Protein AF-A0A3S0ZVM5-F1 (afdb_monomer)

Mean predicted aligned error: 18.97 Å

Foldseek 3Di:
DDDDPDPPPPPPPDDPPDDDDDDDDDDDDDDDDDDDDDDDDDDDDDDDDPPLVQADPQCPVPCQALSSDDFDPQFDDKDADPVRQCVLQVLLQVLLLDDPPAFQQAERADEDVLQQVSQASVQRNVDQDDGPHRDRSLFLFDKAKDKDFQAPGPVRSLVCLQVLVVVDDAQDDQQVQADDPGDRSNQSNLFSNARLWLYKHKMWTQGPPHPGRIMIMMMTGHGQPDSNDSGHRDAQNPQAPQQDDSSHLYLPSQAQGSPWDASSNVRATDEPQQFDDRRRSDGHDDPAAPPCVVPVDNLVVLVVPVCVCRRHVQSVVVDPHDPPDDDDDDDDDDDDDDDDDDDDDDPPPDDQDAFDQFPLRATHRDAADDQCLLCQFAVGNAAACCEVVNPHDDASVCLVVPVNCCGHHHVRRSVSGPHQPNVQAAPPPWDADSVVRATDEQPLFDDRRSPDGNDDPAADPCLVVDALVVVVVPVCCCRRHVVRVVVDD

Nearest PDB structures (foldseek):
  1rc9-assembly1_A  TM=8.930E-01  e=5.664E-15  Trimeresurus stejnegeri
  3mz8-assembly2_B  TM=8.745E-01  e=6.411E-15  Naja atra
  1xta-assembly1_B  TM=8.427E-01  e=3.906E-15  Naja atra
  6imf-assembly1_A  TM=7.578E-01  e=9.890E-15  Protobothrops flavoviridis
  1qnx-assembly1_A  TM=8.044E-01  e=1.225E-11  Vespula vulgaris

Secondary structure (DSSP, 8-state):
--SSSSSSSSSSSSSS-S----------------------------------TTS-GGGTT-TTBGGGSPPPTTEEEE---HHHHHHHHHHHHHHHHT-SS-BSSPPPPEE-HHHHHHHHHHHTT-SS---SB---TTT-S-EEEEEEES-SSHHHHHHHHHGGGGT--TTS-GGGGB-TTS-BTTHHHHHHT-TT--EEEEEEEEETTSSSSEEEEEEEES--S-SS-SS-BSSTTTT-TTTEETTEE--TT----TTPEEETTTTEEE--TTEESSSS-EE---SS--TTBTTTB-TTHHHH-TTHHHHSTTTTTSSPPPPS-S------------------------PPPPPEE-TTS-EE-SPPPPHHHHTTSTBTTBPPTTBGGGTSSB-HHHHHH-HHIIIII-TTTTTSSPPGGGG----TT-EE-TTT--EEPPTTEESTTS-EE---SS--GGGGG--TTHHHH-TTHHHH-TTTTTS--

Structure (mmCIF, N/CA/C/O backbone):
data_AF-A0A3S0ZVM5-F1
#
_entry.id   AF-A0A3S0ZVM5-F1
#
loop_
_ato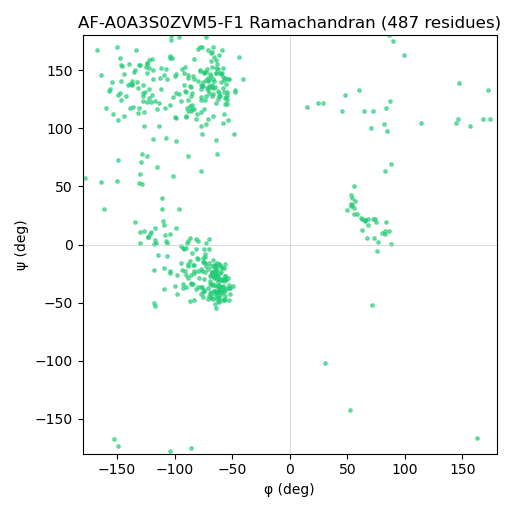m_site.group_PDB
_atom_site.id
_atom_site.type_symbol
_atom_site.label_atom_id
_atom_site.label_alt_id
_atom_site.label_comp_id
_atom_site.label_asym_id
_atom_site.label_entity_id
_atom_site.label_seq_id
_atom_site.pdbx_PDB_ins_code
_atom_site.Cartn_x
_atom_site.Cartn_y
_atom_site.Cartn_z
_atom_site.occupancy
_atom_site.B_iso_or_equiv
_atom_site.auth_seq_id
_atom_site.auth_comp_id
_atom_site.auth_asym_id
_atom_site.auth_atom_id
_atom_site.pdbx_PDB_model_num
ATOM 1 N N . MET A 1 1 ? -22.653 41.098 17.120 1.00 43.12 1 MET A N 1
ATOM 2 C CA . MET A 1 1 ? -23.295 40.665 15.860 1.00 43.12 1 MET A CA 1
ATOM 3 C C . MET A 1 1 ? -22.216 40.456 14.810 1.00 43.12 1 MET A C 1
ATOM 5 O O . MET A 1 1 ? -21.479 41.397 14.566 1.00 43.12 1 MET A O 1
ATOM 9 N N . SER A 1 2 ? -22.118 39.234 14.267 1.00 34.62 2 SER A N 1
ATOM 10 C CA . SER A 1 2 ? -21.859 38.908 12.846 1.00 34.62 2 SER A CA 1
ATOM 11 C C . SER A 1 2 ? -20.999 37.654 12.623 1.00 34.62 2 SER A C 1
ATOM 13 O O . SER A 1 2 ? -19.783 37.664 12.743 1.00 34.62 2 SER A O 1
ATOM 15 N N . ARG A 1 3 ? -21.713 36.591 12.218 1.00 34.84 3 ARG A N 1
ATOM 16 C CA . ARG A 1 3 ? -21.479 35.759 11.018 1.00 34.84 3 ARG A CA 1
ATOM 17 C C . ARG A 1 3 ? -20.329 34.737 10.945 1.00 34.84 3 ARG A C 1
ATOM 19 O O . ARG A 1 3 ? -20.091 34.232 9.857 1.00 34.84 3 ARG A O 1
ATOM 26 N N . ALA A 1 4 ? -19.754 34.294 12.065 1.00 35.03 4 ALA A N 1
ATOM 27 C CA . ALA A 1 4 ? -18.872 33.106 12.078 1.00 35.03 4 ALA A CA 1
ATOM 28 C C . ALA A 1 4 ? -19.386 31.897 12.904 1.00 35.03 4 ALA A C 1
ATOM 30 O O . ALA A 1 4 ? -18.728 30.865 12.950 1.00 35.03 4 ALA A O 1
ATOM 31 N N . MET A 1 5 ? -20.578 31.972 13.517 1.00 36.62 5 MET A N 1
ATOM 32 C CA . MET A 1 5 ? -21.156 30.899 14.361 1.00 36.62 5 MET A CA 1
ATOM 33 C C . MET A 1 5 ? -22.389 30.194 13.751 1.00 36.62 5 MET A C 1
ATOM 35 O O . MET A 1 5 ? -23.278 29.772 14.482 1.00 36.62 5 MET A O 1
ATOM 39 N N . ILE A 1 6 ? -22.495 30.077 12.420 1.00 38.84 6 ILE A N 1
ATOM 40 C CA . ILE A 1 6 ? -23.699 29.502 11.769 1.00 38.84 6 ILE A CA 1
ATOM 41 C C . ILE A 1 6 ? -23.457 28.166 11.034 1.00 38.84 6 ILE A C 1
ATOM 43 O O . ILE A 1 6 ? -24.421 27.482 10.719 1.00 38.84 6 ILE A O 1
ATOM 47 N N . PHE A 1 7 ? -22.218 27.686 10.859 1.00 33.03 7 PHE A N 1
ATOM 48 C CA . PHE A 1 7 ? -21.978 26.472 10.049 1.00 33.03 7 PHE A CA 1
ATOM 49 C C . PHE A 1 7 ? -21.614 25.176 10.796 1.00 33.03 7 PHE A C 1
ATOM 51 O O . PHE A 1 7 ? -21.483 24.143 10.152 1.00 33.03 7 PHE A O 1
ATOM 58 N N . CYS A 1 8 ? -21.547 25.165 12.135 1.00 34.62 8 CYS A N 1
ATOM 59 C CA . CYS A 1 8 ? -21.270 23.932 12.904 1.00 34.62 8 CYS A CA 1
ATOM 60 C C . CYS A 1 8 ? -22.417 23.480 13.837 1.00 34.62 8 CYS A C 1
ATOM 62 O O . CYS A 1 8 ? -22.280 22.502 14.564 1.00 34.62 8 CYS A O 1
ATOM 64 N N . ALA A 1 9 ? -23.569 24.163 13.813 1.00 32.66 9 ALA A N 1
ATOM 65 C CA . ALA A 1 9 ? -24.673 23.945 14.759 1.00 32.66 9 ALA A CA 1
ATOM 66 C C . ALA A 1 9 ? -25.887 23.170 14.191 1.00 32.66 9 ALA A C 1
ATOM 68 O O . ALA A 1 9 ? -26.908 23.080 14.865 1.00 32.66 9 ALA A O 1
ATOM 69 N N . ILE A 1 10 ? -25.803 22.587 12.985 1.00 38.03 10 ILE A N 1
ATOM 70 C CA . ILE A 1 10 ? -26.950 21.927 12.309 1.00 38.03 10 ILE A CA 1
ATOM 71 C C . ILE A 1 10 ? -26.835 20.385 12.250 1.00 38.03 10 ILE A C 1
ATOM 73 O O . ILE A 1 10 ? -27.582 19.729 11.541 1.00 38.03 10 ILE A O 1
ATOM 77 N N . PHE A 1 11 ? -25.977 19.750 13.059 1.00 34.09 11 PHE A N 1
ATOM 78 C CA . PHE A 1 11 ? -26.024 18.278 13.202 1.00 34.09 11 PHE A CA 1
ATOM 79 C C . PHE A 1 11 ? -26.054 17.729 14.634 1.00 34.09 11 PHE A C 1
ATOM 81 O O . PHE A 1 11 ? -26.140 16.517 14.804 1.00 34.09 11 PHE A O 1
ATOM 88 N N . PHE A 1 12 ? -26.070 18.582 15.665 1.00 36.09 12 PHE A N 1
ATOM 89 C CA . PHE A 1 12 ? -26.032 18.122 17.064 1.00 36.09 12 PHE A CA 1
ATOM 90 C C . PHE A 1 12 ? -27.186 18.579 17.962 1.00 36.09 12 PHE A C 1
ATOM 92 O O . PHE A 1 12 ? -27.194 18.265 19.149 1.00 36.09 12 PHE A O 1
ATOM 99 N N . ILE A 1 13 ? -28.213 19.233 17.421 1.00 32.47 13 ILE A N 1
ATOM 100 C CA . ILE A 1 13 ? -29.409 19.590 18.194 1.00 32.47 13 ILE A CA 1
ATOM 101 C C . ILE A 1 13 ? -30.636 19.105 17.432 1.00 32.47 13 ILE A C 1
ATOM 103 O O . ILE A 1 13 ? -31.258 19.881 16.726 1.00 32.47 13 ILE A O 1
ATOM 107 N N . LEU A 1 14 ? -30.915 17.800 17.518 1.00 32.84 14 LEU A N 1
ATOM 108 C CA . LEU A 1 14 ? -32.238 17.168 17.362 1.00 32.84 14 LEU A CA 1
ATOM 109 C C . LEU A 1 14 ? -32.116 15.643 17.586 1.00 32.84 14 LEU A C 1
ATOM 111 O O . LEU A 1 14 ? -32.430 14.842 16.716 1.00 32.84 14 LEU A O 1
ATOM 115 N N . ALA A 1 15 ? -31.618 15.227 18.757 1.00 30.98 15 ALA A N 1
ATOM 116 C CA . ALA A 1 15 ? -31.817 13.862 19.279 1.00 30.98 15 ALA A CA 1
ATOM 117 C C . ALA A 1 15 ? -31.562 13.753 20.799 1.00 30.98 15 ALA A C 1
ATOM 119 O O . ALA A 1 15 ? -31.151 12.709 21.292 1.00 30.98 15 ALA A O 1
ATOM 120 N N . ALA A 1 16 ? -31.814 14.822 21.558 1.00 32.94 16 ALA A N 1
ATOM 121 C CA . ALA A 1 16 ? -31.952 14.767 23.013 1.00 32.94 16 ALA A CA 1
ATOM 122 C C . ALA A 1 16 ? -33.393 15.150 23.375 1.00 32.94 16 ALA A C 1
ATOM 124 O O . ALA A 1 16 ? -33.643 16.221 23.912 1.00 32.94 16 ALA A O 1
ATOM 125 N N . ALA A 1 17 ? -34.350 14.305 22.981 1.00 32.00 17 ALA A N 1
ATOM 126 C CA . ALA A 1 17 ? -35.744 14.385 23.422 1.00 32.00 17 ALA A CA 1
ATOM 127 C C . ALA A 1 17 ? -36.504 13.074 23.133 1.00 32.00 17 ALA A C 1
ATOM 129 O O . ALA A 1 17 ? -37.543 13.083 22.482 1.00 32.00 17 ALA A O 1
ATOM 130 N N . TYR A 1 18 ? -35.994 11.930 23.596 1.00 27.69 18 TYR A N 1
ATOM 131 C CA . TYR A 1 18 ? -36.837 10.763 23.875 1.00 27.69 18 TYR A CA 1
ATOM 132 C C . TYR A 1 18 ? -36.132 9.849 24.885 1.00 27.69 18 TYR A C 1
ATOM 134 O O . TYR A 1 18 ? -34.958 9.541 24.713 1.00 27.69 18 TYR A O 1
ATOM 142 N N . ALA A 1 19 ? -36.872 9.429 25.914 1.00 28.50 19 ALA A N 1
ATOM 143 C CA . ALA A 1 19 ? -36.494 8.513 26.998 1.00 28.50 19 ALA A CA 1
ATOM 144 C C . ALA A 1 19 ? -35.712 9.091 28.204 1.00 28.50 19 ALA A C 1
ATOM 146 O O . ALA A 1 19 ? -34.627 8.640 28.554 1.00 28.50 19 ALA A O 1
ATOM 147 N N . GLN A 1 20 ? -36.346 10.008 28.943 1.00 30.20 20 GLN A N 1
ATOM 148 C CA . GLN A 1 20 ? -36.388 9.864 30.405 1.00 30.20 20 GLN A CA 1
ATOM 149 C C . GLN A 1 20 ? -37.581 8.964 30.763 1.00 30.20 20 GLN A C 1
ATOM 151 O O . GLN A 1 20 ? -38.695 9.286 30.345 1.00 30.20 20 GLN A O 1
ATOM 156 N N . ARG A 1 21 ? -37.343 7.912 31.563 1.00 27.91 21 ARG A N 1
ATOM 157 C CA . ARG A 1 21 ? -38.119 7.441 32.742 1.00 27.91 21 ARG A CA 1
ATOM 158 C C . ARG A 1 21 ? -38.092 5.907 32.898 1.00 27.91 21 ARG A C 1
ATOM 160 O O . ARG A 1 21 ? -38.298 5.193 31.925 1.00 27.91 21 ARG A O 1
ATOM 167 N N . ASN A 1 22 ? -37.950 5.495 34.167 1.00 28.47 22 ASN A N 1
ATOM 168 C CA . ASN A 1 22 ? -38.104 4.160 34.785 1.00 28.47 22 ASN A CA 1
ATOM 169 C C . ASN A 1 22 ? -36.831 3.281 34.745 1.00 28.47 22 ASN A C 1
ATOM 171 O O . ASN A 1 22 ? -36.299 3.052 33.671 1.00 28.47 22 ASN A O 1
ATOM 175 N N . GLU A 1 23 ? -36.246 2.758 35.833 1.00 31.27 23 GLU A N 1
ATOM 176 C CA . GLU A 1 23 ? -36.626 2.610 37.252 1.00 31.27 23 GLU A CA 1
ATOM 177 C C . GLU A 1 23 ? -35.371 2.273 38.110 1.00 31.27 23 GLU A C 1
ATOM 179 O O . GLU A 1 23 ? -34.477 1.589 37.627 1.00 31.27 23 GLU A O 1
ATOM 184 N N . GLY A 1 24 ? -35.333 2.766 39.361 1.00 28.69 24 GLY A N 1
ATOM 185 C CA . GLY A 1 24 ? -35.021 2.032 40.614 1.00 28.69 24 GLY A CA 1
ATOM 186 C C . GLY A 1 24 ? -33.672 1.305 40.871 1.00 28.69 24 GLY A C 1
ATOM 187 O O . GLY A 1 24 ? -33.260 0.492 40.054 1.00 28.69 24 GLY A O 1
ATOM 188 N N . PRO A 1 25 ? -33.024 1.486 42.052 1.00 38.41 25 PRO A N 1
ATOM 189 C CA . PRO A 1 25 ? -31.719 0.897 42.408 1.00 38.41 25 PRO A CA 1
ATOM 190 C C . PRO A 1 25 ? -31.804 -0.331 43.346 1.00 38.41 25 PRO A C 1
ATOM 192 O O . PRO A 1 25 ? -32.754 -0.454 44.116 1.00 38.41 25 PRO A O 1
ATOM 195 N N . SER A 1 26 ? -30.753 -1.168 43.408 1.00 28.48 26 SER A N 1
ATOM 196 C CA . SER A 1 26 ? -30.515 -2.034 44.582 1.00 28.48 26 SER A CA 1
ATOM 197 C C . SER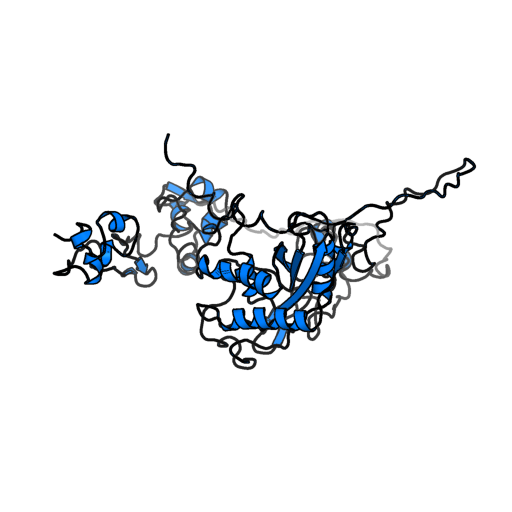 A 1 26 ? -29.028 -2.336 44.864 1.00 28.48 26 SER A C 1
ATOM 199 O O . SER A 1 26 ? -28.374 -3.074 44.135 1.00 28.48 26 SER A O 1
ATOM 201 N N . VAL A 1 27 ? -28.537 -1.705 45.936 1.00 26.14 27 VAL A N 1
ATOM 202 C CA . VAL A 1 27 ? -27.689 -2.200 47.048 1.00 26.14 27 VAL A CA 1
ATOM 203 C C . VAL A 1 27 ? -26.767 -3.433 46.896 1.00 26.14 27 VAL A C 1
ATOM 205 O O . VAL A 1 27 ? -27.221 -4.549 46.691 1.00 26.14 27 VAL A O 1
ATOM 208 N N . ALA A 1 28 ? -25.474 -3.164 47.147 1.00 25.42 28 ALA A N 1
ATOM 209 C CA . ALA A 1 28 ? -24.586 -3.685 48.210 1.00 25.42 28 ALA A CA 1
ATOM 210 C C . ALA A 1 28 ? -24.482 -5.195 48.530 1.00 25.42 28 ALA A C 1
ATOM 212 O O . ALA A 1 28 ? -25.466 -5.813 48.909 1.00 25.42 28 ALA A O 1
ATOM 213 N N . SER A 1 29 ? -23.233 -5.692 48.561 1.00 26.97 29 SER A N 1
ATOM 214 C CA . SER A 1 29 ? -22.567 -6.402 49.689 1.00 26.97 29 SER A CA 1
ATOM 215 C C . SER A 1 29 ? -21.271 -7.049 49.160 1.00 26.97 29 SER A C 1
ATOM 217 O O . SER A 1 29 ? -21.324 -7.836 48.222 1.00 26.97 29 SER A O 1
ATOM 219 N N . GLU A 1 30 ? -20.085 -6.544 49.493 1.00 26.58 30 GLU A N 1
ATOM 220 C CA . GLU A 1 30 ? -19.254 -6.886 50.665 1.00 26.58 30 GLU A CA 1
ATOM 221 C C . GLU A 1 30 ? -18.357 -8.138 50.514 1.00 26.58 30 GLU A C 1
ATOM 223 O O . GLU A 1 30 ? -18.824 -9.260 50.391 1.00 26.58 30 GLU A O 1
ATOM 228 N N . ILE A 1 31 ? -17.046 -7.858 50.596 1.00 26.33 31 ILE A N 1
ATOM 229 C CA . ILE A 1 31 ? -16.041 -8.471 51.485 1.00 26.33 31 ILE A CA 1
ATOM 230 C C . ILE A 1 31 ? -15.715 -9.966 51.297 1.00 26.33 31 ILE A C 1
ATOM 232 O O . ILE A 1 31 ? -16.462 -10.846 51.703 1.00 26.33 31 ILE A O 1
ATOM 236 N N . PHE A 1 32 ? -14.464 -10.235 50.898 1.00 24.80 32 PHE A N 1
ATOM 237 C CA . PHE A 1 32 ? -13.620 -11.161 51.659 1.00 24.80 32 PHE A CA 1
ATOM 238 C C . PHE A 1 32 ? -12.156 -10.703 51.646 1.00 24.80 32 PHE A C 1
ATOM 240 O O . PHE A 1 32 ? -11.476 -10.695 50.623 1.00 24.80 32 PHE A O 1
ATOM 247 N N . SER A 1 33 ? -11.710 -10.276 52.820 1.00 26.06 33 SER A N 1
ATOM 248 C CA . SER A 1 33 ? -10.335 -10.047 53.235 1.00 26.06 33 SER A CA 1
ATOM 249 C C . SER A 1 33 ? -9.748 -11.351 53.770 1.00 26.06 33 SER A C 1
ATOM 251 O O . SER A 1 33 ? -10.386 -12.003 54.590 1.00 26.06 33 SER A O 1
ATOM 253 N N . VAL A 1 34 ? -8.508 -11.684 53.403 1.00 28.28 34 VAL A N 1
ATOM 254 C CA . VAL A 1 34 ? -7.625 -12.478 54.272 1.00 28.28 34 VAL A CA 1
ATOM 255 C C . VAL A 1 34 ? -6.205 -11.937 54.139 1.00 28.28 34 VAL A C 1
ATOM 257 O O . VAL A 1 34 ? -5.710 -11.723 53.036 1.00 28.28 34 VAL A O 1
ATOM 260 N N . ALA A 1 35 ? -5.618 -11.651 55.295 1.00 28.19 35 ALA A N 1
ATOM 261 C CA . ALA A 1 35 ? -4.300 -11.082 55.491 1.00 28.19 35 ALA A CA 1
ATOM 262 C C . ALA A 1 35 ? -3.179 -12.137 55.444 1.00 28.19 35 ALA A C 1
ATOM 264 O O . ALA A 1 35 ? -3.408 -13.323 55.679 1.00 28.19 35 ALA A O 1
ATOM 265 N N . ASP A 1 36 ? -1.979 -11.616 55.190 1.00 29.28 36 ASP A N 1
ATOM 266 C CA . ASP A 1 36 ? -0.638 -12.184 55.380 1.00 29.28 36 ASP A CA 1
ATOM 267 C C . ASP A 1 36 ? -0.425 -12.914 56.721 1.00 29.28 36 ASP A C 1
ATOM 269 O O . ASP A 1 36 ? -1.094 -12.617 57.719 1.00 29.28 36 ASP A O 1
ATOM 273 N N . PRO A 1 37 ? 0.611 -13.771 56.798 1.00 37.44 37 PRO A N 1
ATOM 274 C CA . PRO A 1 37 ? 1.767 -13.349 57.592 1.00 37.44 37 PRO A CA 1
ATOM 275 C C . PRO A 1 37 ? 3.138 -13.797 57.048 1.00 37.44 37 PRO A C 1
ATOM 277 O O . PRO A 1 37 ? 3.331 -14.947 56.667 1.00 37.44 37 PRO A O 1
ATOM 280 N N . GLY A 1 38 ? 4.143 -12.940 57.257 1.00 28.81 38 GLY A N 1
ATOM 281 C CA . GLY A 1 38 ? 5.399 -13.396 57.867 1.00 28.81 38 GLY A CA 1
ATOM 282 C C . GLY A 1 38 ? 6.661 -13.362 57.006 1.00 28.81 38 GLY A C 1
ATOM 283 O O . GLY A 1 38 ? 6.931 -14.252 56.213 1.00 28.81 38 GLY A O 1
ATOM 284 N N . SER A 1 39 ? 7.490 -12.364 57.299 1.00 31.72 39 SER A N 1
ATOM 285 C CA . SER A 1 39 ? 8.888 -12.162 56.908 1.00 31.72 39 SER A CA 1
ATOM 286 C C . SER A 1 39 ? 9.841 -13.333 57.205 1.00 31.72 39 SER A C 1
ATOM 288 O O . SER A 1 39 ? 9.818 -13.880 58.308 1.00 31.72 39 SER A O 1
ATOM 290 N N . GLY A 1 40 ? 10.792 -13.577 56.297 1.00 26.69 40 GLY A N 1
ATOM 291 C CA . GLY A 1 40 ? 12.000 -14.374 56.530 1.00 26.69 40 GLY A CA 1
ATOM 292 C C . GLY A 1 40 ? 13.080 -14.054 55.490 1.00 26.69 40 GLY A C 1
ATOM 293 O O . GLY A 1 40 ? 12.867 -14.222 54.298 1.00 26.69 40 GLY A O 1
ATOM 294 N N . SER A 1 41 ? 14.204 -13.528 55.964 1.00 30.81 41 SER A N 1
ATOM 295 C CA . SER A 1 41 ? 15.397 -13.061 55.248 1.00 30.81 41 SER A CA 1
ATOM 296 C C . SER A 1 41 ? 16.289 -14.182 54.700 1.00 30.81 41 SER A C 1
ATOM 298 O O . SER A 1 41 ? 16.481 -15.171 55.405 1.00 30.81 41 SER A O 1
ATOM 300 N N . GLY A 1 42 ? 16.959 -13.946 53.564 1.00 28.14 42 GLY A N 1
ATOM 301 C CA . GLY A 1 42 ? 18.206 -14.638 53.213 1.00 28.14 42 GLY A CA 1
ATOM 302 C C . GLY A 1 42 ? 18.412 -14.916 51.722 1.00 28.14 42 GLY A C 1
ATOM 303 O O . GLY A 1 42 ? 17.808 -15.830 51.184 1.00 28.14 42 GLY A O 1
ATOM 304 N N . ASP A 1 43 ? 19.343 -14.155 51.145 1.00 29.98 43 ASP A N 1
ATOM 305 C CA . ASP A 1 43 ? 20.377 -14.601 50.199 1.00 29.98 43 ASP A CA 1
ATOM 306 C C . ASP A 1 43 ? 20.034 -14.783 48.703 1.00 29.98 43 ASP A C 1
ATOM 308 O O . ASP A 1 43 ? 19.453 -15.763 48.262 1.00 29.98 43 ASP A O 1
ATOM 312 N N . GLY A 1 44 ? 20.498 -13.778 47.944 1.00 38.06 44 GLY A N 1
ATOM 313 C CA . GLY A 1 44 ? 20.838 -13.706 46.518 1.00 38.06 44 GLY A CA 1
ATOM 314 C C . GLY A 1 44 ? 20.382 -14.788 45.538 1.00 38.06 44 GLY A C 1
ATOM 315 O O . GLY A 1 44 ? 20.933 -15.879 45.517 1.00 38.06 44 GLY A O 1
ATOM 316 N N . GLU A 1 45 ? 19.573 -14.377 44.558 1.00 30.17 45 GLU A N 1
ATOM 317 C CA . GLU A 1 45 ? 19.590 -14.965 43.218 1.00 30.17 45 GLU A CA 1
ATOM 318 C C . GLU A 1 45 ? 19.046 -13.973 42.180 1.00 30.17 45 GLU A C 1
ATOM 320 O O . GLU A 1 45 ? 18.041 -13.313 42.422 1.00 30.17 45 GLU A O 1
ATOM 325 N N . VAL A 1 46 ? 19.788 -13.873 41.069 1.00 33.75 46 VAL A N 1
ATOM 326 C CA . VAL A 1 46 ? 19.460 -13.345 39.730 1.00 33.75 46 VAL A CA 1
ATOM 327 C C . VAL A 1 46 ? 18.407 -12.239 39.607 1.00 33.75 46 VAL A C 1
ATOM 329 O O . VAL A 1 46 ? 17.227 -12.441 39.870 1.00 33.75 46 VAL A O 1
ATOM 332 N N . ASP A 1 47 ? 18.833 -11.109 39.030 1.00 31.84 47 ASP A N 1
ATOM 333 C CA . ASP A 1 47 ? 17.955 -10.109 38.419 1.00 31.84 47 ASP A CA 1
ATOM 334 C C . ASP A 1 47 ? 16.958 -10.798 37.471 1.00 31.84 47 ASP A C 1
ATOM 336 O O . ASP A 1 47 ? 17.254 -11.105 36.311 1.00 31.84 47 ASP A O 1
ATOM 340 N N . ALA A 1 48 ? 15.766 -11.085 37.992 1.00 33.84 48 ALA A N 1
ATOM 341 C CA . ALA A 1 48 ? 14.651 -11.575 37.216 1.00 33.84 48 ALA A CA 1
ATOM 342 C C . ALA A 1 48 ? 14.231 -10.444 36.279 1.00 33.84 48 ALA A C 1
ATOM 344 O O . ALA A 1 48 ? 13.701 -9.414 36.704 1.00 33.84 48 ALA A O 1
ATOM 345 N N . TRP A 1 49 ? 14.485 -10.640 34.986 1.00 34.47 49 TRP A N 1
ATOM 346 C CA . TRP A 1 49 ? 13.815 -9.890 33.935 1.00 34.47 49 TRP A CA 1
ATOM 347 C C . TRP A 1 49 ? 12.313 -9.891 34.243 1.00 34.47 49 TRP A C 1
ATOM 349 O O . TRP A 1 49 ? 11.778 -10.960 34.552 1.00 34.47 49 TRP A O 1
ATOM 359 N N . PRO A 1 50 ? 11.625 -8.734 34.204 1.00 35.88 50 PRO A N 1
ATOM 360 C CA . PRO A 1 50 ? 10.204 -8.694 34.510 1.00 35.88 50 PRO A CA 1
ATOM 361 C C . PRO A 1 50 ? 9.502 -9.673 33.575 1.00 35.88 50 PRO A C 1
ATOM 363 O O . PRO A 1 50 ? 9.713 -9.606 32.363 1.00 35.88 50 PRO A O 1
ATOM 366 N N . GLU A 1 51 ? 8.729 -10.611 34.130 1.00 43.50 51 GLU A N 1
ATOM 367 C CA . GLU A 1 51 ? 8.002 -11.588 33.326 1.00 43.50 51 GLU A CA 1
ATOM 368 C C . GLU A 1 51 ? 7.166 -10.851 32.277 1.00 43.50 51 GLU A C 1
ATOM 370 O O . GLU A 1 51 ? 6.136 -10.243 32.580 1.00 43.50 51 GLU A O 1
ATOM 375 N N . ILE A 1 52 ? 7.599 -10.921 31.019 1.00 49.75 52 ILE A N 1
ATOM 376 C CA . ILE A 1 52 ? 6.814 -10.474 29.873 1.00 49.75 52 ILE A CA 1
ATOM 377 C C . ILE A 1 52 ? 5.770 -11.570 29.599 1.00 49.75 52 ILE A C 1
ATOM 379 O O . ILE A 1 52 ? 5.798 -12.249 28.576 1.00 49.75 52 ILE A O 1
ATOM 383 N N . SER A 1 53 ? 4.870 -11.808 30.559 1.00 60.09 53 SER A N 1
ATOM 384 C CA . SER A 1 53 ? 3.922 -12.937 30.556 1.00 60.09 53 SER A CA 1
ATOM 385 C C . SER A 1 53 ? 2.780 -12.791 29.542 1.00 60.09 53 SER A C 1
ATOM 387 O O . SER A 1 53 ? 1.917 -13.660 29.428 1.00 60.09 53 SER A O 1
ATOM 389 N N . THR A 1 54 ? 2.766 -11.705 28.772 1.00 71.25 54 THR A N 1
ATOM 390 C CA . THR A 1 54 ? 1.773 -11.427 27.731 1.00 71.25 54 THR A CA 1
ATOM 391 C C . THR A 1 54 ? 2.204 -11.889 26.339 1.00 71.25 54 THR A C 1
ATOM 393 O O . THR A 1 54 ? 1.332 -12.111 25.500 1.00 71.25 54 THR A O 1
ATOM 396 N N . CYS A 1 55 ? 3.506 -12.063 26.072 1.00 81.00 55 CYS A N 1
ATOM 397 C CA . CYS A 1 55 ? 3.991 -12.523 24.768 1.00 81.00 55 CYS A CA 1
ATOM 398 C C . CYS A 1 55 ? 3.785 -14.033 24.601 1.00 81.00 55 CYS A C 1
ATOM 400 O O . CYS A 1 55 ? 4.203 -14.825 25.444 1.00 81.00 55 CYS A O 1
ATOM 402 N N . THR A 1 56 ? 3.264 -14.477 23.454 1.00 80.06 56 THR A N 1
ATOM 403 C CA . THR A 1 56 ? 3.416 -15.892 23.075 1.00 80.06 56 THR A CA 1
ATOM 404 C C . THR A 1 56 ? 4.866 -16.174 22.676 1.00 80.06 56 THR A C 1
ATOM 406 O O . THR A 1 56 ? 5.522 -15.291 22.128 1.00 80.06 56 THR A O 1
ATOM 409 N N . ALA A 1 57 ? 5.345 -17.410 22.869 1.00 83.62 57 ALA A N 1
ATOM 410 C CA . ALA A 1 57 ? 6.735 -17.808 22.593 1.00 83.62 57 ALA A CA 1
ATOM 411 C C . ALA A 1 57 ? 7.247 -17.389 21.198 1.00 83.62 57 ALA A C 1
ATOM 413 O O . ALA A 1 57 ? 8.392 -16.975 21.059 1.00 83.62 57 ALA A O 1
ATOM 414 N N . GLU A 1 58 ? 6.369 -17.423 20.190 1.00 84.56 58 GLU A N 1
ATOM 415 C CA . GLU A 1 58 ? 6.630 -16.952 18.821 1.00 84.56 58 GLU A CA 1
ATOM 416 C C . GLU A 1 58 ? 7.160 -15.506 18.750 1.00 84.56 58 GLU A C 1
ATOM 418 O O . GLU A 1 58 ? 8.039 -15.219 17.944 1.00 84.56 58 GLU A O 1
ATOM 423 N N . PHE A 1 59 ? 6.671 -14.607 19.609 1.00 87.00 59 PHE A N 1
ATOM 424 C CA . PHE A 1 59 ? 7.029 -13.181 19.618 1.00 87.00 59 PHE A CA 1
ATOM 425 C C . PHE A 1 59 ? 7.904 -12.802 20.818 1.00 87.00 59 PHE A C 1
ATOM 427 O O . PHE A 1 59 ? 8.164 -11.625 21.032 1.00 87.00 59 PHE A O 1
ATOM 434 N N . ALA A 1 60 ? 8.378 -13.770 21.610 1.00 81.62 60 ALA A N 1
ATOM 435 C CA . ALA A 1 60 ? 9.140 -13.492 22.831 1.00 81.62 60 ALA A CA 1
ATOM 436 C C . ALA A 1 60 ? 10.472 -12.761 22.572 1.00 81.62 60 ALA A C 1
ATOM 438 O O . ALA A 1 60 ? 11.001 -12.107 23.465 1.00 81.62 60 ALA A O 1
ATOM 439 N N . ARG A 1 61 ? 11.008 -12.849 21.346 1.00 81.81 61 ARG A N 1
ATOM 440 C CA . ARG A 1 61 ? 12.209 -12.113 20.913 1.00 81.81 61 ARG A CA 1
ATOM 441 C C . ARG A 1 61 ? 11.926 -10.662 20.506 1.00 81.81 61 ARG A C 1
ATOM 443 O O . ARG A 1 61 ? 12.860 -9.926 20.222 1.00 81.81 61 ARG A O 1
ATOM 450 N N . GLU A 1 62 ? 10.659 -10.256 20.505 1.00 83.25 62 GLU A N 1
ATOM 451 C CA . GLU A 1 62 ? 10.179 -8.954 20.049 1.00 83.25 62 GLU A CA 1
ATOM 452 C C . GLU A 1 62 ? 9.392 -8.273 21.188 1.00 83.25 62 GLU A C 1
ATOM 454 O O . GLU A 1 62 ? 8.161 -8.255 21.169 1.00 83.25 62 GLU A O 1
ATOM 459 N N . PRO A 1 63 ? 10.060 -7.723 22.219 1.00 81.94 63 PRO A N 1
ATOM 460 C CA . PRO A 1 63 ? 9.385 -7.246 23.433 1.00 81.94 63 PRO A CA 1
ATOM 461 C C . PRO A 1 63 ? 8.400 -6.087 23.185 1.00 81.94 63 PRO A C 1
ATOM 463 O O . PRO A 1 63 ? 7.411 -5.960 23.902 1.00 81.94 63 PRO A O 1
ATOM 466 N N . ASP A 1 64 ? 8.622 -5.282 22.140 1.00 88.75 64 ASP A N 1
ATOM 467 C CA . ASP A 1 64 ? 7.724 -4.195 21.712 1.00 88.75 64 ASP A CA 1
ATOM 468 C C . ASP A 1 64 ? 6.601 -4.661 20.758 1.00 88.75 64 ASP A C 1
ATOM 470 O O . ASP A 1 64 ? 5.861 -3.841 20.202 1.00 88.75 64 ASP A O 1
ATOM 474 N N . HIS A 1 65 ? 6.471 -5.970 20.517 1.00 94.38 65 HIS A N 1
ATOM 475 C CA . HIS A 1 65 ? 5.479 -6.515 19.597 1.00 94.38 65 HIS A CA 1
ATOM 476 C C . HIS A 1 65 ? 4.050 -6.361 20.118 1.00 94.38 65 HIS A C 1
ATOM 478 O O . HIS A 1 65 ? 3.770 -6.517 21.304 1.00 94.38 65 HIS A O 1
ATOM 484 N N . THR A 1 66 ? 3.097 -6.159 19.208 1.00 95.25 66 THR A N 1
ATOM 485 C CA . THR A 1 66 ? 1.660 -6.056 19.529 1.00 95.25 66 THR A CA 1
ATOM 486 C C . THR A 1 66 ? 1.164 -7.236 20.367 1.00 95.25 66 THR A C 1
ATOM 488 O O . THR A 1 66 ? 0.368 -7.071 21.288 1.00 95.25 66 THR A O 1
ATOM 491 N N . MET A 1 67 ? 1.672 -8.437 20.080 1.00 95.00 67 MET A N 1
ATOM 492 C CA . MET A 1 67 ? 1.331 -9.667 20.809 1.00 95.00 67 MET A CA 1
ATOM 493 C C . MET A 1 67 ? 1.791 -9.676 22.264 1.00 95.00 67 MET A C 1
ATOM 495 O O . MET A 1 67 ? 1.256 -10.453 23.043 1.00 95.00 67 MET A O 1
ATOM 499 N N . CYS A 1 68 ? 2.718 -8.799 22.629 1.00 93.12 68 CYS A N 1
ATOM 500 C CA . CYS A 1 68 ? 3.233 -8.626 23.979 1.00 93.12 68 CYS A CA 1
ATOM 501 C C . CYS A 1 68 ? 2.466 -7.571 24.782 1.00 93.12 68 CYS A C 1
ATOM 503 O O . CYS A 1 68 ? 2.725 -7.387 25.969 1.00 93.12 68 CYS A O 1
ATOM 505 N N . LEU A 1 69 ? 1.497 -6.882 24.178 1.00 91.69 69 LEU A N 1
ATOM 506 C CA . LEU A 1 69 ? 0.692 -5.902 24.896 1.00 91.69 69 LEU A CA 1
ATOM 507 C C . LEU A 1 69 ? -0.295 -6.594 25.843 1.00 91.69 69 LEU A C 1
ATOM 509 O O . LEU A 1 69 ? -0.899 -7.624 25.522 1.00 91.69 69 LEU A O 1
ATOM 513 N N . LYS A 1 70 ? -0.484 -6.004 27.023 1.00 93.00 70 LYS A N 1
ATOM 514 C CA . LYS A 1 70 ? -1.565 -6.392 27.930 1.00 93.00 70 LYS A CA 1
ATOM 515 C C . LYS A 1 70 ? -2.897 -5.946 27.332 1.00 93.00 70 LYS A C 1
ATOM 517 O O . LYS A 1 70 ? -3.006 -4.830 26.838 1.00 93.00 70 LYS A O 1
ATOM 522 N N . ASP A 1 71 ? -3.901 -6.813 27.379 1.00 94.12 71 ASP A N 1
ATOM 523 C CA . ASP A 1 71 ? -5.237 -6.466 26.895 1.00 94.12 71 ASP A CA 1
ATOM 524 C C . ASP A 1 71 ? -5.900 -5.423 27.794 1.00 94.12 71 ASP A C 1
ATOM 526 O O . ASP A 1 71 ? -5.715 -5.423 29.015 1.00 94.12 71 ASP A O 1
ATOM 530 N N . ASP A 1 72 ? -6.672 -4.531 27.181 1.00 96.00 72 ASP A N 1
ATOM 531 C CA . ASP A 1 72 ? -7.369 -3.466 27.888 1.00 96.00 72 ASP A CA 1
ATOM 532 C C . ASP A 1 72 ? -8.618 -4.006 28.610 1.00 96.00 72 ASP A C 1
ATOM 534 O O . ASP A 1 72 ? -9.394 -4.789 28.056 1.00 96.00 72 ASP A O 1
ATOM 538 N N . ASP A 1 73 ? -8.849 -3.566 29.850 1.00 96.19 73 ASP A N 1
ATOM 539 C CA . ASP A 1 73 ? -9.968 -4.017 30.691 1.00 96.19 73 ASP A CA 1
ATOM 540 C C . ASP A 1 73 ? -11.340 -3.577 30.150 1.00 96.19 73 ASP A C 1
ATOM 542 O O . ASP A 1 73 ? -12.387 -4.057 30.591 1.00 96.19 73 ASP A O 1
ATOM 546 N N . ARG A 1 74 ? -11.364 -2.642 29.197 1.00 97.31 74 ARG A N 1
ATOM 547 C CA . ARG A 1 74 ? -12.594 -2.132 28.585 1.00 97.31 74 ARG A CA 1
ATOM 548 C C . ARG A 1 74 ? -13.152 -3.037 27.495 1.00 97.31 74 ARG A C 1
ATOM 550 O O . ARG A 1 74 ? -14.291 -2.789 27.079 1.00 97.31 74 ARG A O 1
ATOM 557 N N . VAL A 1 75 ? -12.405 -4.034 27.024 1.00 97.75 75 VAL A N 1
ATOM 558 C CA . VAL A 1 75 ? -12.836 -4.954 25.962 1.00 97.75 75 VAL A CA 1
ATOM 559 C C . VAL A 1 75 ? -14.073 -5.747 26.405 1.00 97.75 75 VAL A C 1
ATOM 561 O O . VAL A 1 75 ? -14.072 -6.411 27.434 1.00 97.75 75 VAL A O 1
ATOM 564 N N . GLN A 1 76 ? -15.141 -5.691 25.608 1.00 97.19 76 GLN A N 1
ATOM 565 C CA . GLN A 1 76 ? -16.404 -6.405 25.846 1.00 97.19 76 GLN A CA 1
ATOM 566 C C . GLN A 1 76 ? -16.627 -7.559 24.868 1.00 97.19 76 GLN A C 1
ATOM 568 O O . GLN A 1 76 ? -17.195 -8.588 25.220 1.00 97.19 76 GLN A O 1
ATOM 573 N N . THR A 1 77 ? -16.252 -7.375 23.604 1.00 96.62 77 THR A N 1
ATOM 574 C CA . THR A 1 77 ? -16.448 -8.374 22.546 1.00 96.62 77 THR A CA 1
ATOM 575 C C . THR A 1 77 ? -15.296 -8.285 21.567 1.00 96.62 77 THR A C 1
ATOM 577 O O . THR A 1 77 ? -14.867 -7.181 21.233 1.00 96.62 77 THR A O 1
ATOM 580 N N . THR A 1 78 ? -14.817 -9.429 21.092 1.00 97.31 78 THR A N 1
ATOM 581 C CA . THR A 1 78 ? -13.692 -9.534 20.161 1.00 97.31 78 THR A CA 1
ATOM 582 C C . THR A 1 78 ? -14.014 -10.486 19.017 1.00 97.31 78 THR A C 1
ATOM 584 O O . THR A 1 78 ? -14.984 -11.245 19.070 1.00 97.31 78 THR A O 1
ATOM 587 N N . GLY A 1 79 ? -13.175 -10.460 17.987 1.00 96.25 79 GLY A N 1
ATOM 588 C CA . GLY A 1 79 ? -13.164 -11.469 16.941 1.00 96.25 79 GLY A CA 1
ATOM 589 C C . GLY A 1 79 ? -13.897 -11.064 15.668 1.00 96.25 79 GLY A C 1
ATOM 590 O O . GLY A 1 79 ? -14.705 -10.134 15.618 1.00 96.25 79 GLY A O 1
ATOM 591 N N . VAL A 1 80 ? -13.587 -11.814 14.613 1.00 98.25 80 VAL A N 1
ATOM 592 C CA . VAL A 1 80 ? -14.146 -11.658 13.271 1.00 98.25 80 VAL A CA 1
ATOM 593 C C . VAL A 1 80 ? -14.710 -13.008 12.838 1.00 98.25 80 VAL A C 1
ATOM 595 O O . VAL A 1 80 ? -13.970 -13.974 12.668 1.00 98.25 80 VAL A O 1
ATOM 598 N N . THR A 1 81 ? -16.030 -13.082 12.680 1.00 98.19 81 THR A N 1
ATOM 599 C CA . THR A 1 81 ? -16.735 -14.302 12.243 1.00 98.19 81 THR A CA 1
ATOM 600 C C . THR A 1 81 ? -16.408 -14.645 10.789 1.00 98.19 81 THR A C 1
ATOM 602 O O . THR A 1 81 ? -16.101 -13.748 10.005 1.00 98.19 81 THR A O 1
ATOM 605 N N . ASP A 1 82 ? -16.579 -15.900 10.369 1.00 98.06 82 ASP A N 1
ATOM 606 C CA . ASP A 1 82 ? -16.312 -16.314 8.978 1.00 98.06 82 ASP A CA 1
ATOM 607 C C . ASP A 1 82 ? -17.128 -15.526 7.945 1.00 98.06 82 ASP A C 1
ATOM 609 O O . ASP A 1 82 ? -16.628 -15.160 6.879 1.00 98.06 82 ASP A O 1
ATOM 613 N N . SER A 1 83 ? -18.370 -15.169 8.292 1.00 98.12 83 SER A N 1
ATOM 614 C CA . SER A 1 83 ? -19.197 -14.294 7.455 1.00 98.12 83 SER A CA 1
ATOM 615 C C . SER A 1 83 ? -18.558 -12.913 7.256 1.00 98.12 83 SER A C 1
ATOM 617 O O . SER A 1 83 ? -18.564 -12.371 6.150 1.00 98.12 83 SER A O 1
ATOM 619 N N . GLN A 1 84 ? -17.946 -12.357 8.304 1.00 98.44 84 GLN A N 1
ATOM 620 C CA . GLN A 1 84 ? -17.239 -11.082 8.246 1.00 98.44 84 GLN A CA 1
ATOM 621 C C . GLN A 1 84 ? -15.901 -11.220 7.517 1.00 98.44 84 GLN A C 1
ATOM 623 O O . GLN A 1 84 ? -15.606 -10.356 6.695 1.00 98.44 84 GLN A O 1
ATOM 628 N N . LYS A 1 85 ? -15.142 -12.307 7.732 1.00 98.75 85 LYS A N 1
ATOM 629 C CA . LYS A 1 85 ? -13.915 -12.610 6.969 1.00 98.75 85 LYS A CA 1
ATOM 630 C C . LYS A 1 85 ? -14.200 -12.583 5.466 1.00 98.75 85 LYS A C 1
ATOM 632 O O . LYS A 1 85 ? -13.519 -11.888 4.712 1.00 98.75 85 LYS A O 1
ATOM 637 N N . LYS A 1 86 ? -15.282 -13.250 5.043 1.00 98.31 86 LYS A N 1
ATOM 638 C CA . LYS A 1 86 ? -15.739 -13.247 3.648 1.00 98.31 86 LYS A CA 1
ATOM 639 C C . LYS A 1 86 ? -16.101 -11.843 3.160 1.00 98.31 86 LYS A C 1
ATOM 641 O O . LYS A 1 86 ? -15.631 -11.434 2.104 1.00 98.31 86 LYS A O 1
ATOM 646 N N . VAL A 1 87 ? -16.886 -11.084 3.931 1.00 98.31 87 VAL A N 1
ATOM 647 C CA . VAL A 1 87 ? -17.245 -9.692 3.588 1.00 98.31 87 VAL A CA 1
ATOM 648 C C . VAL A 1 87 ? -16.003 -8.817 3.411 1.00 98.31 87 VAL A C 1
ATOM 650 O O . VAL A 1 87 ? -15.966 -8.005 2.489 1.00 98.31 87 VAL A O 1
ATOM 653 N N . ILE A 1 88 ? -14.997 -8.981 4.270 1.00 98.81 88 ILE A N 1
ATOM 654 C CA . ILE A 1 88 ? -13.746 -8.224 4.213 1.00 98.81 88 ILE A CA 1
ATOM 655 C C . ILE A 1 88 ? -12.992 -8.536 2.922 1.00 98.81 88 ILE A C 1
ATOM 657 O O . ILE A 1 88 ? -12.695 -7.623 2.150 1.00 98.81 88 ILE A O 1
ATOM 661 N N . VAL A 1 89 ? -12.722 -9.815 2.661 1.00 98.62 89 VAL A N 1
ATOM 662 C CA . VAL A 1 89 ? -11.982 -10.253 1.469 1.00 98.62 89 VAL A CA 1
ATOM 663 C C . VAL A 1 89 ? -12.719 -9.867 0.185 1.00 98.62 89 VAL A C 1
ATOM 665 O O . VAL A 1 89 ? -12.117 -9.311 -0.737 1.00 98.62 89 VAL A O 1
ATOM 668 N N . ASP A 1 90 ? -14.033 -10.092 0.128 1.00 98.25 90 ASP A N 1
ATOM 669 C CA . ASP A 1 90 ? -14.845 -9.760 -1.044 1.00 98.25 90 ASP A CA 1
ATOM 670 C C . ASP A 1 90 ? -14.846 -8.258 -1.331 1.00 98.25 90 ASP A C 1
ATOM 672 O O . ASP A 1 90 ? -14.771 -7.856 -2.494 1.00 98.25 90 ASP A O 1
ATOM 676 N N . TYR A 1 91 ? -14.907 -7.418 -0.294 1.00 98.38 91 TYR A N 1
ATOM 677 C CA . TYR A 1 91 ? -14.887 -5.968 -0.460 1.00 98.38 91 TYR A CA 1
ATOM 678 C C . TYR A 1 91 ? -13.539 -5.482 -1.004 1.00 98.38 91 TYR A C 1
ATOM 680 O O . TYR A 1 91 ? -13.521 -4.734 -1.983 1.00 98.38 91 TYR A O 1
ATOM 688 N N . HIS A 1 92 ? -12.419 -5.950 -0.443 1.00 98.50 92 HIS A N 1
ATOM 689 C CA . HIS A 1 92 ? -11.082 -5.625 -0.957 1.00 98.50 92 HIS A CA 1
ATOM 690 C C . HIS A 1 92 ? -10.935 -6.047 -2.421 1.00 98.50 92 HIS A C 1
ATOM 692 O O . HIS A 1 92 ? -10.537 -5.255 -3.275 1.00 98.50 92 HIS A O 1
ATOM 698 N N . ASN A 1 93 ? -11.342 -7.274 -2.741 1.00 98.12 93 ASN A N 1
ATOM 699 C CA . ASN A 1 93 ? -11.248 -7.796 -4.099 1.00 98.12 93 ASN A CA 1
ATOM 700 C C . ASN A 1 93 ? -12.217 -7.111 -5.067 1.00 98.12 93 ASN A C 1
ATOM 702 O O . ASN A 1 93 ? -11.933 -7.034 -6.261 1.00 98.12 93 ASN A O 1
ATOM 706 N N . LYS A 1 94 ? -13.351 -6.586 -4.590 1.00 96.25 94 LYS A N 1
ATOM 707 C CA . LYS A 1 94 ? -14.215 -5.711 -5.389 1.00 96.25 94 LYS A CA 1
ATOM 708 C C . LYS A 1 94 ? -13.492 -4.407 -5.723 1.00 96.25 94 LYS A C 1
ATOM 710 O O . LYS A 1 94 ? -13.418 -4.076 -6.898 1.00 96.25 94 LYS A O 1
ATOM 715 N N . VAL A 1 95 ? -12.933 -3.720 -4.725 1.00 94.94 95 VAL A N 1
ATOM 716 C CA . VAL A 1 95 ? -12.198 -2.456 -4.909 1.00 94.94 95 VAL A CA 1
ATOM 717 C C . VAL A 1 95 ? -11.048 -2.625 -5.908 1.00 94.94 95 VAL A C 1
ATOM 719 O O . VAL A 1 95 ? -10.951 -1.865 -6.870 1.00 94.94 95 VAL A O 1
ATOM 722 N N . ARG A 1 96 ? -10.241 -3.682 -5.757 1.00 97.81 96 ARG A N 1
ATOM 723 C CA . ARG A 1 96 ? -9.116 -3.998 -6.659 1.00 97.81 96 ARG A CA 1
ATOM 724 C C . ARG A 1 96 ? -9.570 -4.257 -8.104 1.00 97.81 96 ARG A C 1
ATOM 726 O O . ARG A 1 96 ? -8.917 -3.837 -9.058 1.00 97.81 96 ARG A O 1
ATOM 733 N N . ARG A 1 97 ? -10.744 -4.868 -8.299 1.00 93.06 97 ARG A N 1
ATOM 734 C CA . ARG A 1 97 ? -11.354 -5.062 -9.632 1.00 93.06 97 ARG A CA 1
ATOM 735 C C . ARG A 1 97 ? -11.930 -3.797 -10.252 1.00 93.06 97 ARG A C 1
ATOM 737 O O . ARG A 1 97 ? -12.290 -3.834 -11.421 1.00 93.06 97 ARG A O 1
ATOM 744 N N . THR A 1 98 ? -12.054 -2.705 -9.508 1.00 86.81 98 THR A N 1
ATOM 745 C CA . THR A 1 98 ? -12.731 -1.488 -9.982 1.00 86.81 98 THR A CA 1
ATOM 746 C C . THR A 1 98 ? -11.841 -0.253 -9.968 1.00 86.81 98 THR A C 1
ATOM 748 O O . THR A 1 98 ? -12.346 0.842 -10.190 1.00 86.81 98 THR A O 1
ATOM 751 N N . VAL A 1 99 ? -10.536 -0.410 -9.721 1.00 85.62 99 VAL A N 1
ATOM 752 C CA . VAL A 1 99 ? -9.592 0.715 -9.746 1.00 85.62 99 VAL A CA 1
ATOM 753 C C . VAL A 1 99 ? -9.616 1.448 -11.085 1.00 85.62 99 VAL A C 1
ATOM 755 O O . VAL A 1 99 ? -9.767 0.827 -12.146 1.00 85.62 99 VAL A O 1
ATOM 758 N N . GLN A 1 100 ? -9.464 2.768 -11.002 1.00 76.19 100 GLN A N 1
ATOM 759 C CA . GLN A 1 100 ? -9.207 3.646 -12.131 1.00 76.19 100 GLN A CA 1
ATOM 760 C C . GLN A 1 100 ? -7.973 4.512 -11.827 1.00 76.19 100 GLN A C 1
ATOM 762 O O . GLN A 1 100 ? -7.928 5.112 -10.750 1.00 76.19 100 GLN A O 1
ATOM 767 N N . PRO A 1 101 ? -6.990 4.593 -12.746 1.00 88.50 101 PRO A N 1
ATOM 768 C CA . PRO A 1 101 ? -6.893 3.840 -14.003 1.00 88.50 101 PRO A CA 1
ATOM 769 C C . PRO A 1 101 ? -6.819 2.315 -13.779 1.00 88.50 101 PRO A C 1
ATOM 771 O O . PRO A 1 101 ? -6.607 1.851 -12.663 1.00 88.50 101 PRO A O 1
ATOM 774 N N . SER A 1 102 ? -7.065 1.516 -14.821 1.00 90.06 102 SER A N 1
ATOM 775 C CA . SER A 1 102 ? -6.991 0.053 -14.707 1.00 90.06 102 SER A CA 1
ATOM 776 C C . SER A 1 102 ? -5.568 -0.413 -14.390 1.00 90.06 102 SER A C 1
ATOM 778 O O . SER A 1 102 ? -4.600 0.253 -14.759 1.00 90.06 102 SER A O 1
ATOM 780 N N . ALA A 1 103 ? -5.458 -1.557 -13.715 1.00 96.69 103 ALA A N 1
ATOM 781 C CA . ALA A 1 103 ? -4.193 -2.118 -13.258 1.00 96.69 103 ALA A CA 1
ATOM 782 C C . ALA A 1 103 ? -3.840 -3.419 -13.984 1.00 96.69 103 ALA A C 1
ATOM 784 O O . ALA A 1 103 ? -4.731 -4.239 -14.223 1.00 96.69 103 ALA A O 1
ATOM 785 N N . THR A 1 104 ? -2.556 -3.633 -14.257 1.00 97.94 104 THR A N 1
ATOM 786 C CA . THR A 1 104 ? -2.039 -4.838 -14.923 1.00 97.94 104 THR A CA 1
ATOM 787 C C . THR A 1 104 ? -1.763 -5.990 -13.957 1.00 97.94 104 THR A C 1
ATOM 789 O O . THR A 1 104 ? -1.836 -7.143 -14.374 1.00 97.94 104 THR A O 1
ATOM 792 N N . ASP A 1 105 ? -1.484 -5.685 -12.685 1.00 96.94 105 ASP A N 1
ATOM 793 C CA . ASP A 1 105 ? -0.731 -6.537 -11.751 1.00 96.94 105 ASP A CA 1
ATOM 794 C C . ASP A 1 105 ? -1.415 -6.755 -10.384 1.00 96.94 105 ASP A C 1
ATOM 796 O O . ASP A 1 105 ? -0.824 -7.295 -9.447 1.00 96.94 105 ASP A O 1
ATOM 800 N N . LEU A 1 106 ? -2.683 -6.359 -10.237 1.00 97.00 106 LEU A N 1
ATOM 801 C CA . LEU A 1 106 ? -3.414 -6.568 -8.987 1.00 97.00 106 LEU A CA 1
ATOM 802 C C . LEU A 1 106 ? -3.809 -8.035 -8.804 1.00 97.00 106 LEU A C 1
ATOM 804 O O . LEU A 1 106 ? -4.548 -8.606 -9.603 1.00 97.00 106 LEU A O 1
ATOM 808 N N . THR A 1 107 ? -3.406 -8.611 -7.678 1.00 96.00 107 THR A N 1
ATOM 809 C CA . THR A 1 107 ? -3.779 -9.969 -7.245 1.00 96.00 107 THR A CA 1
ATOM 810 C C . THR A 1 107 ? -5.016 -9.957 -6.335 1.00 96.00 107 THR A C 1
ATOM 812 O O . THR A 1 107 ? -5.244 -8.961 -5.647 1.00 96.00 107 THR A O 1
ATOM 815 N N . PRO A 1 108 ? -5.862 -11.002 -6.278 1.00 96.88 108 PRO A N 1
ATOM 816 C CA . PRO A 1 108 ? -6.905 -11.083 -5.263 1.00 96.88 108 PRO A CA 1
ATOM 817 C C . PRO A 1 108 ? -6.285 -11.349 -3.885 1.00 96.88 108 PRO A C 1
ATOM 819 O O . PRO A 1 108 ? -5.469 -12.254 -3.732 1.00 96.88 108 PRO A O 1
ATOM 822 N N . LEU A 1 109 ? -6.720 -10.595 -2.877 1.00 97.31 109 LEU A N 1
ATOM 823 C CA . LEU A 1 109 ? -6.364 -10.850 -1.488 1.00 97.31 109 LEU A CA 1
ATOM 824 C C . LEU A 1 109 ? -7.058 -12.114 -0.984 1.00 97.31 109 LEU A C 1
ATOM 826 O O . LEU A 1 109 ? -8.227 -12.360 -1.303 1.00 97.31 109 LEU A O 1
ATOM 830 N N . VAL A 1 110 ? -6.351 -12.868 -0.149 1.00 97.06 110 VAL A N 1
ATOM 831 C CA . VAL A 1 110 ? -6.872 -14.025 0.590 1.00 97.06 110 VAL A CA 1
ATOM 832 C C . VAL A 1 110 ? -6.757 -13.764 2.093 1.00 97.06 110 VAL A C 1
ATOM 834 O O . VAL A 1 110 ? -5.892 -13.006 2.535 1.00 97.06 110 VAL A O 1
ATOM 837 N N . TRP A 1 111 ? -7.669 -14.347 2.875 1.00 98.44 111 TRP A N 1
ATOM 838 C CA . TRP A 1 111 ? -7.641 -14.233 4.331 1.00 98.44 111 TRP A CA 1
ATOM 839 C C . TRP A 1 111 ? -6.421 -14.944 4.927 1.00 98.44 111 TRP A C 1
ATOM 841 O O . TRP A 1 111 ? -6.057 -16.028 4.475 1.00 98.44 111 TRP A O 1
ATOM 851 N N . ASP A 1 112 ? -5.834 -14.361 5.968 1.00 98.38 112 ASP A N 1
ATOM 852 C CA . ASP A 1 112 ? -4.699 -14.921 6.695 1.00 98.38 112 ASP A CA 1
ATOM 853 C C . ASP A 1 112 ? -4.898 -14.784 8.210 1.00 98.38 112 ASP A C 1
ATOM 855 O O . ASP A 1 112 ? -5.022 -13.678 8.748 1.00 98.38 112 ASP A O 1
ATOM 859 N N . ASP A 1 113 ? -4.955 -15.921 8.907 1.00 97.94 113 ASP A N 1
ATOM 860 C CA . ASP A 1 113 ? -5.243 -15.950 10.341 1.00 97.94 113 ASP A CA 1
ATOM 861 C C . ASP A 1 113 ? -4.063 -15.465 11.206 1.00 97.94 113 ASP A C 1
ATOM 863 O O . ASP A 1 113 ? -4.301 -14.950 12.300 1.00 97.94 113 ASP A O 1
ATOM 867 N N . ASN A 1 114 ? -2.813 -15.531 10.725 1.00 96.75 114 ASN A N 1
ATOM 868 C CA . ASN A 1 114 ? -1.661 -14.997 11.465 1.00 96.75 114 ASN A CA 1
ATOM 869 C C . ASN A 1 114 ? -1.705 -13.465 11.491 1.00 96.75 114 ASN A C 1
ATOM 871 O O . ASN A 1 114 ? -1.565 -12.852 12.552 1.00 96.75 114 ASN A O 1
ATOM 875 N N . LEU A 1 115 ? -2.001 -12.843 10.343 1.00 98.56 115 LEU A N 1
ATOM 876 C CA . LEU A 1 115 ? -2.248 -11.399 10.266 1.00 98.56 115 LEU A CA 1
ATOM 877 C C . LEU A 1 115 ? -3.437 -10.987 11.146 1.00 98.56 115 LEU A C 1
ATOM 879 O O . LEU A 1 115 ? -3.360 -9.983 11.860 1.00 98.56 115 LEU A O 1
ATOM 883 N N . ALA A 1 116 ? -4.520 -11.773 11.122 1.00 98.75 116 ALA A N 1
ATOM 884 C CA . ALA A 1 116 ? -5.729 -11.502 11.895 1.00 98.75 116 ALA A CA 1
ATOM 885 C C . ALA A 1 116 ? -5.489 -11.580 13.406 1.00 98.75 116 ALA A C 1
ATOM 887 O O . ALA A 1 116 ? -5.986 -10.729 14.140 1.00 98.75 116 ALA A O 1
ATOM 888 N N . LYS A 1 117 ? -4.691 -12.549 13.870 1.00 97.56 117 LYS A N 1
ATOM 889 C CA . LYS A 1 117 ? -4.312 -12.703 15.282 1.00 97.56 117 LYS A CA 1
ATOM 890 C C . LYS A 1 117 ? -3.626 -11.443 15.818 1.00 97.56 117 LYS A C 1
ATOM 892 O O . LYS A 1 117 ? -4.023 -10.932 16.864 1.00 97.56 117 LYS A O 1
ATOM 897 N N . VAL A 1 118 ? -2.660 -10.900 15.074 1.00 97.94 118 VAL A N 1
ATOM 898 C CA . VAL A 1 118 ? -1.955 -9.665 15.458 1.00 97.94 118 VAL A CA 1
ATOM 899 C C . VAL A 1 118 ? -2.882 -8.448 15.388 1.00 97.94 118 VAL A C 1
ATOM 901 O O . VAL A 1 118 ? -2.935 -7.661 16.332 1.00 97.94 118 VAL A O 1
ATOM 904 N N . ALA A 1 119 ? -3.682 -8.318 14.325 1.00 98.69 119 ALA A N 1
ATOM 905 C CA . ALA A 1 119 ? -4.649 -7.225 14.193 1.00 98.69 119 ALA A CA 1
ATOM 906 C C . ALA A 1 119 ? -5.707 -7.241 15.315 1.00 98.69 119 ALA A C 1
ATOM 908 O O . ALA A 1 119 ? -6.099 -6.192 15.823 1.00 98.69 119 ALA A O 1
ATOM 909 N N . GLN A 1 120 ? -6.151 -8.427 15.737 1.00 98.62 120 GLN A N 1
ATOM 910 C CA . GLN A 1 120 ? -7.100 -8.603 16.836 1.00 98.62 120 GLN A CA 1
ATOM 911 C C . GLN A 1 120 ? -6.516 -8.152 18.172 1.00 98.62 120 GLN A C 1
ATOM 913 O O . GLN A 1 120 ? -7.204 -7.493 18.954 1.00 98.62 120 GLN A O 1
ATOM 918 N N . LYS A 1 121 ? -5.243 -8.461 18.422 1.00 97.62 121 LYS A N 1
ATOM 919 C CA . LYS A 1 121 ? -4.552 -8.001 19.625 1.00 97.62 121 LYS A CA 1
ATOM 920 C C . LYS A 1 121 ? -4.427 -6.474 19.666 1.00 97.62 121 LYS A C 1
ATOM 922 O O . LYS A 1 121 ? -4.601 -5.877 20.729 1.00 97.62 121 LYS A O 1
ATOM 927 N N . LEU A 1 122 ? -4.224 -5.833 18.512 1.00 98.19 122 LEU A N 1
ATOM 928 C CA . LEU A 1 122 ? -4.222 -4.373 18.415 1.00 98.19 122 LEU A CA 1
ATOM 929 C C . LEU A 1 122 ? -5.589 -3.766 18.755 1.00 98.19 122 LEU A C 1
ATOM 931 O O . LEU A 1 122 ? -5.665 -2.824 19.543 1.00 98.19 122 LEU A O 1
ATOM 935 N N . THR A 1 123 ? -6.694 -4.298 18.222 1.00 98.44 123 THR A N 1
ATOM 936 C CA . THR A 1 123 ? -8.018 -3.726 18.533 1.00 98.44 123 THR A CA 1
ATOM 937 C C . THR A 1 123 ? -8.390 -3.878 20.009 1.00 98.44 123 THR A C 1
ATOM 939 O O . THR A 1 123 ? -9.160 -3.074 20.532 1.00 98.44 123 THR A O 1
ATOM 942 N N . MET A 1 124 ? -7.823 -4.866 20.708 1.00 97.81 124 MET A N 1
ATOM 943 C CA . MET A 1 124 ? -7.976 -5.056 22.158 1.00 97.81 124 MET A CA 1
ATOM 944 C C . MET A 1 124 ? -7.257 -3.998 23.007 1.00 97.81 124 MET A C 1
ATOM 946 O O . MET A 1 124 ? -7.437 -3.987 24.218 1.00 97.81 124 MET A O 1
ATOM 950 N N . GLN A 1 125 ? -6.513 -3.075 22.391 1.00 97.12 125 GLN A N 1
ATOM 951 C CA . GLN A 1 125 ? -5.928 -1.917 23.075 1.00 97.12 125 GLN A CA 1
ATOM 952 C C . GLN A 1 125 ? -6.903 -0.736 23.185 1.00 97.12 125 GLN A C 1
ATOM 954 O O . GLN A 1 125 ? -6.594 0.261 23.834 1.00 97.12 125 GLN A O 1
ATOM 959 N N . CYS A 1 126 ? -8.076 -0.820 22.539 1.00 97.06 126 CYS A N 1
ATOM 960 C CA . CYS A 1 126 ? -9.138 0.188 22.61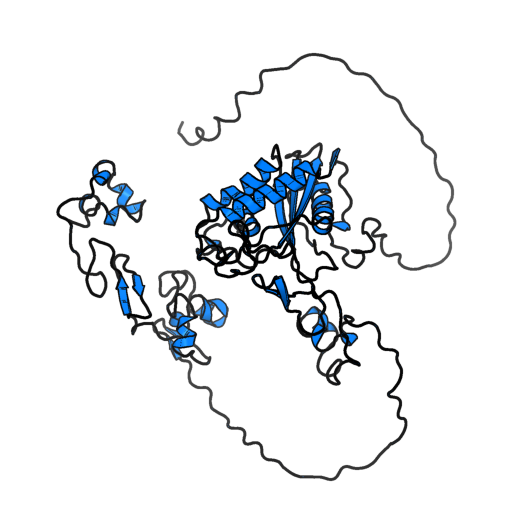2 1.00 97.06 126 CYS A CA 1
ATOM 961 C C . CYS A 1 126 ? -8.664 1.625 22.284 1.00 97.06 126 CYS A C 1
ATOM 963 O O . CYS A 1 126 ? -9.176 2.613 22.823 1.00 97.06 126 CYS A O 1
ATOM 965 N N . LYS A 1 127 ? -7.683 1.745 21.382 1.00 95.62 127 LYS A N 1
ATOM 966 C CA . LYS A 1 127 ? -7.064 2.994 20.914 1.00 95.62 127 LYS A CA 1
ATOM 967 C C . LYS A 1 127 ? -7.017 3.021 19.388 1.00 95.62 127 LYS A C 1
ATOM 969 O O . LYS A 1 127 ? -7.030 1.976 18.745 1.00 95.62 127 LYS A O 1
ATOM 974 N N . ILE A 1 128 ? -6.994 4.224 18.814 1.00 93.94 128 ILE A N 1
ATOM 975 C CA . ILE A 1 128 ? -6.905 4.440 17.362 1.00 93.94 128 ILE A CA 1
ATOM 976 C C . ILE A 1 128 ? -5.475 4.825 16.970 1.00 93.94 128 ILE A C 1
ATOM 978 O O . ILE A 1 128 ? -5.208 5.902 16.452 1.00 93.94 128 ILE A O 1
ATOM 982 N N . GLU A 1 129 ? -4.539 3.938 17.288 1.00 93.94 129 GLU A N 1
ATOM 983 C CA . GLU A 1 129 ? -3.103 4.158 17.125 1.00 93.94 129 GLU A CA 1
ATOM 984 C C . GLU A 1 129 ? -2.480 2.938 16.453 1.00 93.94 129 GLU A C 1
ATOM 986 O O . GLU A 1 129 ? -2.839 1.799 16.757 1.00 93.94 129 GLU A O 1
ATOM 991 N N . HIS A 1 130 ? -1.552 3.185 15.533 1.00 95.19 130 HIS A N 1
ATOM 992 C CA . HIS A 1 130 ? -0.733 2.132 14.952 1.00 95.19 130 HIS A CA 1
ATOM 993 C C . HIS A 1 130 ? 0.200 1.553 16.022 1.00 95.19 130 HIS A C 1
ATOM 995 O O . HIS A 1 130 ? 0.796 2.297 16.800 1.00 95.19 130 HIS A O 1
ATOM 1001 N N . ASP A 1 131 ? 0.345 0.229 16.046 1.00 94.81 131 ASP A N 1
ATOM 1002 C CA . ASP A 1 131 ? 1.333 -0.425 16.906 1.00 94.81 131 ASP A CA 1
ATOM 1003 C C . ASP A 1 131 ? 2.782 -0.121 16.467 1.00 94.81 131 ASP A C 1
ATOM 1005 O O . ASP A 1 131 ? 3.031 0.371 15.365 1.00 94.81 131 ASP A O 1
ATOM 1009 N N . LYS A 1 132 ? 3.759 -0.420 17.329 1.00 93.19 132 LYS A N 1
ATOM 1010 C CA . LYS A 1 132 ? 5.184 -0.258 16.996 1.00 93.19 132 LYS A CA 1
ATOM 1011 C C . LYS A 1 132 ? 5.727 -1.409 16.151 1.00 93.19 132 LYS A C 1
ATOM 1013 O O . LYS A 1 132 ? 6.585 -1.190 15.301 1.00 93.19 132 LYS A O 1
ATOM 1018 N N . ASN A 1 133 ? 5.261 -2.628 16.417 1.00 93.62 133 ASN A N 1
ATOM 1019 C CA . ASN A 1 133 ? 5.755 -3.838 15.782 1.00 93.62 133 ASN A CA 1
ATOM 1020 C C . ASN A 1 133 ? 4.614 -4.860 15.604 1.00 93.62 133 ASN A C 1
ATOM 1022 O O . ASN A 1 133 ? 3.933 -5.245 16.563 1.00 93.62 133 ASN A O 1
ATOM 1026 N N . ARG A 1 134 ? 4.421 -5.283 14.350 1.00 95.50 134 ARG A N 1
ATOM 1027 C CA . ARG A 1 134 ? 3.373 -6.209 13.882 1.00 95.50 134 ARG A CA 1
ATOM 1028 C C . ARG A 1 134 ? 3.906 -7.284 12.940 1.00 95.50 134 ARG A C 1
ATOM 1030 O O . ARG A 1 134 ? 3.149 -7.815 12.123 1.00 95.50 134 ARG A O 1
ATOM 1037 N N . ILE A 1 135 ? 5.216 -7.525 12.962 1.00 92.75 135 ILE A N 1
ATOM 1038 C CA . ILE A 1 135 ? 5.815 -8.532 12.090 1.00 92.75 135 ILE A CA 1
ATOM 1039 C C . ILE A 1 135 ? 5.189 -9.900 12.362 1.00 92.75 135 ILE A C 1
ATOM 1041 O O . ILE A 1 135 ? 4.833 -10.236 13.486 1.00 92.75 135 ILE A O 1
ATOM 1045 N N . ILE A 1 136 ? 5.086 -10.717 11.324 1.00 93.56 136 ILE A N 1
ATOM 1046 C CA . ILE A 1 136 ? 4.867 -12.150 11.497 1.00 93.56 136 ILE A CA 1
ATOM 1047 C C . ILE A 1 136 ? 6.255 -12.782 11.354 1.00 93.56 136 ILE A C 1
ATOM 1049 O O . ILE A 1 136 ? 6.788 -12.736 10.242 1.00 93.56 136 ILE A O 1
ATOM 1053 N N . PRO A 1 137 ? 6.882 -13.302 12.432 1.00 86.25 137 PRO A N 1
ATOM 1054 C CA . PRO A 1 137 ? 8.282 -13.731 12.407 1.00 86.25 137 PRO A CA 1
ATOM 1055 C C . PRO A 1 137 ? 8.608 -14.707 11.276 1.00 86.25 137 PRO A C 1
ATOM 1057 O O . PRO A 1 137 ? 9.673 -14.626 10.674 1.00 86.25 137 PRO A O 1
ATOM 1060 N N . SER A 1 138 ? 7.663 -15.583 10.933 1.00 85.88 138 SER A N 1
ATOM 1061 C CA . SER A 1 138 ? 7.809 -16.564 9.857 1.00 85.88 138 SER A CA 1
ATOM 1062 C C . SER A 1 138 ? 7.689 -15.989 8.443 1.00 85.88 138 SER A C 1
ATOM 1064 O O . SER A 1 138 ? 7.975 -16.702 7.487 1.00 85.88 138 SER A O 1
ATOM 1066 N N . TYR A 1 139 ? 7.240 -14.740 8.269 1.00 91.19 139 TYR A N 1
ATOM 1067 C CA . TYR A 1 139 ? 6.966 -14.200 6.933 1.00 91.19 139 TYR A CA 1
ATOM 1068 C C . TYR A 1 139 ? 8.174 -13.511 6.318 1.00 91.19 139 TYR A C 1
ATOM 1070 O O . TYR A 1 139 ? 8.356 -13.587 5.108 1.00 91.19 139 TYR A O 1
ATOM 1078 N N . GLY A 1 140 ? 8.983 -12.807 7.113 1.00 85.38 140 GLY A N 1
ATOM 1079 C CA . GLY A 1 140 ? 10.123 -12.051 6.585 1.00 85.38 140 GLY A CA 1
ATOM 1080 C C . GLY A 1 140 ? 9.734 -10.988 5.541 1.00 85.38 140 GLY A C 1
ATOM 1081 O O . GLY A 1 140 ? 10.545 -10.647 4.681 1.00 85.38 140 GLY A O 1
ATOM 1082 N N . VAL A 1 141 ? 8.498 -10.473 5.596 1.00 88.81 141 VAL A N 1
ATOM 1083 C CA . VAL A 1 141 ? 7.983 -9.395 4.733 1.00 88.81 141 VAL A CA 1
ATOM 1084 C C . VAL A 1 141 ? 7.454 -8.237 5.575 1.00 88.81 141 VAL A C 1
ATOM 1086 O O . VAL A 1 141 ? 7.041 -8.416 6.721 1.00 88.81 141 VAL A O 1
ATOM 1089 N N . PHE A 1 142 ? 7.436 -7.038 4.995 1.00 91.19 142 PHE A N 1
ATOM 1090 C CA . PHE A 1 142 ? 6.856 -5.861 5.639 1.00 91.19 142 PHE A CA 1
ATOM 1091 C C . PHE A 1 142 ? 5.332 -5.998 5.770 1.00 91.19 142 PHE A C 1
ATOM 1093 O O . PHE A 1 142 ? 4.667 -6.386 4.810 1.00 91.19 142 PHE A O 1
ATOM 1100 N N . ILE A 1 143 ? 4.762 -5.662 6.929 1.00 96.56 143 ILE A N 1
ATOM 1101 C CA . ILE A 1 143 ? 3.322 -5.791 7.194 1.00 96.56 143 ILE A CA 1
ATOM 1102 C C . ILE A 1 143 ? 2.666 -4.406 7.240 1.00 96.56 143 ILE A C 1
ATOM 1104 O O . ILE A 1 143 ? 2.976 -3.591 8.108 1.00 96.56 143 ILE A O 1
ATOM 1108 N N . GLY A 1 144 ? 1.739 -4.144 6.317 1.00 97.00 144 GLY A N 1
ATOM 1109 C CA . GLY A 1 144 ? 0.934 -2.919 6.296 1.00 97.00 144 GLY A CA 1
ATOM 1110 C C . GLY A 1 144 ? -0.238 -2.963 7.278 1.00 97.00 144 GLY A C 1
ATOM 1111 O O . GLY A 1 144 ? -0.564 -4.031 7.797 1.00 97.00 144 GLY A O 1
ATOM 1112 N N . GLN A 1 145 ? -0.905 -1.827 7.522 1.00 98.00 145 GLN A N 1
ATOM 1113 C CA . GLN A 1 145 ? -2.071 -1.770 8.414 1.00 98.00 145 GLN A CA 1
ATOM 1114 C C . GLN A 1 145 ? -3.025 -0.620 8.100 1.00 98.00 145 GLN A C 1
ATOM 1116 O O . GLN A 1 145 ? -2.588 0.511 7.926 1.00 98.00 145 GLN A O 1
ATOM 1121 N N . ASN A 1 146 ? -4.326 -0.896 8.180 1.00 98.31 146 ASN A N 1
ATOM 1122 C CA . ASN A 1 146 ? -5.378 0.119 8.200 1.00 98.31 146 ASN A CA 1
ATOM 1123 C C . ASN A 1 146 ? -6.158 0.032 9.511 1.00 98.31 146 ASN A C 1
ATOM 1125 O O . ASN A 1 146 ? -6.451 -1.072 9.978 1.00 98.31 146 ASN A O 1
ATOM 1129 N N . LEU A 1 147 ? -6.548 1.185 10.062 1.00 98.19 147 LEU A N 1
ATOM 1130 C CA . LEU A 1 147 ? -7.338 1.283 11.290 1.00 98.19 147 LEU A CA 1
ATOM 1131 C C . LEU A 1 147 ? -8.626 2.075 11.066 1.00 98.19 147 LEU A C 1
ATOM 1133 O O . LEU A 1 147 ? -8.674 3.007 10.268 1.00 98.19 147 LEU A O 1
ATOM 1137 N N . ALA A 1 148 ? -9.685 1.719 11.786 1.00 97.69 148 ALA A N 1
ATOM 1138 C CA . ALA A 1 148 ? -10.904 2.516 11.858 1.00 97.69 148 ALA A CA 1
ATOM 1139 C C . ALA A 1 148 ? -11.537 2.400 13.246 1.00 97.69 148 ALA A C 1
ATOM 1141 O O . ALA A 1 148 ? -11.396 1.385 13.930 1.00 97.69 148 ALA A O 1
ATOM 1142 N N . ALA A 1 149 ? -12.295 3.420 13.645 1.00 97.06 149 ALA A N 1
ATOM 1143 C CA . ALA A 1 149 ? -13.046 3.410 14.893 1.00 97.06 149 ALA A CA 1
ATOM 1144 C C . ALA A 1 149 ? -14.443 4.030 14.719 1.00 97.06 149 ALA A C 1
ATOM 1146 O O . ALA A 1 149 ? -14.688 4.793 13.786 1.00 97.06 149 ALA A O 1
ATOM 1147 N N . GLY A 1 150 ? -15.394 3.652 15.574 1.00 96.25 150 GLY A N 1
ATOM 1148 C CA . GLY A 1 150 ? -16.752 4.221 15.612 1.00 96.25 150 GLY A CA 1
ATOM 1149 C C . GLY A 1 150 ? -17.692 3.751 14.499 1.00 96.25 150 GLY A C 1
ATOM 1150 O O . GLY A 1 150 ? -18.886 4.050 14.509 1.00 96.25 150 GLY A O 1
ATOM 1151 N N . GLN A 1 151 ? -17.191 2.968 13.545 1.00 94.94 151 GLN A N 1
ATOM 1152 C CA . GLN A 1 151 ? -17.981 2.496 12.413 1.00 94.94 151 GLN A CA 1
ATOM 1153 C C . GLN A 1 151 ? -19.006 1.445 12.847 1.00 94.94 151 GLN A C 1
ATOM 1155 O O . GLN A 1 151 ? -18.726 0.558 13.657 1.00 94.94 151 GLN A O 1
ATOM 1160 N N . ARG A 1 152 ? -20.219 1.502 12.279 1.00 92.25 152 ARG A N 1
ATOM 1161 C CA . ARG A 1 152 ? -21.308 0.577 12.651 1.00 92.25 152 ARG A CA 1
ATOM 1162 C C . ARG A 1 152 ? -21.030 -0.872 12.246 1.00 92.25 152 ARG A C 1
ATOM 1164 O O . ARG A 1 152 ? -21.468 -1.775 12.958 1.00 92.25 152 ARG A O 1
ATOM 1171 N N . THR A 1 153 ? -20.354 -1.069 11.112 1.00 95.12 153 THR A N 1
ATOM 1172 C CA . THR A 1 153 ? -20.104 -2.373 10.473 1.00 95.12 153 THR A CA 1
ATOM 1173 C C . THR A 1 153 ? -18.752 -2.386 9.754 1.00 95.12 153 THR A C 1
ATOM 1175 O O . THR A 1 153 ? -18.269 -1.327 9.349 1.00 95.12 153 THR A O 1
ATOM 1178 N N . TRP A 1 154 ? -18.214 -3.582 9.482 1.00 97.50 154 TRP A N 1
ATOM 1179 C CA . TRP A 1 154 ? -17.026 -3.785 8.638 1.00 97.50 154 TRP A CA 1
ATOM 1180 C C . TRP A 1 154 ? -17.126 -3.107 7.269 1.00 97.50 154 TRP A C 1
ATOM 1182 O O . TRP A 1 154 ? -16.184 -2.455 6.833 1.00 97.50 154 TRP A O 1
ATOM 1192 N N . LYS A 1 155 ? -18.287 -3.194 6.605 1.00 94.69 155 LYS A N 1
ATOM 1193 C CA . LYS A 1 155 ? -18.495 -2.543 5.302 1.00 94.69 155 LYS A CA 1
ATOM 1194 C C . LYS A 1 155 ? -18.329 -1.026 5.392 1.00 94.69 155 LYS A C 1
ATOM 1196 O O . LYS A 1 155 ? -17.771 -0.435 4.482 1.00 94.69 155 LYS A O 1
ATOM 1201 N N . LYS A 1 156 ? -18.796 -0.395 6.476 1.00 92.81 156 LYS A N 1
ATOM 1202 C CA . LYS A 1 156 ? -18.625 1.052 6.684 1.00 92.81 156 LYS A CA 1
ATOM 1203 C C . LYS A 1 156 ? -17.175 1.427 7.002 1.00 92.81 156 LYS A C 1
ATOM 1205 O O . LYS A 1 156 ? -16.717 2.430 6.479 1.00 92.81 156 LYS A O 1
ATOM 1210 N N . ALA A 1 157 ? -16.450 0.600 7.760 1.00 96.75 157 ALA A N 1
ATOM 1211 C CA . ALA A 1 157 ? -15.015 0.791 7.990 1.00 96.75 157 ALA A CA 1
ATOM 1212 C C . ALA A 1 157 ? -14.191 0.705 6.696 1.00 96.75 157 ALA A C 1
ATOM 1214 O O . ALA A 1 157 ? -13.427 1.613 6.383 1.00 96.75 157 ALA A O 1
ATOM 1215 N N . MET A 1 158 ? -14.411 -0.329 5.882 1.00 97.88 158 MET A N 1
ATOM 1216 C CA . MET A 1 158 ? -13.715 -0.449 4.597 1.00 97.88 158 MET A CA 1
ATOM 1217 C C . MET A 1 158 ? -14.163 0.603 3.579 1.00 97.88 158 MET A C 1
ATOM 1219 O O . MET A 1 158 ? -13.362 1.029 2.756 1.00 97.88 158 MET A O 1
ATOM 1223 N N . GLN A 1 159 ? -15.423 1.047 3.632 1.00 89.62 159 GLN A N 1
ATOM 1224 C CA . GLN A 1 159 ? -15.883 2.176 2.826 1.00 89.62 159 GLN A CA 1
ATOM 1225 C C . GLN A 1 159 ? -15.129 3.453 3.201 1.00 89.62 159 GLN A C 1
ATOM 1227 O O . GLN A 1 159 ? -14.631 4.105 2.299 1.00 89.62 159 GLN A O 1
ATOM 1232 N N . SER A 1 160 ? -14.955 3.760 4.494 1.00 88.62 160 SER A N 1
ATOM 1233 C CA . SER A 1 160 ? -14.194 4.951 4.896 1.00 88.62 160 SER A CA 1
ATOM 1234 C C . SER A 1 160 ? -12.730 4.916 4.451 1.00 88.62 160 SER A C 1
ATOM 1236 O O . SER A 1 160 ? -12.183 5.959 4.127 1.00 88.62 160 SER A O 1
ATOM 1238 N N . TRP A 1 161 ? -12.110 3.732 4.387 1.00 96.50 161 TRP A N 1
ATOM 1239 C CA . TRP A 1 161 ? -10.776 3.578 3.799 1.00 96.50 161 TRP A CA 1
ATOM 1240 C C . TRP A 1 161 ? -10.787 3.781 2.283 1.00 96.50 161 TRP A C 1
ATOM 1242 O O . TRP A 1 161 ? -9.903 4.429 1.739 1.00 96.50 161 TRP A O 1
ATOM 1252 N N . PHE A 1 162 ? -11.794 3.239 1.596 1.00 89.88 162 PHE A N 1
ATOM 1253 C CA . PHE A 1 162 ? -11.925 3.361 0.147 1.00 89.88 162 PHE A CA 1
ATOM 1254 C C . PHE A 1 162 ? -12.270 4.785 -0.310 1.00 89.88 162 PHE A C 1
ATOM 1256 O O . PHE A 1 162 ? -11.807 5.188 -1.370 1.00 89.88 162 PHE A O 1
ATOM 1263 N N . ASP A 1 163 ? -13.045 5.547 0.467 1.00 80.69 163 ASP A N 1
ATOM 1264 C CA . ASP A 1 163 ? -13.511 6.897 0.112 1.00 80.69 163 ASP A CA 1
ATOM 1265 C C . ASP A 1 163 ? -12.359 7.889 -0.134 1.00 80.69 163 ASP A C 1
ATOM 1267 O O . ASP A 1 163 ? -12.544 8.882 -0.837 1.00 80.69 163 ASP A O 1
ATOM 1271 N N . GLU A 1 164 ? -11.148 7.599 0.350 1.00 84.38 164 GLU A N 1
ATOM 1272 C CA . GLU A 1 164 ? -9.944 8.372 0.025 1.00 84.38 164 GLU A CA 1
ATOM 1273 C C . GLU A 1 164 ? -9.606 8.369 -1.479 1.00 84.38 164 GLU A C 1
ATOM 1275 O O . GLU A 1 164 ? -8.893 9.256 -1.950 1.00 84.38 164 GLU A O 1
ATOM 1280 N N . VAL A 1 165 ? -10.171 7.443 -2.266 1.00 79.50 165 VAL A N 1
ATOM 1281 C CA . VAL A 1 165 ? -10.099 7.464 -3.737 1.00 79.50 165 VAL A CA 1
ATOM 1282 C C . VAL A 1 165 ? -10.625 8.773 -4.334 1.00 79.50 165 VAL A C 1
ATOM 1284 O O . VAL A 1 165 ? -10.197 9.168 -5.411 1.00 79.50 165 VAL A O 1
ATOM 1287 N N . LEU A 1 166 ? -11.537 9.462 -3.638 1.00 68.19 166 LEU A N 1
ATOM 1288 C CA . LEU A 1 166 ? -12.086 10.751 -4.069 1.00 68.19 166 LEU A CA 1
ATOM 1289 C C . LEU A 1 166 ? -11.064 11.890 -3.967 1.00 68.19 166 LEU A C 1
ATOM 1291 O O . LEU A 1 166 ? -11.236 12.920 -4.612 1.00 68.19 166 LEU A O 1
ATOM 1295 N N . LEU A 1 167 ? -10.031 11.712 -3.141 1.00 70.56 167 LEU A N 1
ATOM 1296 C CA . LEU A 1 167 ? -8.906 12.636 -3.023 1.00 70.56 167 LEU A CA 1
ATOM 1297 C C . LEU A 1 167 ? -7.764 12.229 -3.957 1.00 70.56 167 LEU A C 1
ATOM 1299 O O . LEU A 1 167 ? -7.059 13.087 -4.467 1.00 70.56 167 LEU A O 1
ATOM 1303 N N . TYR A 1 168 ? -7.583 10.928 -4.166 1.00 75.88 168 TYR A N 1
ATOM 1304 C CA . TYR A 1 168 ? -6.439 10.357 -4.861 1.00 75.88 168 TYR A CA 1
ATOM 1305 C C . TYR A 1 168 ? -6.483 10.531 -6.385 1.00 75.88 168 TYR A C 1
ATOM 1307 O O . TYR A 1 168 ? -7.468 10.188 -7.044 1.00 75.88 168 TYR A O 1
ATOM 1315 N N . ARG A 1 169 ? -5.342 10.905 -6.970 1.00 74.38 169 ARG A N 1
ATOM 1316 C CA . ARG A 1 169 ? -5.073 10.783 -8.404 1.00 74.38 169 ARG A CA 1
ATOM 1317 C C . ARG A 1 169 ? -3.827 9.938 -8.640 1.00 74.38 169 ARG A C 1
ATOM 1319 O O . ARG A 1 169 ? -2.782 10.134 -8.028 1.00 74.38 169 ARG A O 1
ATOM 1326 N N . TYR A 1 170 ? -3.933 9.008 -9.584 1.00 79.06 170 TYR A N 1
ATOM 1327 C CA . TYR A 1 170 ? -2.825 8.124 -9.921 1.00 79.06 170 TYR A CA 1
ATOM 1328 C C . TYR A 1 170 ? -1.611 8.894 -10.442 1.00 79.06 170 TYR A C 1
ATOM 1330 O O . TYR A 1 170 ? -1.723 9.661 -11.400 1.00 79.06 170 TYR A O 1
ATOM 1338 N N . GLY A 1 171 ? -0.457 8.630 -9.831 1.00 78.56 171 GLY A N 1
ATOM 1339 C CA . GLY A 1 171 ? 0.820 9.248 -10.166 1.00 78.56 171 GLY A CA 1
ATOM 1340 C C . GLY A 1 171 ? 1.014 10.676 -9.667 1.00 78.56 171 GLY A C 1
ATOM 1341 O O . GLY A 1 171 ? 2.069 11.246 -9.924 1.00 78.56 171 GLY A O 1
ATOM 1342 N N . GLU A 1 172 ? 0.050 11.250 -8.943 1.00 73.94 172 GLU A N 1
ATOM 1343 C CA . GLU A 1 172 ? 0.306 12.478 -8.191 1.00 73.94 172 GLU A CA 1
ATOM 1344 C C . GLU A 1 172 ? 1.141 12.183 -6.945 1.00 73.94 172 GLU A C 1
ATOM 1346 O O . GLU A 1 172 ? 1.053 11.109 -6.337 1.00 73.94 172 GLU A O 1
ATOM 1351 N N . ASP A 1 173 ? 1.976 13.151 -6.571 1.00 71.06 173 ASP A N 1
ATOM 1352 C CA . ASP A 1 173 ? 2.781 13.066 -5.361 1.00 71.06 173 ASP A CA 1
ATOM 1353 C C . ASP A 1 173 ? 1.857 12.936 -4.144 1.00 71.06 173 ASP A C 1
ATOM 1355 O O . ASP A 1 173 ? 0.927 13.721 -3.942 1.00 71.06 173 ASP A O 1
ATOM 1359 N N . ALA A 1 174 ? 2.112 11.924 -3.325 1.00 64.62 174 ALA A N 1
ATOM 1360 C CA . ALA A 1 174 ? 1.308 11.647 -2.153 1.00 64.62 174 ALA A CA 1
ATOM 1361 C C . ALA A 1 174 ? 1.353 12.773 -1.097 1.00 64.62 174 ALA A C 1
ATOM 1363 O O . ALA A 1 174 ? 0.443 12.868 -0.268 1.00 64.62 174 ALA A O 1
ATOM 1364 N N . ASP A 1 175 ? 2.364 13.644 -1.144 1.00 70.31 175 ASP A N 1
ATOM 1365 C CA . ASP A 1 175 ? 2.484 14.831 -0.290 1.00 70.31 175 ASP A CA 1
ATOM 1366 C C . ASP A 1 175 ? 1.521 15.964 -0.706 1.00 70.31 175 ASP A C 1
ATOM 1368 O O . ASP A 1 175 ? 1.392 16.966 -0.006 1.00 70.31 175 ASP A O 1
ATOM 1372 N N . GLN A 1 176 ? 0.760 15.802 -1.794 1.00 57.62 176 GLN A N 1
ATOM 1373 C CA . GLN A 1 176 ? -0.379 16.679 -2.103 1.00 57.62 176 GLN A CA 1
ATOM 1374 C C . GLN A 1 176 ? -1.599 16.398 -1.211 1.00 57.62 176 GLN A C 1
ATOM 1376 O O . GLN A 1 176 ? -2.510 17.219 -1.113 1.00 57.62 176 GLN A O 1
ATOM 1381 N N . TYR A 1 177 ? -1.619 15.260 -0.512 1.00 62.53 177 TYR A N 1
ATOM 1382 C CA . TYR A 1 177 ? -2.775 14.801 0.263 1.00 62.53 177 TYR A CA 1
ATOM 1383 C C . TYR A 1 177 ? -2.528 14.847 1.771 1.00 62.53 177 TYR A C 1
ATOM 1385 O O . TYR A 1 177 ? -2.934 13.945 2.505 1.00 62.53 177 TYR A O 1
ATOM 1393 N N . LEU A 1 178 ? -1.855 15.887 2.264 1.00 61.50 178 LEU A N 1
ATOM 1394 C CA . LEU A 1 178 ? -1.500 15.983 3.679 1.00 61.50 178 LEU A CA 1
ATOM 1395 C C . LEU A 1 178 ? -2.702 16.346 4.564 1.00 61.50 178 LEU A C 1
ATOM 1397 O O . LEU A 1 178 ? -3.562 17.180 4.244 1.00 61.50 178 LEU A O 1
ATOM 1401 N N . GLY A 1 179 ? -2.765 15.694 5.717 1.00 54.56 179 GLY A N 1
ATOM 1402 C CA . GLY A 1 179 ? -3.617 16.026 6.846 1.00 54.56 179 GLY A CA 1
ATOM 1403 C C . GLY A 1 179 ? -2.859 16.724 7.975 1.00 54.56 179 GLY A C 1
ATOM 1404 O O . GLY A 1 179 ? -1.655 16.968 7.874 1.00 54.56 179 GLY A O 1
ATOM 1405 N N . PRO A 1 180 ? -3.565 17.080 9.063 1.00 47.81 180 PRO A N 1
ATOM 1406 C CA . PRO A 1 180 ? -2.955 17.730 10.221 1.00 47.81 180 PRO A CA 1
ATOM 1407 C C . PRO A 1 180 ? -1.802 16.901 10.797 1.00 47.81 180 PRO A C 1
ATOM 1409 O O . PRO A 1 180 ? -2.020 15.769 11.208 1.00 47.81 180 PRO A O 1
ATOM 1412 N N . GLY A 1 181 ? -0.586 17.450 10.847 1.00 54.91 181 GLY A N 1
ATOM 1413 C CA . GLY A 1 181 ? 0.602 16.712 11.301 1.00 54.91 181 GLY A CA 1
ATOM 1414 C C . GLY A 1 181 ? 1.315 15.905 10.207 1.00 54.91 181 GLY A C 1
ATOM 1415 O O . GLY A 1 181 ? 2.178 15.097 10.526 1.00 54.91 181 GLY A O 1
ATOM 1416 N N . GLY A 1 182 ? 0.973 16.117 8.931 1.00 54.81 182 GLY A N 1
ATOM 1417 C CA . GLY A 1 182 ? 1.726 15.580 7.791 1.00 54.81 182 GLY A CA 1
ATOM 1418 C C . GLY A 1 182 ? 1.394 14.136 7.403 1.00 54.81 182 GLY A C 1
ATOM 1419 O O . GLY A 1 182 ? 2.079 13.562 6.563 1.00 54.81 182 GLY A O 1
ATOM 1420 N N . TRP A 1 183 ? 0.348 13.529 7.973 1.00 65.25 183 TRP A N 1
ATOM 1421 C CA . TRP A 1 183 ? -0.107 12.206 7.530 1.00 65.25 183 TRP A CA 1
ATOM 1422 C C . TRP A 1 183 ? -0.810 12.290 6.174 1.00 65.25 183 TRP A C 1
ATOM 1424 O O . TRP A 1 183 ? -1.471 13.278 5.857 1.00 65.25 183 TRP A O 1
ATOM 1434 N N . LYS A 1 184 ? -0.699 11.228 5.377 1.00 66.38 184 LYS A N 1
ATOM 1435 C CA . LYS A 1 184 ? -1.292 11.151 4.037 1.00 66.38 184 LYS A CA 1
ATOM 1436 C C . LYS A 1 184 ? -2.745 10.691 4.128 1.00 66.38 184 LYS A C 1
AT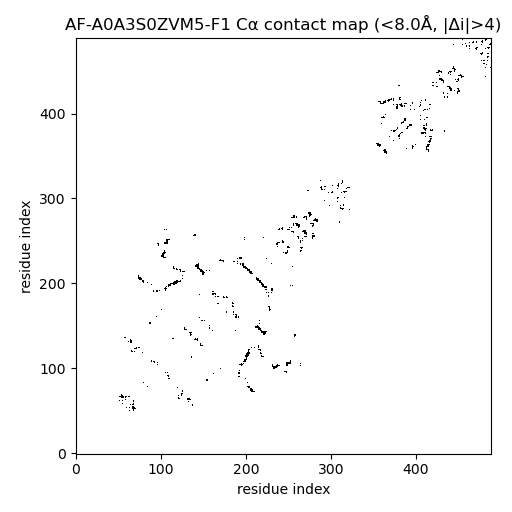OM 1438 O O . LYS A 1 184 ? -3.012 9.570 4.552 1.00 66.38 184 LYS A O 1
ATOM 1443 N N . LYS A 1 185 ? -3.677 11.521 3.659 1.00 74.94 185 LYS A N 1
ATOM 1444 C CA . LYS A 1 185 ? -5.130 11.260 3.595 1.00 74.94 185 LYS A CA 1
ATOM 1445 C C . LYS A 1 185 ? -5.548 10.205 2.565 1.00 74.94 185 LYS A C 1
ATOM 1447 O O . LYS A 1 185 ? -6.737 10.039 2.336 1.00 74.94 185 LYS A O 1
ATOM 1452 N N . ILE A 1 186 ? -4.587 9.560 1.907 1.00 86.12 186 ILE A N 1
ATOM 1453 C CA . ILE A 1 186 ? -4.800 8.536 0.871 1.00 86.12 186 ILE A CA 1
ATOM 1454 C C . ILE A 1 186 ? -4.221 7.169 1.253 1.00 86.12 186 ILE A C 1
ATOM 1456 O O . ILE A 1 186 ? -4.250 6.233 0.447 1.00 86.12 186 ILE A O 1
ATOM 1460 N N . GLY A 1 187 ? -3.618 7.067 2.443 1.00 91.19 187 GLY A N 1
ATOM 1461 C CA . GLY A 1 187 ? -2.876 5.885 2.870 1.00 91.19 187 GLY A CA 1
ATOM 1462 C C . GLY A 1 187 ? -3.755 4.639 2.954 1.00 91.19 187 GLY A C 1
ATOM 1463 O O . GLY A 1 187 ? -3.355 3.578 2.478 1.00 91.19 187 GLY A O 1
ATOM 1464 N N . HIS A 1 188 ? -4.980 4.762 3.463 1.00 95.62 188 HIS A N 1
ATOM 1465 C CA . HIS A 1 188 ? -5.857 3.610 3.616 1.00 95.62 188 HIS A CA 1
ATOM 1466 C C . HIS A 1 188 ? -6.305 3.053 2.263 1.00 95.62 188 HIS A C 1
ATOM 1468 O O . HIS A 1 188 ? -6.227 1.837 2.063 1.00 95.62 188 HIS A O 1
ATOM 1474 N N . TYR A 1 189 ? -6.734 3.912 1.329 1.00 94.75 189 TYR A N 1
ATOM 1475 C CA . TYR A 1 189 ? -7.143 3.482 -0.013 1.00 94.75 189 TYR A CA 1
ATOM 1476 C C . TYR A 1 189 ? -5.982 2.817 -0.746 1.00 94.75 189 TYR A C 1
ATOM 1478 O O . TYR A 1 189 ? -6.129 1.707 -1.259 1.00 94.75 189 TYR A O 1
ATOM 1486 N N . THR A 1 190 ? -4.817 3.464 -0.757 1.00 95.44 190 THR A N 1
ATOM 1487 C CA . THR A 1 190 ? -3.659 2.969 -1.509 1.00 95.44 190 THR A CA 1
ATOM 1488 C C . THR A 1 190 ? -3.144 1.633 -0.958 1.00 95.44 190 THR A C 1
ATOM 1490 O O . THR A 1 190 ? -2.699 0.802 -1.742 1.00 95.44 190 THR A O 1
ATOM 1493 N N . GLN A 1 191 ? -3.325 1.331 0.336 1.00 97.56 191 GLN A N 1
ATOM 1494 C CA . GLN A 1 191 ? -3.050 0.002 0.899 1.00 97.56 191 GLN A CA 1
ATOM 1495 C C . GLN A 1 191 ? -4.036 -1.052 0.384 1.00 97.56 191 GLN A C 1
ATOM 1497 O O . GLN A 1 191 ? -3.634 -2.171 0.060 1.00 97.56 191 GLN A O 1
ATOM 1502 N N . MET A 1 192 ? -5.326 -0.719 0.269 1.00 97.88 192 MET A N 1
ATOM 1503 C CA . MET A 1 192 ? -6.328 -1.656 -0.260 1.00 97.88 192 MET A CA 1
ATOM 1504 C C . MET A 1 192 ? -6.022 -2.065 -1.711 1.00 97.88 192 MET A C 1
ATOM 1506 O O . MET A 1 192 ? -6.346 -3.184 -2.127 1.00 97.88 192 MET A O 1
ATOM 1510 N N . VAL A 1 193 ? -5.383 -1.176 -2.477 1.00 97.06 193 VAL A N 1
ATOM 1511 C CA . VAL A 1 193 ? -5.047 -1.373 -3.896 1.00 97.06 193 VAL A CA 1
ATOM 1512 C C . VAL A 1 193 ? -3.549 -1.548 -4.158 1.00 97.06 193 VAL A C 1
ATOM 1514 O O . VAL A 1 193 ? -3.120 -1.389 -5.291 1.00 97.06 193 VAL A O 1
ATOM 1517 N N . GLN A 1 194 ? -2.762 -1.923 -3.150 1.00 95.94 194 GLN A N 1
ATOM 1518 C CA . GLN A 1 194 ? -1.333 -2.191 -3.318 1.00 95.94 194 GLN A CA 1
ATOM 1519 C C . GLN A 1 194 ? -1.097 -3.520 -4.067 1.00 95.94 194 GLN A C 1
ATOM 1521 O O . GLN A 1 194 ? -1.633 -4.561 -3.668 1.00 95.94 194 GLN A O 1
ATOM 1526 N N . ASN A 1 195 ? -0.301 -3.521 -5.139 1.00 94.38 195 ASN A N 1
ATOM 1527 C CA . ASN A 1 195 ? -0.052 -4.696 -5.991 1.00 94.38 195 ASN A CA 1
ATOM 1528 C C . ASN A 1 195 ? 0.708 -5.827 -5.278 1.00 94.38 195 ASN A C 1
ATOM 1530 O O . ASN A 1 195 ? 0.317 -6.988 -5.400 1.00 94.38 195 ASN A O 1
ATOM 1534 N N . ALA A 1 196 ? 1.704 -5.478 -4.462 1.00 90.75 196 ALA A N 1
ATOM 1535 C CA . ALA A 1 196 ? 2.516 -6.411 -3.684 1.00 90.75 196 ALA A CA 1
ATOM 1536 C C . ALA A 1 196 ? 1.731 -7.103 -2.554 1.00 90.75 196 ALA A C 1
ATOM 1538 O O . ALA A 1 196 ? 2.147 -8.135 -2.035 1.00 90.75 196 ALA A O 1
ATOM 1539 N N . THR A 1 197 ? 0.582 -6.554 -2.150 1.00 94.75 197 THR A N 1
ATOM 1540 C CA . THR A 1 197 ? -0.235 -7.152 -1.094 1.00 94.75 197 THR A CA 1
ATOM 1541 C C . THR A 1 197 ? -1.011 -8.354 -1.623 1.00 94.75 197 THR A C 1
ATOM 1543 O O . THR A 1 197 ? -1.813 -8.220 -2.549 1.00 94.75 197 THR A O 1
ATOM 1546 N N . HIS A 1 198 ? -0.832 -9.512 -0.979 1.00 93.12 198 HIS A N 1
ATOM 1547 C CA . HIS A 1 198 ? -1.485 -10.774 -1.374 1.00 93.12 198 HIS A CA 1
ATOM 1548 C C . HIS A 1 198 ? -2.412 -11.352 -0.303 1.00 93.12 198 HIS A C 1
ATOM 1550 O O . HIS A 1 198 ? -3.316 -12.136 -0.606 1.00 93.12 198 HIS A O 1
ATOM 1556 N N . ARG A 1 199 ? -2.215 -10.968 0.962 1.00 97.50 199 ARG A N 1
ATOM 1557 C CA . ARG A 1 199 ? -2.988 -11.487 2.091 1.00 97.50 199 ARG A CA 1
ATOM 1558 C C . ARG A 1 199 ? -3.428 -10.385 3.034 1.00 97.50 199 ARG A C 1
ATOM 1560 O O . ARG A 1 199 ? -2.726 -9.389 3.200 1.00 97.50 199 ARG A O 1
ATOM 1567 N N . VAL A 1 200 ? -4.581 -10.593 3.660 1.00 98.62 200 VAL A N 1
ATOM 1568 C CA . VAL A 1 200 ? -5.164 -9.681 4.645 1.00 98.62 200 VAL A CA 1
ATOM 1569 C C . VAL A 1 200 ? -5.714 -10.467 5.828 1.00 98.62 200 VAL A C 1
ATOM 1571 O O . VAL A 1 200 ? -6.361 -11.496 5.653 1.00 98.62 200 VAL A O 1
ATOM 1574 N N . GLY A 1 201 ? -5.496 -9.966 7.036 1.00 98.75 201 GLY A N 1
ATOM 1575 C CA . GLY A 1 201 ? -6.118 -10.496 8.245 1.00 98.75 201 GLY A CA 1
ATOM 1576 C C . GLY A 1 201 ? -6.509 -9.357 9.167 1.00 98.75 201 GLY A C 1
ATOM 1577 O O . GLY A 1 201 ? -5.764 -8.392 9.321 1.00 98.75 201 GLY A O 1
ATOM 1578 N N . CYS A 1 202 ? -7.699 -9.440 9.754 1.00 98.88 202 CYS A N 1
ATOM 1579 C CA . CYS A 1 202 ? -8.291 -8.320 10.473 1.00 98.88 202 CYS A CA 1
ATOM 1580 C C . CYS A 1 202 ? -8.780 -8.696 11.871 1.00 98.88 202 CYS A C 1
ATOM 1582 O O . CYS A 1 202 ? -9.147 -9.841 12.128 1.00 98.88 202 CYS A O 1
ATOM 1584 N N . GLY A 1 203 ? -8.828 -7.691 12.741 1.00 98.75 203 GLY A N 1
ATOM 1585 C CA . GLY A 1 203 ? -9.303 -7.755 14.113 1.00 98.75 203 GLY A CA 1
ATOM 1586 C C . GLY A 1 203 ? -10.440 -6.775 14.375 1.00 98.75 203 GLY A C 1
ATOM 1587 O O . GLY A 1 203 ? -10.542 -5.727 13.727 1.00 98.75 203 GLY A O 1
ATOM 1588 N N . PHE A 1 204 ? -11.299 -7.117 15.330 1.00 98.75 204 PHE A N 1
ATOM 1589 C CA . PHE A 1 204 ? -12.383 -6.259 15.794 1.00 98.75 204 PHE A CA 1
ATOM 1590 C C . PHE A 1 204 ? -12.512 -6.328 17.311 1.00 98.75 204 PHE A C 1
ATOM 1592 O O . PHE A 1 204 ? -12.487 -7.415 17.888 1.00 98.75 204 PHE A O 1
ATOM 1599 N N . SER A 1 205 ? -12.728 -5.177 17.946 1.00 98.56 205 SER A N 1
ATOM 1600 C CA . SER A 1 205 ? -13.090 -5.114 19.362 1.00 98.56 205 SER A CA 1
ATOM 1601 C C . SER A 1 205 ? -14.198 -4.094 19.613 1.00 98.56 205 SER A C 1
ATOM 1603 O O . SER A 1 205 ? -14.169 -2.973 19.098 1.00 98.56 205 SER A O 1
ATOM 1605 N N . LEU A 1 206 ? -15.162 -4.474 20.449 1.00 98.31 206 LEU A N 1
ATOM 1606 C CA . LEU A 1 206 ? -16.078 -3.560 21.122 1.00 98.31 206 LEU A CA 1
ATOM 1607 C C . LEU A 1 206 ? -15.502 -3.243 22.507 1.00 98.31 206 LEU A C 1
ATOM 1609 O O . LEU A 1 206 ? -15.270 -4.157 23.294 1.00 98.31 206 LEU A O 1
ATOM 1613 N N . CYS A 1 207 ? -15.293 -1.966 22.801 1.00 98.06 207 CYS A N 1
ATOM 1614 C CA . CYS A 1 207 ? -14.712 -1.456 24.033 1.00 98.06 207 CYS A CA 1
ATOM 1615 C C . CYS A 1 207 ? -15.685 -0.510 24.743 1.00 98.06 207 CYS A C 1
ATOM 1617 O O . CYS A 1 207 ? -16.084 0.526 24.203 1.00 98.06 207 CYS A O 1
ATOM 1619 N N . SER A 1 208 ? -16.022 -0.833 25.987 1.00 96.75 208 SER A N 1
ATOM 1620 C CA . SER A 1 208 ? -16.788 0.047 26.875 1.00 96.75 208 SER A CA 1
ATOM 1621 C C . SER A 1 208 ? -16.007 1.315 27.223 1.00 96.75 208 SER A C 1
ATOM 1623 O O . SER A 1 208 ? -14.787 1.339 27.123 1.00 96.75 208 SER A O 1
ATOM 1625 N N . ARG A 1 209 ? -16.684 2.373 27.690 1.00 94.38 209 ARG A N 1
ATOM 1626 C CA . ARG A 1 209 ? -16.009 3.551 28.280 1.00 94.38 209 ARG A CA 1
ATOM 1627 C C . ARG A 1 209 ? -14.939 4.174 27.355 1.00 94.38 209 ARG A C 1
ATOM 1629 O O . ARG A 1 209 ? -13.908 4.659 27.817 1.00 94.38 209 ARG A O 1
ATOM 1636 N N . THR A 1 210 ? -15.173 4.139 26.043 1.00 94.06 210 THR A N 1
ATOM 1637 C CA . THR A 1 210 ? -14.320 4.763 25.023 1.00 94.06 210 THR A CA 1
ATOM 1638 C C . THR A 1 210 ? -15.128 5.723 24.160 1.00 94.06 210 THR A C 1
ATOM 1640 O O . THR A 1 210 ? -16.338 5.561 24.013 1.00 94.06 210 THR A O 1
ATOM 1643 N N . THR A 1 211 ? -14.453 6.694 23.544 1.00 92.19 211 THR A N 1
ATOM 1644 C CA . THR A 1 211 ? -15.070 7.661 22.621 1.00 92.19 211 THR A CA 1
ATOM 1645 C C . THR A 1 211 ? -15.742 6.987 21.424 1.00 92.19 211 THR A C 1
ATOM 1647 O O . THR A 1 211 ? -16.780 7.447 20.958 1.00 92.19 211 THR A O 1
ATOM 1650 N N . TYR A 1 212 ? -15.156 5.899 20.915 1.00 92.69 212 TYR A N 1
ATOM 1651 C CA . TYR A 1 212 ? -15.575 5.292 19.651 1.00 92.69 212 TYR A CA 1
ATOM 1652 C C . TYR A 1 212 ? -16.388 4.006 19.812 1.00 92.69 212 TYR A C 1
ATOM 1654 O O . TYR A 1 212 ? -17.135 3.638 18.905 1.00 92.69 212 TYR A O 1
ATOM 1662 N N . GLY A 1 213 ? -16.240 3.285 20.925 1.00 96.62 213 GLY A N 1
ATOM 1663 C CA . GLY A 1 213 ? -16.908 2.009 21.177 1.00 96.62 213 GLY A CA 1
ATOM 1664 C C . GLY A 1 213 ? -16.379 0.849 20.329 1.00 96.62 213 GLY A C 1
ATOM 1665 O O . GLY A 1 213 ? -16.037 -0.191 20.866 1.00 96.62 213 GLY A O 1
ATOM 1666 N N . LYS A 1 214 ? -16.299 0.992 19.005 1.00 98.19 214 LYS A N 1
ATOM 1667 C CA . LYS A 1 214 ? -15.894 -0.065 18.063 1.00 98.19 214 LYS A CA 1
ATOM 1668 C C . LYS A 1 214 ? -14.551 0.253 17.423 1.00 98.19 214 LYS A C 1
ATOM 1670 O O . LYS A 1 214 ? -14.387 1.360 16.917 1.00 98.19 214 LYS A O 1
ATOM 1675 N N . TYR A 1 215 ? -13.663 -0.733 17.370 1.00 98.56 215 TYR A N 1
ATOM 1676 C CA . TYR A 1 215 ? -12.316 -0.629 16.809 1.00 98.56 215 TYR A CA 1
ATOM 1677 C C . TYR A 1 215 ? -12.086 -1.734 15.780 1.00 98.56 215 TYR A C 1
ATOM 1679 O O . TYR A 1 215 ? -12.468 -2.884 16.002 1.00 98.56 215 TYR A O 1
ATOM 1687 N N . TYR A 1 216 ? -11.470 -1.369 14.660 1.00 98.75 216 TYR A N 1
ATOM 1688 C CA . TYR A 1 216 ? -11.203 -2.232 13.514 1.00 98.75 216 TYR A CA 1
ATOM 1689 C C . TYR A 1 216 ? -9.742 -2.072 13.104 1.00 98.75 216 TYR A C 1
ATOM 1691 O O . TYR A 1 216 ? -9.266 -0.943 12.973 1.00 98.75 216 TYR A O 1
ATOM 1699 N N . ALA A 1 217 ? -9.064 -3.184 12.842 1.00 98.75 217 ALA A N 1
ATOM 1700 C CA . ALA A 1 217 ? -7.721 -3.190 12.276 1.00 98.75 217 ALA A CA 1
ATOM 1701 C C . ALA A 1 217 ? -7.623 -4.259 11.189 1.00 98.75 217 ALA A C 1
ATOM 1703 O O . ALA A 1 217 ? -8.163 -5.349 11.359 1.00 98.75 217 ALA A O 1
ATOM 1704 N N . CYS A 1 218 ? -6.927 -3.971 10.096 1.00 98.88 218 CYS A N 1
ATOM 1705 C CA . CYS A 1 218 ? -6.535 -4.967 9.101 1.00 98.88 218 CYS A CA 1
ATOM 1706 C C . CYS A 1 218 ? -5.036 -4.868 8.867 1.00 98.88 218 CYS A C 1
ATOM 1708 O O . CYS A 1 218 ? -4.555 -3.778 8.573 1.00 98.88 218 CYS A O 1
ATOM 1710 N N . ASN A 1 219 ? -4.335 -5.995 8.976 1.00 98.81 219 ASN A N 1
ATOM 1711 C CA . ASN A 1 219 ? -2.931 -6.145 8.619 1.00 98.81 219 ASN A CA 1
ATOM 1712 C C . ASN A 1 219 ? -2.809 -6.783 7.229 1.00 98.81 219 ASN A C 1
ATOM 1714 O O . ASN A 1 219 ? -3.622 -7.634 6.856 1.00 98.81 219 ASN A O 1
ATOM 1718 N N . TYR A 1 220 ? -1.778 -6.388 6.484 1.00 98.31 220 TYR A N 1
ATOM 1719 C CA . TYR A 1 220 ? -1.569 -6.764 5.084 1.00 98.31 220 TYR A CA 1
ATOM 1720 C C . TYR A 1 220 ? -0.165 -7.343 4.889 1.00 98.31 220 TYR A C 1
ATOM 1722 O O . TYR A 1 220 ? 0.814 -6.670 5.212 1.00 98.31 220 TYR A O 1
ATOM 1730 N N . ALA A 1 221 ? -0.041 -8.566 4.359 1.00 95.31 221 ALA A N 1
ATOM 1731 C CA . ALA A 1 221 ? 1.273 -9.122 4.022 1.00 95.31 221 ALA A CA 1
ATOM 1732 C C . ALA A 1 221 ? 1.802 -8.437 2.758 1.00 95.31 221 ALA A C 1
ATOM 1734 O O . ALA A 1 221 ? 1.193 -8.575 1.695 1.00 95.31 221 ALA A O 1
ATOM 1735 N N . GLN A 1 222 ? 2.927 -7.734 2.917 1.00 89.38 222 GLN A N 1
ATOM 1736 C CA . GLN A 1 222 ? 3.423 -6.635 2.085 1.00 89.38 222 GLN A CA 1
ATOM 1737 C C . GLN A 1 222 ? 2.589 -5.364 2.251 1.00 89.38 222 GLN A C 1
ATOM 1739 O O . GLN A 1 222 ? 1.501 -5.225 1.689 1.00 89.38 222 GLN A O 1
ATOM 1744 N N . GLY A 1 223 ? 3.113 -4.435 3.050 1.00 86.38 223 GLY A N 1
ATOM 1745 C CA . GLY A 1 223 ? 2.593 -3.075 3.140 1.00 86.38 223 GLY A CA 1
ATOM 1746 C C . GLY A 1 223 ? 2.912 -2.230 1.904 1.00 86.38 223 GLY A C 1
ATOM 1747 O O . GLY A 1 223 ? 3.552 -2.679 0.955 1.00 86.38 223 GLY A O 1
ATOM 1748 N N . GLN A 1 224 ? 2.444 -0.988 1.916 1.00 86.19 224 GLN A N 1
ATOM 1749 C CA . GLN A 1 224 ? 2.588 -0.059 0.795 1.00 86.19 224 GLN A CA 1
ATOM 1750 C C . GLN A 1 224 ? 4.053 0.275 0.513 1.00 86.19 224 GLN A C 1
ATOM 1752 O O . GLN A 1 224 ? 4.737 0.827 1.373 1.00 86.19 224 GLN A O 1
ATOM 1757 N N . SER A 1 225 ? 4.512 0.000 -0.708 1.00 80.56 225 SER A N 1
ATOM 1758 C CA . SER A 1 225 ? 5.816 0.467 -1.197 1.00 80.56 225 SER A CA 1
ATOM 1759 C C . SER A 1 225 ? 5.728 1.833 -1.881 1.00 80.56 225 SER A C 1
ATOM 1761 O O . SER A 1 225 ? 6.702 2.580 -1.885 1.00 80.56 225 SER A O 1
ATOM 1763 N N . SER A 1 226 ? 4.560 2.188 -2.429 1.00 84.62 226 SER A N 1
ATOM 1764 C CA . SER A 1 226 ? 4.311 3.480 -3.068 1.00 84.62 226 SER A CA 1
ATOM 1765 C C . SER A 1 226 ? 2.865 3.916 -2.864 1.00 84.62 226 SER A C 1
ATOM 1767 O O . SER A 1 226 ? 1.925 3.166 -3.109 1.00 84.62 226 SER A O 1
ATOM 1769 N N . THR A 1 227 ? 2.684 5.157 -2.417 1.00 85.25 227 THR A N 1
ATOM 1770 C CA . THR A 1 227 ? 1.356 5.777 -2.273 1.00 85.25 227 THR A CA 1
ATOM 1771 C C . THR A 1 227 ? 0.919 6.477 -3.559 1.00 85.25 227 THR A C 1
ATOM 1773 O O . THR A 1 227 ? -0.268 6.504 -3.856 1.00 85.25 227 THR A O 1
ATOM 1776 N N . SER A 1 228 ? 1.852 6.969 -4.378 1.00 85.62 228 SER A N 1
ATOM 1777 C CA . SER A 1 228 ? 1.547 7.565 -5.689 1.00 85.62 228 SER A CA 1
ATOM 1778 C C . SER A 1 228 ? 1.221 6.512 -6.752 1.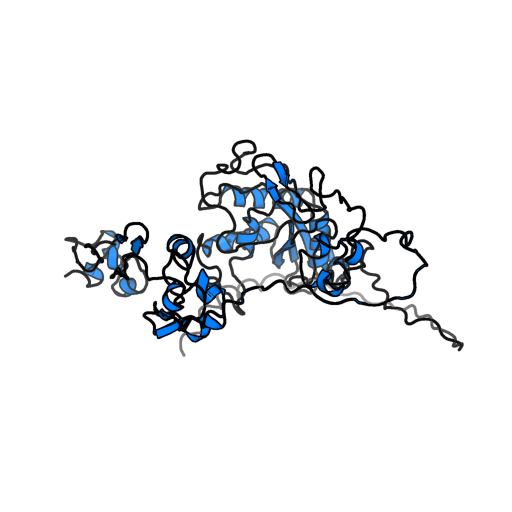00 85.62 228 SER A C 1
ATOM 1780 O O . SER A 1 228 ? 0.322 6.716 -7.571 1.00 85.62 228 SER A O 1
ATOM 1782 N N . PHE A 1 229 ? 1.903 5.363 -6.697 1.00 93.25 229 PHE A N 1
ATOM 1783 C CA . PHE A 1 229 ? 1.794 4.262 -7.659 1.00 93.25 229 PHE A CA 1
ATOM 1784 C C . PHE A 1 229 ? 1.561 2.925 -6.936 1.00 93.25 229 PHE A C 1
ATOM 1786 O O . PHE A 1 229 ? 2.460 2.087 -6.883 1.00 93.25 229 PHE A O 1
ATOM 1793 N N . PRO A 1 230 ? 0.372 2.707 -6.352 1.00 94.75 230 PRO A N 1
ATOM 1794 C CA . PRO A 1 230 ? 0.087 1.488 -5.598 1.00 94.75 230 PRO A CA 1
ATOM 1795 C C . PRO A 1 230 ? -0.031 0.238 -6.491 1.00 94.75 230 PRO A C 1
ATOM 1797 O O . PRO A 1 230 ? 0.020 -0.886 -6.003 1.00 94.75 230 PRO A O 1
ATOM 1800 N N . TYR A 1 231 ? -0.195 0.412 -7.801 1.00 96.31 231 TYR A N 1
ATOM 1801 C CA . TYR A 1 231 ? -0.266 -0.657 -8.797 1.00 96.31 231 TYR A CA 1
ATOM 1802 C C . TYR A 1 231 ? 0.272 -0.166 -10.137 1.00 96.31 231 TYR A C 1
ATOM 1804 O O . TYR A 1 231 ? 0.450 1.038 -10.318 1.00 96.31 231 TYR A O 1
ATOM 1812 N N . THR A 1 232 ? 0.477 -1.068 -11.096 1.00 96.94 232 THR A N 1
ATOM 1813 C CA . THR A 1 232 ? 0.931 -0.699 -12.441 1.00 96.94 232 THR A CA 1
ATOM 1814 C C . THR A 1 232 ? -0.260 -0.401 -13.344 1.00 96.94 232 THR A C 1
ATOM 1816 O O . THR A 1 232 ? -1.089 -1.270 -13.609 1.00 96.94 232 THR A O 1
ATOM 1819 N N . ARG A 1 233 ? -0.366 0.837 -13.839 1.00 95.50 233 ARG A N 1
ATOM 1820 C CA . ARG A 1 233 ? -1.401 1.233 -14.807 1.00 95.50 233 ARG A CA 1
ATOM 1821 C C . ARG A 1 233 ? -1.277 0.448 -16.119 1.00 95.50 233 ARG A C 1
ATOM 1823 O O . ARG A 1 233 ? -0.220 0.441 -16.739 1.00 95.50 233 ARG A O 1
ATOM 1830 N N . GLY A 1 234 ? -2.396 -0.081 -16.609 1.00 94.25 234 GLY A N 1
ATOM 1831 C CA . GLY A 1 234 ? -2.495 -0.692 -17.936 1.00 94.25 234 GLY A CA 1
ATOM 1832 C C . GLY A 1 234 ? -3.728 -1.578 -18.086 1.00 94.25 234 GLY A C 1
ATOM 1833 O O . GLY A 1 234 ? -4.663 -1.499 -17.285 1.00 94.25 234 GLY A O 1
ATOM 1834 N N . GLU A 1 235 ? -3.761 -2.392 -19.138 1.00 94.62 235 GLU A N 1
ATOM 1835 C CA . GLU A 1 235 ? -4.864 -3.325 -19.373 1.00 94.62 235 GLU A CA 1
ATOM 1836 C C . GLU A 1 235 ? -4.911 -4.404 -18.284 1.00 94.62 235 GLU A C 1
ATOM 1838 O O . GLU A 1 235 ? -3.885 -4.900 -17.817 1.00 94.62 235 GLU A O 1
ATOM 1843 N N . ARG A 1 236 ? -6.126 -4.763 -17.855 1.00 93.88 236 ARG A N 1
ATOM 1844 C CA . ARG A 1 236 ? -6.308 -5.756 -16.794 1.00 93.88 236 ARG A CA 1
ATOM 1845 C C . ARG A 1 236 ? -5.648 -7.071 -17.177 1.00 93.88 236 ARG A C 1
ATOM 1847 O O . ARG A 1 236 ? -5.902 -7.593 -18.254 1.00 93.88 236 ARG A O 1
ATOM 1854 N N . CYS A 1 237 ? -4.869 -7.615 -16.249 1.00 96.19 237 CYS A N 1
ATOM 1855 C CA . CYS A 1 237 ? -4.127 -8.859 -16.419 1.00 96.19 237 CYS A CA 1
ATOM 1856 C C . CYS A 1 237 ? -3.055 -8.864 -17.520 1.00 96.19 237 CYS A C 1
ATOM 1858 O O . CYS A 1 237 ? -2.539 -9.933 -17.836 1.00 96.19 237 CYS A O 1
ATOM 1860 N N . SER A 1 238 ? -2.661 -7.720 -18.091 1.00 97.75 238 SER A N 1
ATOM 1861 C CA . SER A 1 238 ? -1.609 -7.724 -19.119 1.00 97.75 238 SER A CA 1
ATOM 1862 C C . SER A 1 238 ? -0.240 -8.163 -18.580 1.00 97.75 238 SER A C 1
ATOM 1864 O O . SER A 1 238 ? 0.617 -8.552 -19.364 1.00 97.75 238 SER A O 1
ATOM 1866 N N . ALA A 1 239 ? -0.030 -8.113 -17.258 1.00 97.31 239 ALA A N 1
ATOM 1867 C CA . ALA A 1 239 ? 1.166 -8.634 -16.594 1.00 97.31 239 ALA A CA 1
ATOM 1868 C C . ALA A 1 239 ? 1.033 -10.108 -16.160 1.00 97.31 239 ALA A C 1
ATOM 1870 O O . ALA A 1 239 ? 1.978 -10.657 -15.609 1.00 97.31 239 ALA A O 1
ATOM 1871 N N . CYS A 1 240 ? -0.132 -10.732 -16.359 1.00 97.38 240 CYS A N 1
ATOM 1872 C CA . CYS A 1 240 ? -0.424 -12.087 -15.890 1.00 97.38 240 CYS A CA 1
ATOM 1873 C C . CYS A 1 240 ? -1.423 -12.842 -16.799 1.00 97.38 240 CYS A C 1
ATOM 1875 O O . CYS A 1 240 ? -2.481 -13.297 -16.337 1.00 97.38 240 CYS A O 1
ATOM 1877 N N . PRO A 1 241 ? -1.149 -12.954 -18.112 1.00 96.56 241 PRO A N 1
ATOM 1878 C CA . PRO A 1 241 ? -2.046 -13.625 -19.054 1.00 96.56 241 PRO A CA 1
ATOM 1879 C C . PRO A 1 241 ? -2.395 -15.071 -18.662 1.00 96.56 241 PRO A C 1
ATOM 1881 O O . PRO A 1 241 ? -3.508 -15.518 -18.942 1.00 96.56 241 PRO A O 1
ATOM 1884 N N . ASN A 1 242 ? -1.494 -15.788 -17.985 1.00 96.44 242 ASN A N 1
ATOM 1885 C CA . ASN A 1 242 ? -1.659 -17.200 -17.634 1.00 96.44 242 ASN A CA 1
ATOM 1886 C C . ASN A 1 242 ? -2.378 -17.428 -16.295 1.00 96.44 242 ASN A C 1
ATOM 1888 O O . ASN A 1 242 ? -2.877 -18.527 -16.049 1.00 96.44 242 ASN A O 1
ATOM 1892 N N . SER A 1 243 ? -2.481 -16.406 -15.442 1.00 95.44 243 SER A N 1
ATOM 1893 C CA . SER A 1 243 ? -3.106 -16.509 -14.113 1.00 95.44 243 SER A CA 1
ATOM 1894 C C . SER A 1 243 ? -4.308 -15.572 -13.926 1.00 95.44 243 SER A C 1
ATOM 1896 O O . SER A 1 243 ? -4.826 -15.415 -12.817 1.00 95.44 243 SER A O 1
ATOM 1898 N N . CYS A 1 244 ? -4.805 -14.946 -14.995 1.00 96.25 244 CYS A N 1
ATOM 1899 C CA . CYS A 1 244 ? -5.907 -13.994 -14.905 1.00 96.25 244 CYS A CA 1
ATOM 1900 C C . CYS A 1 244 ? -7.236 -14.647 -14.496 1.00 96.25 244 CYS A C 1
ATOM 1902 O O . CYS A 1 244 ? -7.751 -15.554 -15.153 1.00 96.25 244 CYS A O 1
ATOM 1904 N N . LYS A 1 245 ? -7.879 -14.100 -13.460 1.00 95.38 245 LYS A N 1
ATOM 1905 C CA . LYS A 1 245 ? -9.247 -14.461 -13.072 1.00 95.38 245 LYS A CA 1
ATOM 1906 C C . LYS A 1 245 ? -10.048 -13.228 -12.680 1.00 95.38 245 LYS A C 1
ATOM 1908 O O . LYS A 1 245 ? -9.768 -12.573 -11.677 1.00 95.38 245 LYS A O 1
ATOM 1913 N N . ASN A 1 246 ? -11.111 -12.949 -13.436 1.00 93.19 246 ASN A N 1
ATOM 1914 C CA . ASN A 1 246 ? -12.008 -11.810 -13.203 1.00 93.19 246 ASN A CA 1
ATOM 1915 C C . ASN A 1 246 ? -11.254 -10.468 -13.100 1.00 93.19 246 ASN A C 1
ATOM 1917 O O . ASN A 1 246 ? -11.541 -9.663 -12.210 1.00 93.19 246 ASN A O 1
ATOM 1921 N N . GLY A 1 247 ? -10.269 -10.254 -13.981 1.00 92.94 247 GLY A N 1
ATOM 1922 C CA . GLY A 1 247 ? -9.504 -9.007 -14.066 1.00 92.94 247 GLY A CA 1
ATOM 1923 C C . GLY A 1 247 ? -8.487 -8.780 -12.942 1.00 92.94 247 GLY A C 1
ATOM 1924 O O . GLY A 1 247 ? -8.157 -7.621 -12.691 1.00 92.94 247 GLY A O 1
ATOM 1925 N N . LEU A 1 248 ? -8.052 -9.850 -12.261 1.00 96.94 248 LEU A N 1
ATOM 1926 C CA . LEU A 1 248 ? -6.970 -9.878 -11.267 1.00 96.94 248 LEU A CA 1
ATOM 1927 C C . LEU A 1 248 ? -6.036 -11.077 -11.522 1.00 96.94 248 LEU A C 1
ATOM 1929 O O . LEU A 1 248 ? -6.510 -12.131 -11.949 1.00 96.94 248 LEU A O 1
ATOM 1933 N N . CYS A 1 249 ? -4.755 -10.945 -11.181 1.00 96.75 249 CYS A N 1
ATOM 1934 C CA . CYS A 1 249 ? -3.735 -11.998 -11.271 1.00 96.75 249 CYS A CA 1
ATOM 1935 C C . CYS A 1 249 ? -3.878 -12.994 -10.111 1.00 96.75 249 CYS A C 1
ATOM 1937 O O . CYS A 1 249 ? -3.539 -12.693 -8.967 1.00 96.75 249 CYS A O 1
ATOM 1939 N N . ALA A 1 250 ? -4.466 -14.160 -10.352 1.00 94.25 250 ALA A N 1
ATOM 1940 C CA . ALA A 1 250 ? -4.939 -15.054 -9.303 1.00 94.25 250 ALA A CA 1
ATOM 1941 C C . ALA A 1 250 ? -3.957 -16.190 -8.989 1.00 94.25 250 ALA A C 1
ATOM 1943 O O . ALA A 1 250 ? -4.108 -17.307 -9.471 1.00 94.25 250 ALA A O 1
ATOM 1944 N N . CYS A 1 251 ? -3.040 -15.935 -8.054 1.00 92.44 251 CYS A N 1
ATOM 1945 C CA . CYS A 1 251 ? -2.117 -16.941 -7.514 1.00 92.44 251 CYS A CA 1
ATOM 1946 C C . CYS A 1 251 ? -2.588 -17.582 -6.197 1.00 92.44 251 CYS A C 1
ATOM 1948 O O . CYS A 1 251 ? -1.773 -17.919 -5.347 1.00 92.44 251 CYS A O 1
ATOM 1950 N N . ASN A 1 252 ? -3.905 -17.709 -5.981 1.00 86.62 252 ASN A N 1
ATOM 1951 C CA . ASN A 1 252 ? -4.504 -18.331 -4.783 1.00 86.62 252 ASN A CA 1
ATOM 1952 C C . ASN A 1 252 ? -3.960 -17.815 -3.429 1.00 86.62 252 ASN A C 1
ATOM 1954 O O . ASN A 1 252 ? -3.930 -18.552 -2.448 1.00 86.62 252 ASN A O 1
ATOM 1958 N N . GLY A 1 253 ? -3.528 -16.551 -3.357 1.00 85.25 253 GLY A N 1
ATOM 1959 C CA . GLY A 1 253 ? -2.945 -15.978 -2.138 1.00 85.25 253 GLY A CA 1
ATOM 1960 C C . GLY A 1 253 ? -1.542 -16.494 -1.803 1.00 85.25 253 GLY A C 1
ATOM 1961 O O . GLY A 1 253 ? -1.140 -16.435 -0.636 1.00 85.25 253 GLY A O 1
ATOM 1962 N N . LYS A 1 254 ? -0.797 -17.015 -2.790 1.00 93.00 254 LYS A N 1
ATOM 1963 C CA . LYS A 1 254 ? 0.617 -17.370 -2.627 1.00 93.00 254 LYS A CA 1
ATOM 1964 C C . LYS A 1 254 ? 1.392 -16.160 -2.104 1.00 93.00 254 LYS A C 1
ATOM 1966 O O . LYS A 1 254 ? 1.222 -15.044 -2.589 1.00 93.00 254 LYS A O 1
ATOM 1971 N N . LEU A 1 255 ? 2.190 -16.396 -1.071 1.00 93.62 255 LEU A N 1
ATOM 1972 C CA . LEU A 1 255 ? 3.044 -15.401 -0.442 1.00 93.62 255 LEU A CA 1
ATOM 1973 C C . LEU A 1 255 ? 4.462 -15.954 -0.479 1.00 93.62 255 LEU A C 1
ATOM 1975 O O . LEU A 1 255 ? 4.691 -17.043 0.036 1.00 93.62 255 LEU A O 1
ATOM 1979 N N . CYS A 1 256 ? 5.380 -15.213 -1.087 1.00 94.56 256 CYS A N 1
ATOM 1980 C CA . CYS A 1 256 ? 6.794 -15.547 -1.062 1.00 94.56 256 CYS A CA 1
ATOM 1981 C C . CYS A 1 256 ? 7.399 -14.971 0.221 1.00 94.56 256 CYS A C 1
ATOM 1983 O O . CYS A 1 256 ? 7.355 -13.761 0.453 1.00 94.56 256 CYS A O 1
ATOM 1985 N N . LEU A 1 257 ? 7.887 -15.850 1.088 1.00 92.06 257 LEU A N 1
ATOM 1986 C CA . LEU A 1 257 ? 8.440 -15.497 2.390 1.00 92.06 257 LEU A CA 1
ATOM 1987 C C . LEU A 1 257 ? 9.862 -14.949 2.238 1.00 92.06 257 LEU A C 1
ATOM 1989 O O . LEU A 1 257 ? 10.467 -15.024 1.169 1.00 92.06 257 LEU A O 1
ATOM 1993 N N . ASN A 1 258 ? 10.406 -14.394 3.319 1.00 88.00 258 ASN A N 1
ATOM 1994 C CA . ASN A 1 258 ? 11.809 -13.984 3.411 1.00 88.00 258 ASN A CA 1
ATOM 1995 C C . ASN A 1 258 ? 12.243 -13.040 2.279 1.00 88.00 258 ASN A C 1
ATOM 1997 O O . ASN A 1 258 ? 13.352 -13.152 1.770 1.00 88.00 258 ASN A O 1
ATOM 2001 N N . ARG A 1 259 ? 11.366 -12.096 1.902 1.00 86.12 259 ARG A N 1
ATOM 2002 C CA . ARG A 1 259 ? 11.550 -11.145 0.785 1.00 86.12 259 ARG A CA 1
ATOM 2003 C C . ARG A 1 259 ? 11.597 -11.784 -0.609 1.00 86.12 259 ARG A C 1
ATOM 2005 O O . ARG A 1 259 ? 12.115 -11.168 -1.537 1.00 86.12 259 ARG A O 1
ATOM 2012 N N . GLY A 1 260 ? 11.063 -12.992 -0.769 1.00 90.94 260 GLY A N 1
ATOM 2013 C CA . GLY A 1 260 ? 10.838 -13.575 -2.086 1.00 90.94 260 GLY A CA 1
ATOM 2014 C C . GLY A 1 260 ? 9.892 -12.726 -2.935 1.00 90.94 260 GLY A C 1
ATOM 2015 O O . GLY A 1 260 ? 8.973 -12.083 -2.426 1.00 90.94 260 GLY A O 1
ATOM 2016 N N . GLU A 1 261 ? 10.121 -12.737 -4.242 1.00 92.62 261 GLU A N 1
ATOM 2017 C CA . GLU A 1 261 ? 9.316 -12.010 -5.221 1.00 92.62 261 GLU A CA 1
ATOM 2018 C C . GLU A 1 261 ? 8.356 -12.982 -5.911 1.00 92.62 261 GLU A C 1
ATOM 2020 O O . GLU A 1 261 ? 8.775 -14.028 -6.411 1.00 92.62 261 GLU A O 1
ATOM 2025 N N . LEU A 1 262 ? 7.061 -12.659 -5.917 1.00 94.62 262 LEU A N 1
ATOM 2026 C CA . LEU A 1 262 ? 6.054 -13.460 -6.607 1.00 94.62 262 LEU A CA 1
ATOM 2027 C C . LEU A 1 262 ? 6.025 -13.076 -8.085 1.00 94.62 262 LEU A C 1
ATOM 2029 O O . LEU A 1 262 ? 5.624 -11.965 -8.430 1.00 94.62 262 LEU A O 1
ATOM 2033 N N . ASP A 1 263 ? 6.353 -14.025 -8.956 1.00 96.12 263 ASP A N 1
ATOM 2034 C CA . ASP A 1 263 ? 5.957 -13.945 -10.355 1.00 96.12 263 ASP A CA 1
ATOM 2035 C C . ASP A 1 263 ? 4.445 -14.182 -10.427 1.00 96.12 263 ASP A C 1
ATOM 2037 O O . ASP A 1 263 ? 3.945 -15.283 -10.188 1.00 96.12 263 ASP A O 1
ATOM 2041 N N . ILE A 1 264 ? 3.707 -13.113 -10.711 1.00 95.75 264 ILE A N 1
ATOM 2042 C CA . ILE A 1 264 ? 2.246 -13.118 -10.738 1.00 95.75 264 ILE A CA 1
ATOM 2043 C C . ILE A 1 264 ? 1.662 -13.805 -11.974 1.00 95.75 264 ILE A C 1
ATOM 2045 O O . ILE A 1 264 ? 0.473 -14.117 -11.953 1.00 95.75 264 ILE A O 1
ATOM 2049 N N . ASP A 1 265 ? 2.440 -14.048 -13.029 1.00 96.69 265 ASP A N 1
ATOM 2050 C CA . ASP A 1 265 ? 1.977 -14.763 -14.221 1.00 96.69 265 ASP A CA 1
ATOM 2051 C C . ASP A 1 265 ? 2.125 -16.276 -14.043 1.00 96.69 265 ASP A C 1
ATOM 2053 O O . ASP A 1 265 ? 1.170 -17.027 -14.250 1.00 96.69 265 ASP A O 1
ATOM 2057 N N . SER A 1 266 ? 3.300 -16.722 -13.588 1.00 96.44 266 SER A N 1
ATOM 2058 C CA . SER A 1 266 ? 3.581 -18.147 -13.359 1.00 96.44 266 SER A CA 1
ATOM 2059 C C . SER A 1 266 ? 3.157 -18.643 -11.972 1.00 96.44 266 SER A C 1
ATOM 2061 O O . SER A 1 266 ? 3.085 -19.851 -11.740 1.00 96.44 266 SER A O 1
ATOM 2063 N N . CYS A 1 267 ? 2.861 -17.731 -11.043 1.00 95.88 267 CYS A N 1
ATOM 2064 C CA . CYS A 1 267 ? 2.584 -18.015 -9.635 1.00 95.88 267 CYS A CA 1
ATOM 2065 C C . CYS A 1 267 ? 3.721 -18.777 -8.933 1.00 95.88 267 CYS A C 1
ATOM 2067 O O . CYS A 1 267 ? 3.490 -19.639 -8.074 1.00 95.88 267 CYS A O 1
ATOM 2069 N N . THR A 1 268 ? 4.964 -18.447 -9.282 1.00 96.62 268 THR A N 1
ATOM 2070 C CA . THR A 1 268 ? 6.173 -19.005 -8.666 1.00 96.62 268 THR A CA 1
ATOM 2071 C C . THR A 1 268 ? 6.914 -17.947 -7.860 1.00 96.62 268 THR A C 1
ATOM 2073 O O . THR A 1 268 ? 6.798 -16.751 -8.121 1.00 96.62 268 THR A O 1
ATOM 2076 N N . CYS A 1 269 ? 7.642 -18.384 -6.834 1.00 96.44 269 CYS A N 1
ATOM 2077 C CA . CYS A 1 269 ? 8.450 -17.484 -6.028 1.00 96.44 269 CYS A CA 1
ATOM 2078 C C . CYS A 1 269 ? 9.891 -17.485 -6.518 1.00 96.44 269 CYS A C 1
ATOM 2080 O O . CYS A 1 269 ? 10.527 -18.535 -6.626 1.00 96.44 269 CYS A O 1
ATOM 2082 N N . LYS A 1 270 ? 10.426 -16.290 -6.748 1.00 96.19 270 LYS A N 1
ATOM 2083 C CA . LYS A 1 270 ? 11.857 -16.066 -6.893 1.00 96.19 270 LYS A CA 1
ATOM 2084 C C . LYS A 1 270 ? 12.436 -15.773 -5.514 1.00 96.19 270 LYS A C 1
ATOM 2086 O O . LYS A 1 270 ? 12.175 -14.721 -4.931 1.00 96.19 270 LYS A O 1
ATOM 2091 N N . CYS A 1 271 ? 13.206 -16.719 -4.995 1.00 93.31 271 CYS A N 1
ATOM 2092 C CA . CYS A 1 271 ? 13.757 -16.629 -3.651 1.00 93.31 271 CYS A CA 1
ATOM 2093 C C . CYS A 1 271 ? 15.105 -15.899 -3.621 1.00 93.31 271 CYS A C 1
ATOM 2095 O O . CYS A 1 271 ? 15.897 -16.043 -4.556 1.00 93.31 271 CYS A O 1
ATOM 2097 N N . PRO A 1 272 ? 15.376 -15.110 -2.567 1.00 87.00 272 PRO A N 1
ATOM 2098 C CA . PRO A 1 272 ? 16.664 -14.456 -2.394 1.00 87.00 272 PRO A CA 1
ATOM 2099 C C . PRO A 1 272 ? 17.707 -15.423 -1.823 1.00 87.00 272 PRO A C 1
ATOM 2101 O O . PRO A 1 272 ? 17.406 -16.182 -0.906 1.00 87.00 272 PRO A O 1
ATOM 2104 N N . ASP A 1 273 ? 18.943 -15.329 -2.316 1.00 85.19 273 ASP A N 1
ATOM 2105 C CA . ASP A 1 273 ? 20.162 -15.999 -1.835 1.00 85.19 273 ASP A CA 1
ATOM 2106 C C . ASP A 1 273 ? 19.956 -17.381 -1.182 1.00 85.19 273 ASP A C 1
ATOM 2108 O O . ASP A 1 273 ? 19.806 -18.390 -1.865 1.00 85.19 273 ASP A O 1
ATOM 2112 N N . LEU A 1 274 ? 19.992 -17.421 0.156 1.00 88.44 274 LEU A N 1
ATOM 2113 C CA . LEU A 1 274 ? 19.968 -18.627 0.981 1.00 88.44 274 LEU A CA 1
ATOM 2114 C C . LEU A 1 274 ? 18.594 -19.296 1.029 1.00 88.44 274 LEU A C 1
ATOM 2116 O O . LEU A 1 274 ? 18.476 -20.364 1.613 1.00 88.44 274 LEU A O 1
ATOM 2120 N N . TYR A 1 275 ? 17.546 -18.684 0.490 1.00 90.81 275 TYR A N 1
ATOM 2121 C CA . TYR A 1 275 ? 16.191 -19.210 0.581 1.00 90.81 275 TYR A CA 1
ATOM 2122 C C . TYR A 1 275 ? 15.791 -19.940 -0.699 1.00 90.81 275 TYR A C 1
ATOM 2124 O O . TYR A 1 275 ? 16.157 -19.556 -1.808 1.00 90.81 275 TYR A O 1
ATOM 2132 N N . GLY A 1 276 ? 15.002 -20.994 -0.541 1.00 92.44 276 GLY A N 1
ATOM 2133 C CA . GLY A 1 276 ? 14.476 -21.810 -1.625 1.00 92.44 276 GLY A CA 1
ATOM 2134 C C . GLY A 1 276 ? 13.150 -22.467 -1.254 1.00 92.44 276 GLY A C 1
ATOM 2135 O O . GLY A 1 276 ? 12.511 -22.132 -0.254 1.00 92.44 276 GLY A O 1
ATOM 2136 N N . GLY A 1 277 ? 12.728 -23.426 -2.074 1.00 93.44 277 GLY A N 1
ATOM 2137 C CA . GLY A 1 277 ? 11.394 -24.021 -1.990 1.00 93.44 277 GLY A CA 1
ATOM 2138 C C . GLY A 1 277 ? 10.340 -23.228 -2.764 1.00 93.44 277 GLY A C 1
ATOM 2139 O O . GLY A 1 277 ? 10.641 -22.217 -3.392 1.00 93.44 277 GLY A O 1
ATOM 2140 N N . ASP A 1 278 ? 9.097 -23.709 -2.736 1.00 94.56 278 ASP A N 1
ATOM 2141 C CA . ASP A 1 278 ? 7.998 -23.131 -3.526 1.00 94.56 278 ASP A CA 1
ATOM 2142 C C . ASP A 1 278 ? 7.599 -21.712 -3.076 1.00 94.56 278 ASP A C 1
ATOM 2144 O O . ASP A 1 278 ? 7.113 -20.917 -3.882 1.00 94.56 278 ASP A O 1
ATOM 2148 N N . ASP A 1 279 ? 7.818 -21.398 -1.798 1.00 94.19 279 ASP A N 1
ATOM 2149 C CA . ASP A 1 279 ? 7.420 -20.159 -1.124 1.00 94.19 279 ASP A CA 1
ATOM 2150 C C . ASP A 1 279 ? 8.583 -19.449 -0.410 1.00 94.19 279 ASP A C 1
ATOM 2152 O O . ASP A 1 279 ? 8.353 -18.522 0.362 1.00 94.19 279 ASP A O 1
ATOM 2156 N N . CYS A 1 280 ? 9.829 -19.861 -0.658 1.00 94.88 280 CYS A N 1
ATOM 2157 C CA . CYS A 1 280 ? 11.029 -19.323 -0.004 1.00 94.88 280 CYS A CA 1
ATOM 2158 C C . CYS A 1 280 ? 11.118 -19.584 1.511 1.00 94.88 280 CYS A C 1
ATOM 2160 O O . CYS A 1 280 ? 11.842 -18.884 2.223 1.00 94.88 280 CYS A O 1
ATOM 2162 N N . SER A 1 281 ? 10.399 -20.590 2.021 1.00 91.25 281 SER A N 1
ATOM 2163 C CA . SER A 1 281 ? 10.482 -21.026 3.424 1.00 91.25 281 SER A CA 1
ATOM 2164 C C . SER A 1 281 ? 11.725 -21.862 3.744 1.00 91.25 281 SER A C 1
ATOM 2166 O O . SER A 1 281 ? 12.112 -21.956 4.910 1.00 91.25 281 SER A O 1
ATOM 2168 N N . ILE A 1 282 ? 12.360 -22.479 2.741 1.00 90.81 282 ILE A N 1
ATOM 2169 C CA . ILE A 1 282 ? 13.473 -23.406 2.960 1.00 90.81 282 ILE A CA 1
ATOM 2170 C C . ILE A 1 282 ? 14.776 -22.617 3.033 1.00 90.81 282 ILE A C 1
ATOM 2172 O O . ILE A 1 282 ? 15.164 -21.975 2.063 1.00 90.81 282 ILE A O 1
ATOM 2176 N N . LEU A 1 283 ? 15.472 -22.692 4.166 1.00 89.38 283 LEU A N 1
ATOM 2177 C CA . LEU A 1 283 ? 16.798 -22.103 4.336 1.00 89.38 283 LEU A CA 1
ATOM 2178 C C . LEU A 1 283 ? 17.896 -23.096 3.914 1.00 89.38 283 LEU A C 1
ATOM 2180 O O . LEU A 1 283 ? 18.005 -24.199 4.451 1.00 89.38 283 LEU A O 1
ATOM 2184 N N . HIS A 1 284 ? 18.746 -22.677 2.986 1.00 90.12 284 HIS A N 1
ATOM 2185 C CA . HIS A 1 284 ? 19.908 -23.386 2.466 1.00 90.12 284 HIS A CA 1
ATOM 2186 C C . HIS A 1 284 ? 21.195 -22.741 2.985 1.00 90.12 284 HIS A C 1
ATOM 2188 O O . HIS A 1 284 ? 21.745 -21.817 2.390 1.00 90.12 284 HIS A O 1
ATOM 2194 N N . CYS A 1 285 ? 21.691 -23.245 4.111 1.00 89.25 285 CYS A N 1
ATOM 2195 C CA . CYS A 1 285 ? 22.930 -22.756 4.706 1.00 89.25 285 CYS A CA 1
ATOM 2196 C C . CYS A 1 285 ? 24.174 -23.264 3.955 1.00 89.25 285 CYS A C 1
ATOM 2198 O O . CYS A 1 285 ? 24.244 -24.458 3.644 1.00 89.25 285 CYS A O 1
ATOM 2200 N N . PRO A 1 286 ? 25.181 -22.404 3.695 1.00 86.25 286 PRO A N 1
ATOM 2201 C CA . PRO A 1 286 ? 26.475 -22.849 3.190 1.00 86.25 286 PRO A CA 1
ATOM 2202 C C . PRO A 1 286 ? 27.213 -23.681 4.248 1.00 86.25 286 PRO A C 1
ATOM 2204 O O . PRO A 1 286 ? 26.829 -23.714 5.411 1.00 86.25 286 PRO A O 1
ATOM 2207 N N . ALA A 1 2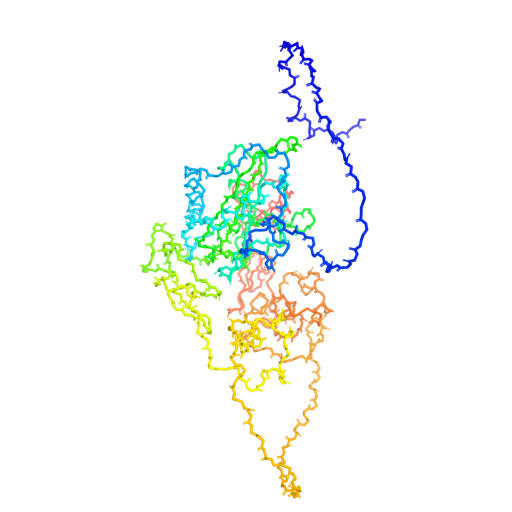87 ? 28.311 -24.336 3.864 1.00 87.38 287 ALA A N 1
ATOM 2208 C CA . ALA A 1 287 ? 29.085 -25.161 4.794 1.00 87.38 287 ALA A CA 1
ATOM 2209 C C . ALA A 1 287 ? 29.789 -24.359 5.901 1.00 87.38 287 ALA A C 1
ATOM 2211 O O . ALA A 1 287 ? 30.117 -24.943 6.926 1.00 87.38 287 ALA A O 1
ATOM 2212 N N . SER A 1 288 ? 30.056 -23.067 5.694 1.00 85.25 288 SER A N 1
ATOM 2213 C CA . SER A 1 288 ? 30.609 -22.134 6.683 1.00 85.25 288 SER A CA 1
ATOM 2214 C C . SER A 1 288 ? 30.479 -20.696 6.179 1.00 85.25 288 SER A C 1
ATOM 2216 O O . SER A 1 288 ? 30.254 -20.470 4.987 1.00 85.25 288 SER A O 1
ATOM 2218 N N . ASP A 1 289 ? 30.688 -19.721 7.065 1.00 89.50 289 ASP A N 1
ATOM 2219 C CA . ASP A 1 289 ? 30.872 -18.331 6.643 1.00 89.50 289 ASP A CA 1
ATOM 2220 C C . ASP A 1 289 ? 32.152 -18.167 5.796 1.00 89.50 289 ASP A C 1
ATOM 2222 O O . ASP A 1 289 ? 33.161 -18.841 6.047 1.00 89.50 289 ASP A O 1
ATOM 2226 N N . PRO A 1 290 ? 32.155 -17.243 4.821 1.00 86.19 290 PRO A N 1
ATOM 2227 C CA . PRO A 1 290 ? 33.368 -16.812 4.135 1.00 86.19 290 PRO A CA 1
ATOM 2228 C C . PRO A 1 290 ? 34.433 -16.237 5.085 1.00 86.19 290 PRO A C 1
ATOM 2230 O O . PRO A 1 290 ? 34.126 -15.611 6.096 1.00 86.19 290 PRO A O 1
ATOM 2233 N N . PHE A 1 291 ? 35.714 -16.354 4.711 1.00 85.81 291 PHE A N 1
ATOM 2234 C CA . PHE A 1 291 ? 36.862 -15.956 5.551 1.00 85.81 291 PHE A CA 1
ATOM 2235 C C . PHE A 1 291 ? 36.889 -14.474 5.982 1.00 85.81 291 PHE A C 1
ATOM 2237 O O . PHE A 1 291 ? 37.631 -14.108 6.896 1.00 85.81 291 PHE A O 1
ATOM 2244 N N . TYR A 1 292 ? 36.164 -13.603 5.275 1.00 84.81 292 TYR A N 1
ATOM 2245 C CA . TYR A 1 292 ? 36.099 -12.171 5.567 1.00 84.81 292 TYR A CA 1
ATOM 2246 C C . TYR A 1 292 ? 35.078 -11.834 6.664 1.00 84.81 292 TYR A C 1
ATOM 2248 O O . TYR A 1 292 ? 35.158 -10.759 7.267 1.00 84.81 292 TYR A O 1
ATOM 2256 N N . CYS A 1 293 ? 34.145 -12.739 6.959 1.00 85.31 293 CYS A N 1
ATOM 2257 C CA . CYS A 1 293 ? 33.211 -12.596 8.068 1.00 85.31 293 CYS A CA 1
ATOM 2258 C C . CYS A 1 293 ? 33.988 -12.629 9.392 1.00 85.31 293 CYS A C 1
ATOM 2260 O O . CYS A 1 293 ? 34.903 -13.434 9.563 1.00 85.31 293 CYS A O 1
ATOM 2262 N N . ARG A 1 294 ? 33.667 -11.714 10.317 1.00 81.12 294 ARG A N 1
ATOM 2263 C CA . ARG A 1 294 ? 34.400 -11.455 11.578 1.00 81.12 294 ARG A CA 1
ATOM 2264 C C . ARG A 1 294 ? 35.811 -10.873 11.416 1.00 81.12 294 ARG A C 1
ATOM 2266 O O . ARG A 1 294 ? 36.511 -10.708 12.413 1.00 81.12 294 ARG A O 1
ATOM 2273 N N . ARG A 1 295 ? 36.233 -10.537 10.192 1.00 83.25 295 ARG A N 1
ATOM 2274 C CA . ARG A 1 295 ? 37.526 -9.884 9.917 1.00 83.25 295 ARG A CA 1
ATOM 2275 C C . ARG A 1 295 ? 37.362 -8.514 9.276 1.00 83.25 295 ARG A C 1
ATOM 2277 O O . ARG A 1 295 ? 37.980 -7.554 9.722 1.00 83.25 295 ARG A O 1
ATOM 2284 N N . SER A 1 296 ? 36.555 -8.452 8.224 1.00 85.94 296 SER A N 1
ATOM 2285 C CA . SER A 1 296 ? 36.230 -7.227 7.487 1.00 85.94 296 SER A CA 1
ATOM 2286 C C . SER A 1 296 ? 34.789 -6.779 7.716 1.00 85.94 296 SER A C 1
ATOM 2288 O O . SER A 1 296 ? 34.492 -5.613 7.499 1.00 85.94 296 SER A O 1
ATOM 2290 N N . ILE A 1 297 ? 33.923 -7.696 8.157 1.00 78.69 297 ILE A N 1
ATOM 2291 C CA . ILE A 1 297 ? 32.524 -7.443 8.511 1.00 78.69 297 ILE A CA 1
ATOM 2292 C C . ILE A 1 297 ? 32.341 -7.807 9.985 1.00 78.69 297 ILE A C 1
ATOM 2294 O O . ILE A 1 297 ? 32.754 -8.893 10.412 1.00 78.69 297 ILE A O 1
ATOM 2298 N N . LEU A 1 298 ? 31.765 -6.893 10.760 1.00 86.69 298 LEU A N 1
ATOM 2299 C CA . LEU A 1 298 ? 31.544 -7.029 12.196 1.00 86.69 298 LEU A CA 1
ATOM 2300 C C . LEU A 1 298 ? 30.164 -7.643 12.484 1.00 86.69 298 LEU A C 1
ATOM 2302 O O . LEU A 1 298 ? 29.227 -7.426 11.725 1.00 86.69 298 LEU A O 1
ATOM 2306 N N . PRO A 1 299 ? 29.969 -8.342 13.617 1.00 83.56 299 PRO A N 1
ATOM 2307 C CA . PRO A 1 299 ? 28.645 -8.844 14.002 1.00 83.56 299 PRO A CA 1
ATOM 2308 C C . PRO A 1 299 ? 27.565 -7.754 14.105 1.00 83.56 299 PRO A C 1
ATOM 2310 O O . PRO A 1 299 ? 26.396 -8.019 13.847 1.00 83.56 299 PRO A O 1
ATOM 2313 N N . ALA A 1 300 ? 27.945 -6.518 14.444 1.00 82.25 300 ALA A N 1
ATOM 2314 C CA . ALA A 1 300 ? 27.021 -5.385 14.464 1.00 82.25 300 ALA A CA 1
ATOM 2315 C C . ALA A 1 300 ? 26.456 -5.060 13.067 1.00 82.25 300 ALA A C 1
ATOM 2317 O O . ALA A 1 300 ? 25.306 -4.637 12.953 1.00 82.25 300 ALA A O 1
ATOM 2318 N N . ASP A 1 301 ? 27.219 -5.333 12.003 1.00 81.19 301 ASP A N 1
ATOM 2319 C CA . ASP A 1 301 ? 26.820 -5.073 10.618 1.00 81.19 301 ASP A CA 1
ATOM 2320 C C . ASP A 1 301 ? 25.615 -5.925 10.196 1.00 81.19 301 ASP A C 1
ATOM 2322 O O . ASP A 1 301 ? 24.869 -5.525 9.306 1.00 81.19 301 ASP A O 1
ATOM 2326 N N . CYS A 1 302 ? 25.364 -7.049 10.880 1.00 79.06 302 CYS A N 1
ATOM 2327 C CA . CYS A 1 302 ? 24.183 -7.889 10.676 1.00 79.06 302 CYS A CA 1
ATOM 2328 C C . CYS A 1 302 ? 22.863 -7.141 10.918 1.00 79.06 302 CYS A C 1
ATOM 2330 O O . CYS A 1 302 ? 21.857 -7.473 10.300 1.00 79.06 302 CYS A O 1
ATOM 2332 N N . GLN A 1 303 ? 22.863 -6.150 11.816 1.00 77.81 303 GLN A N 1
ATOM 2333 C CA . GLN A 1 303 ? 21.676 -5.353 12.150 1.00 77.81 303 GLN A CA 1
ATOM 2334 C C . GLN A 1 303 ? 21.590 -4.052 11.343 1.00 77.81 303 GLN A C 1
ATOM 2336 O O . GLN A 1 303 ? 20.540 -3.418 11.295 1.00 77.81 303 GLN A O 1
ATOM 2341 N N . VAL A 1 304 ? 22.694 -3.645 10.711 1.00 77.31 304 VAL A N 1
ATOM 2342 C CA . VAL A 1 304 ? 22.793 -2.377 9.976 1.00 77.31 304 VAL A CA 1
ATOM 2343 C C . VAL A 1 304 ? 22.573 -2.587 8.481 1.00 77.31 304 VAL A C 1
ATOM 2345 O O . VAL A 1 304 ? 21.872 -1.806 7.838 1.00 77.31 304 VAL A O 1
ATOM 2348 N N . TYR A 1 305 ? 23.152 -3.647 7.916 1.00 77.31 305 TYR A N 1
ATOM 2349 C CA . TYR A 1 305 ? 23.177 -3.875 6.477 1.00 77.31 305 TYR A CA 1
ATOM 2350 C C . TYR A 1 305 ? 22.390 -5.128 6.112 1.00 77.31 305 TYR A C 1
ATOM 2352 O O . TYR A 1 305 ? 22.764 -6.246 6.458 1.00 77.31 305 TYR A O 1
ATOM 2360 N N . ALA A 1 306 ? 21.320 -4.948 5.338 1.00 74.44 306 ALA A N 1
ATOM 2361 C CA . ALA A 1 306 ? 20.404 -6.032 4.991 1.00 74.44 306 ALA A CA 1
ATOM 2362 C C . ALA A 1 306 ? 21.058 -7.193 4.218 1.00 74.44 306 ALA A C 1
ATOM 2364 O O . ALA A 1 306 ? 20.548 -8.304 4.274 1.00 74.44 306 ALA A O 1
ATOM 23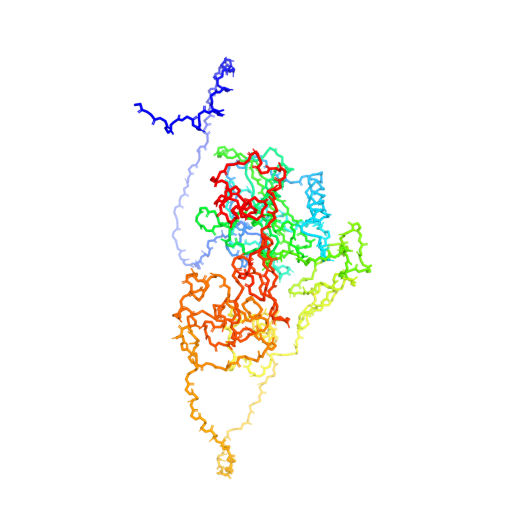65 N N . ASN A 1 307 ? 22.170 -6.964 3.513 1.00 79.06 307 ASN A N 1
ATOM 2366 C CA . ASN A 1 307 ? 22.896 -7.999 2.771 1.00 79.06 307 ASN A CA 1
ATOM 2367 C C . ASN A 1 307 ? 23.858 -8.819 3.649 1.00 79.06 307 ASN A C 1
ATOM 2369 O O . ASN A 1 307 ? 24.208 -9.941 3.292 1.00 79.06 307 ASN A O 1
ATOM 2373 N N . VAL A 1 308 ? 24.303 -8.285 4.790 1.00 83.25 308 VAL A N 1
ATOM 2374 C CA . VAL A 1 308 ? 25.310 -8.942 5.640 1.00 83.25 308 VAL A CA 1
ATOM 2375 C C . VAL A 1 308 ? 24.824 -10.285 6.203 1.00 83.25 308 VAL A C 1
ATOM 2377 O O . VAL A 1 308 ? 25.597 -11.240 6.133 1.00 83.25 308 VAL A O 1
ATOM 2380 N N . PRO A 1 309 ? 23.561 -10.439 6.648 1.00 83.81 309 PRO A N 1
ATOM 2381 C CA . PRO A 1 309 ? 23.017 -11.741 7.036 1.00 83.81 309 PRO A CA 1
ATOM 2382 C C . PRO A 1 309 ? 23.021 -12.805 5.930 1.00 83.81 309 PRO A C 1
ATOM 2384 O O . PRO A 1 309 ? 23.039 -13.990 6.241 1.00 83.81 309 PRO A O 1
ATOM 2387 N N . HIS A 1 310 ? 23.038 -12.412 4.654 1.00 84.69 310 HIS A N 1
ATOM 2388 C CA . HIS A 1 310 ? 23.142 -13.346 3.527 1.00 84.69 310 HIS A CA 1
ATOM 2389 C C . HIS A 1 310 ? 24.601 -13.693 3.197 1.00 84.69 310 HIS A C 1
ATOM 2391 O O . HIS A 1 310 ? 24.899 -14.823 2.819 1.00 84.69 310 HIS A O 1
ATOM 2397 N N . LEU A 1 311 ? 25.522 -12.737 3.377 1.00 86.75 311 LEU A N 1
ATOM 2398 C CA . LEU A 1 311 ? 26.960 -12.932 3.155 1.00 86.75 311 LEU A CA 1
ATOM 2399 C C . LEU A 1 311 ? 27.644 -13.711 4.289 1.00 86.75 311 LEU A C 1
ATOM 2401 O O . LEU A 1 311 ? 28.555 -14.493 4.029 1.00 86.75 311 LEU A O 1
ATOM 2405 N N . CYS A 1 312 ? 27.219 -13.483 5.532 1.00 89.25 312 CYS A N 1
ATOM 2406 C CA . CYS A 1 312 ? 27.796 -14.055 6.750 1.00 89.25 312 CYS A CA 1
ATOM 2407 C C . CYS A 1 312 ? 26.705 -14.682 7.647 1.00 89.25 312 CYS A C 1
ATOM 2409 O O . CYS A 1 312 ? 26.484 -14.219 8.775 1.00 89.25 312 CYS A O 1
ATOM 2411 N N . PRO A 1 313 ? 25.965 -15.691 7.156 1.00 89.44 313 PRO A N 1
ATOM 2412 C CA . PRO A 1 313 ? 24.762 -16.180 7.819 1.00 89.44 313 PRO A CA 1
ATOM 2413 C C . PRO A 1 313 ? 24.992 -16.844 9.177 1.00 89.44 313 PRO A C 1
ATOM 2415 O O . PRO A 1 313 ? 24.102 -16.772 10.023 1.00 89.44 313 PRO A O 1
ATOM 2418 N N . TYR A 1 314 ? 26.152 -17.454 9.434 1.00 89.75 314 TYR A N 1
ATOM 2419 C CA . TYR A 1 314 ? 26.461 -18.010 10.757 1.00 89.75 314 TYR A CA 1
ATOM 2420 C C . TYR A 1 314 ? 26.845 -16.913 11.749 1.00 89.75 314 TYR A C 1
ATOM 2422 O O . TYR A 1 314 ? 26.386 -16.910 12.891 1.00 89.75 314 TYR A O 1
ATOM 2430 N N . MET A 1 315 ? 27.655 -15.941 11.325 1.00 89.69 315 MET A N 1
ATOM 2431 C CA . MET A 1 315 ? 28.007 -14.771 12.128 1.00 89.69 315 MET A CA 1
ATOM 2432 C C . MET A 1 315 ? 26.766 -13.982 12.541 1.00 89.69 315 MET A C 1
ATOM 2434 O O . MET A 1 315 ? 26.723 -13.494 13.669 1.00 89.69 315 MET A O 1
ATOM 2438 N N . CYS A 1 316 ? 25.777 -13.891 11.652 1.00 85.00 316 CYS A N 1
ATOM 2439 C CA . CYS A 1 316 ? 24.522 -13.188 11.894 1.00 85.00 316 CYS A CA 1
ATOM 2440 C C . CYS A 1 316 ? 23.417 -14.056 12.513 1.00 85.00 316 CYS A C 1
ATOM 2442 O O . CYS A 1 316 ? 22.320 -13.550 12.733 1.00 85.00 316 CYS A O 1
ATOM 2444 N N . GLY A 1 317 ? 23.678 -15.338 12.793 1.00 84.69 317 GLY A N 1
ATOM 2445 C CA . GLY A 1 317 ? 22.709 -16.242 13.421 1.00 84.69 317 GLY A CA 1
ATOM 2446 C C . GLY A 1 317 ? 21.498 -16.603 12.552 1.00 84.69 317 GLY A C 1
ATOM 2447 O O . GLY A 1 317 ? 20.498 -17.079 13.084 1.00 84.69 317 GLY A O 1
ATOM 2448 N N . VAL A 1 318 ? 21.573 -16.380 11.234 1.00 84.69 318 VAL A N 1
ATOM 2449 C CA . VAL A 1 318 ? 20.578 -16.862 10.259 1.00 84.69 318 VAL A CA 1
ATOM 2450 C C . VAL A 1 318 ? 20.696 -18.377 10.122 1.00 84.69 318 VAL A C 1
ATOM 2452 O O . VAL A 1 318 ? 19.703 -19.096 10.187 1.00 84.69 318 VAL A O 1
ATOM 2455 N N . CYS A 1 319 ? 21.928 -18.862 9.981 1.00 85.38 319 CYS A N 1
ATOM 2456 C CA . CYS A 1 319 ? 22.252 -20.278 10.062 1.00 85.38 319 CYS A CA 1
ATOM 2457 C C . CYS A 1 319 ? 22.617 -20.632 11.509 1.00 85.38 319 CYS A C 1
ATOM 2459 O O . CYS A 1 319 ? 23.304 -19.860 12.178 1.00 85.38 319 CYS A O 1
ATOM 2461 N N . GLY A 1 320 ? 22.126 -21.779 11.999 1.00 77.12 320 GLY A N 1
ATOM 2462 C CA . GLY A 1 320 ? 22.343 -22.234 13.383 1.00 77.12 320 GLY A CA 1
ATOM 2463 C C . GLY A 1 320 ? 23.825 -22.396 13.736 1.00 77.12 320 GLY A C 1
ATOM 2464 O O . GLY A 1 320 ? 24.668 -22.378 12.853 1.00 77.12 320 GLY A O 1
ATOM 2465 N N . GLU A 1 321 ? 24.174 -22.558 15.013 1.00 56.19 321 GLU A N 1
ATOM 2466 C CA . GLU A 1 321 ? 25.581 -22.613 15.440 1.00 56.19 321 GLU A CA 1
ATOM 2467 C C . GLU A 1 321 ? 26.389 -23.683 14.680 1.00 56.19 321 GLU A C 1
ATOM 2469 O O . GLU A 1 321 ? 26.000 -24.851 14.610 1.00 56.19 321 GLU A O 1
ATOM 2474 N N . GLN A 1 322 ? 27.538 -23.296 14.112 1.00 46.53 322 GLN A N 1
ATOM 2475 C CA . GLN A 1 322 ? 28.505 -24.284 13.641 1.00 46.53 322 GLN A CA 1
ATOM 2476 C C . GLN A 1 322 ? 29.073 -25.031 14.851 1.00 46.53 322 GLN A C 1
ATOM 2478 O O . GLN A 1 322 ? 29.488 -24.378 15.813 1.00 46.53 322 GLN A O 1
ATOM 2483 N N . PRO A 1 323 ? 29.177 -26.370 14.807 1.00 35.47 323 PRO A N 1
ATOM 2484 C CA . PRO A 1 323 ? 29.997 -27.094 15.759 1.00 35.47 323 PRO A CA 1
ATOM 2485 C C . PRO A 1 323 ? 31.413 -26.516 15.722 1.00 35.47 323 PRO A C 1
ATOM 2487 O O . PRO A 1 323 ? 32.045 -26.467 14.666 1.00 35.47 323 PRO A O 1
ATOM 2490 N N . LEU A 1 324 ? 31.912 -26.082 16.878 1.00 35.34 324 LEU A N 1
ATOM 2491 C CA . LEU A 1 324 ? 33.316 -25.745 17.097 1.00 35.34 324 LEU A CA 1
ATOM 2492 C C . LEU A 1 324 ? 34.176 -27.003 16.899 1.00 35.34 324 LEU A C 1
ATOM 2494 O O . LEU A 1 324 ? 34.592 -27.648 17.857 1.00 35.34 324 LEU A O 1
ATOM 2498 N N . ALA A 1 325 ? 34.440 -27.383 15.656 1.00 37.34 325 ALA A N 1
ATOM 2499 C CA . ALA A 1 325 ? 35.416 -28.406 15.339 1.00 37.34 325 ALA A CA 1
ATOM 2500 C C . ALA A 1 325 ? 36.044 -28.119 13.974 1.00 37.34 325 ALA A C 1
ATOM 2502 O O . ALA A 1 325 ? 35.347 -27.997 12.974 1.00 37.34 325 ALA A O 1
ATOM 2503 N N . MET A 1 326 ? 37.381 -28.125 13.966 1.00 38.16 326 MET A N 1
ATOM 2504 C CA . MET A 1 326 ? 38.277 -28.126 12.802 1.00 38.16 326 MET A CA 1
ATOM 2505 C C . MET A 1 326 ? 38.678 -26.759 12.224 1.00 38.16 326 MET A C 1
ATOM 2507 O O . MET A 1 326 ? 38.365 -26.488 11.078 1.00 38.16 326 MET A O 1
ATOM 2511 N N . ILE A 1 327 ? 39.492 -25.975 12.954 1.00 36.47 327 ILE A N 1
ATOM 2512 C CA . ILE A 1 327 ? 40.876 -25.660 12.519 1.00 36.47 327 ILE A CA 1
ATOM 2513 C C . ILE A 1 327 ? 41.764 -25.461 13.764 1.00 36.47 327 ILE A C 1
ATOM 2515 O O . ILE A 1 327 ? 42.178 -24.357 14.106 1.00 36.47 327 ILE A O 1
ATOM 2519 N N . ALA A 1 328 ? 42.081 -26.555 14.455 1.00 30.61 328 ALA A N 1
ATOM 2520 C CA . ALA A 1 328 ? 43.337 -26.625 15.189 1.00 30.61 328 ALA A CA 1
ATOM 2521 C C . ALA A 1 328 ? 44.390 -27.161 14.212 1.00 30.61 328 ALA A C 1
ATOM 2523 O O . ALA A 1 328 ? 44.300 -28.308 13.782 1.00 30.61 328 ALA A O 1
ATOM 2524 N N . ASN A 1 329 ? 45.393 -26.354 13.867 1.00 31.55 329 ASN A N 1
ATOM 2525 C CA . ASN A 1 329 ? 46.693 -26.909 13.510 1.00 31.55 329 ASN A CA 1
ATOM 2526 C C . ASN A 1 329 ? 47.780 -26.232 14.360 1.00 31.55 329 ASN A C 1
ATOM 2528 O O . ASN A 1 329 ? 48.159 -25.089 14.087 1.00 31.55 329 ASN A O 1
ATOM 2532 N N . PRO A 1 330 ? 48.262 -26.912 15.412 1.00 39.47 330 PRO A N 1
ATOM 2533 C CA . PRO A 1 330 ? 49.418 -26.492 16.174 1.00 39.47 330 PRO A CA 1
ATOM 2534 C C . PRO A 1 330 ? 50.661 -26.939 15.403 1.00 39.47 330 PRO A C 1
ATOM 2536 O O . PRO A 1 330 ? 50.921 -28.132 15.326 1.00 39.47 330 PRO A O 1
ATOM 2539 N N . ASN A 1 331 ? 51.389 -25.997 14.793 1.00 34.06 331 ASN A N 1
ATOM 2540 C CA . ASN A 1 331 ? 52.843 -26.032 14.543 1.00 34.06 331 ASN A CA 1
ATOM 2541 C C . ASN A 1 331 ? 53.227 -25.120 13.367 1.00 34.06 331 ASN A C 1
ATOM 2543 O O . ASN A 1 331 ? 53.153 -25.524 12.209 1.00 34.06 331 ASN A O 1
ATOM 2547 N N . LYS A 1 332 ? 53.762 -23.932 13.665 1.00 34.31 332 LYS A N 1
ATOM 2548 C CA . LYS A 1 332 ? 55.177 -23.599 13.401 1.00 34.31 332 LYS A CA 1
ATOM 2549 C C . LYS A 1 332 ? 55.453 -22.132 13.714 1.00 34.31 332 LYS A C 1
ATOM 2551 O O . LYS A 1 332 ? 55.089 -21.216 12.986 1.00 34.31 332 LYS A O 1
ATOM 2556 N N . SER A 1 333 ? 56.173 -21.955 14.811 1.00 31.86 333 SER A N 1
ATOM 2557 C CA . SER A 1 333 ? 56.996 -20.798 15.121 1.00 31.86 333 SER A CA 1
ATOM 2558 C C . SER A 1 333 ? 58.071 -20.559 14.053 1.00 31.86 333 SER A C 1
ATOM 2560 O O . SER A 1 333 ? 58.801 -21.485 13.706 1.00 31.86 333 SER A O 1
ATOM 2562 N N . GLY A 1 334 ? 58.219 -19.294 13.652 1.00 33.53 334 GLY A N 1
ATOM 2563 C CA . GLY A 1 334 ? 59.486 -18.658 13.276 1.00 33.53 334 GLY A CA 1
ATOM 2564 C C . GLY A 1 334 ? 60.137 -19.064 11.950 1.00 33.53 334 GLY A C 1
ATOM 2565 O O . GLY A 1 334 ? 60.696 -20.149 11.831 1.00 33.53 334 GLY A O 1
ATOM 2566 N N . LYS A 1 335 ? 60.228 -18.111 11.013 1.00 31.61 335 LYS A N 1
ATOM 2567 C CA . LYS A 1 335 ? 61.496 -17.466 10.603 1.00 31.61 335 LYS A CA 1
ATOM 2568 C C . LYS A 1 335 ? 61.292 -16.552 9.385 1.00 31.61 335 LYS A C 1
ATOM 2570 O O . LYS A 1 335 ? 60.695 -16.945 8.397 1.00 31.61 335 LYS A O 1
ATOM 2575 N N . ASN A 1 336 ? 61.865 -15.358 9.520 1.00 29.53 336 ASN A N 1
ATOM 2576 C CA . ASN A 1 336 ? 62.509 -14.501 8.525 1.00 29.53 336 ASN A CA 1
ATOM 2577 C C . ASN A 1 336 ? 61.846 -14.250 7.159 1.00 29.53 336 ASN A C 1
ATOM 2579 O O . ASN A 1 336 ? 61.814 -15.085 6.262 1.00 29.53 336 ASN A O 1
ATOM 2583 N N . ARG A 1 337 ? 61.505 -12.969 6.998 1.00 34.81 337 ARG A N 1
ATOM 2584 C CA . ARG A 1 337 ? 61.497 -12.185 5.759 1.00 34.81 337 ARG A CA 1
ATOM 2585 C C . ARG A 1 337 ? 62.724 -12.483 4.875 1.00 34.81 337 ARG A C 1
ATOM 2587 O O . ARG A 1 337 ? 63.840 -12.527 5.396 1.00 34.81 337 ARG A O 1
ATOM 2594 N N . PRO A 1 338 ? 62.530 -12.519 3.550 1.00 31.91 338 PRO A N 1
ATOM 2595 C CA . PRO A 1 338 ? 63.372 -11.727 2.667 1.00 31.91 338 PRO A CA 1
ATOM 2596 C C . PRO A 1 338 ? 62.551 -10.759 1.809 1.00 31.91 338 PRO A C 1
ATOM 2598 O O . PRO A 1 338 ? 61.336 -10.870 1.652 1.00 31.91 338 PRO A O 1
ATOM 2601 N N . GLU A 1 339 ? 63.263 -9.741 1.351 1.00 29.31 339 GLU A N 1
ATOM 2602 C CA . GLU A 1 339 ? 62.810 -8.586 0.595 1.00 29.31 339 GLU A CA 1
ATOM 2603 C C . GLU A 1 339 ? 62.226 -8.910 -0.783 1.00 29.31 339 GLU A C 1
ATOM 2605 O O . GLU A 1 339 ? 62.635 -9.846 -1.458 1.00 29.31 339 GLU A O 1
ATOM 2610 N N . GLY A 1 340 ? 61.365 -7.992 -1.230 1.00 32.94 340 GLY A N 1
ATOM 2611 C CA . GLY A 1 340 ? 61.590 -7.312 -2.501 1.00 32.94 340 GLY A CA 1
ATOM 2612 C C . GLY A 1 340 ? 61.111 -8.023 -3.758 1.00 32.94 340 GLY A C 1
ATOM 2613 O O . GLY A 1 340 ? 61.850 -8.754 -4.404 1.00 32.94 340 GLY A O 1
ATOM 2614 N N . THR A 1 341 ? 59.930 -7.633 -4.232 1.00 28.47 341 THR A N 1
ATOM 2615 C CA . THR A 1 341 ? 59.813 -7.220 -5.638 1.00 28.47 341 THR A CA 1
ATOM 2616 C C . THR A 1 341 ? 58.657 -6.241 -5.787 1.00 28.47 341 THR A C 1
ATOM 2618 O O . THR A 1 341 ? 57.487 -6.549 -5.574 1.00 28.47 341 THR A O 1
ATOM 2621 N N . THR A 1 342 ? 59.038 -5.009 -6.089 1.00 32.59 342 THR A N 1
ATOM 2622 C CA . THR A 1 342 ? 58.203 -3.874 -6.457 1.00 32.59 342 THR A CA 1
ATOM 2623 C C . THR A 1 342 ? 57.319 -4.244 -7.643 1.00 32.59 342 THR A C 1
ATOM 2625 O O . THR A 1 342 ? 57.821 -4.562 -8.719 1.00 32.59 342 THR A O 1
ATOM 2628 N N . ARG A 1 343 ? 55.996 -4.151 -7.474 1.00 30.95 343 ARG A N 1
ATOM 2629 C CA . ARG A 1 343 ? 55.065 -4.054 -8.600 1.00 30.95 343 ARG A CA 1
ATOM 2630 C C . ARG A 1 343 ? 54.412 -2.682 -8.551 1.00 30.95 343 ARG A C 1
ATOM 2632 O O . ARG A 1 343 ? 53.554 -2.406 -7.721 1.00 30.95 343 ARG A O 1
ATOM 2639 N N . THR A 1 344 ? 54.915 -1.823 -9.422 1.00 30.94 344 THR A N 1
ATOM 2640 C CA . THR A 1 344 ? 54.470 -0.461 -9.685 1.00 30.94 344 THR A CA 1
ATOM 2641 C C . THR A 1 344 ? 52.993 -0.473 -10.076 1.00 30.94 344 THR A C 1
ATOM 2643 O O . THR A 1 344 ? 52.643 -0.975 -11.142 1.00 30.94 344 THR A O 1
ATOM 2646 N N . THR A 1 345 ? 52.122 0.073 -9.231 1.00 32.41 345 THR A N 1
ATOM 2647 C CA . THR A 1 345 ? 50.808 0.555 -9.659 1.00 32.41 345 THR A CA 1
ATOM 2648 C C . THR A 1 345 ? 50.909 2.062 -9.825 1.00 32.41 345 THR A C 1
ATOM 2650 O O . THR A 1 345 ? 51.095 2.820 -8.876 1.00 32.41 345 THR A O 1
ATOM 2653 N N . THR A 1 346 ? 50.860 2.487 -11.080 1.00 30.27 346 THR A N 1
ATOM 2654 C CA . THR A 1 346 ? 50.737 3.876 -11.501 1.00 30.27 346 THR A CA 1
ATOM 2655 C C . THR A 1 346 ? 49.459 4.458 -10.901 1.00 30.27 346 THR A C 1
ATOM 2657 O O . THR A 1 346 ? 48.354 4.160 -11.343 1.00 30.27 346 THR A O 1
ATOM 2660 N N . SER A 1 347 ? 49.621 5.283 -9.869 1.00 35.94 347 SER A N 1
ATOM 2661 C CA . SER A 1 347 ? 48.600 6.222 -9.420 1.00 35.94 347 SER A CA 1
ATOM 2662 C C . SER A 1 347 ? 48.531 7.349 -10.445 1.00 35.94 347 SER A C 1
ATOM 2664 O O . SER A 1 347 ? 49.416 8.203 -10.505 1.00 35.94 347 SER A O 1
ATOM 2666 N N . THR A 1 348 ? 47.505 7.343 -11.290 1.00 33.41 348 THR A N 1
ATOM 2667 C CA . THR A 1 348 ? 47.085 8.556 -11.989 1.00 33.41 348 THR A CA 1
ATOM 2668 C C . THR A 1 348 ? 46.320 9.421 -10.999 1.00 33.41 348 THR A C 1
ATOM 2670 O O . THR A 1 348 ? 45.121 9.249 -10.793 1.00 33.41 348 THR A O 1
ATOM 2673 N N . THR A 1 349 ? 47.023 10.362 -10.376 1.00 41.19 349 THR A N 1
ATOM 2674 C CA . THR A 1 349 ? 46.424 11.549 -9.763 1.00 41.19 349 THR A CA 1
ATOM 2675 C C . THR A 1 349 ? 45.791 12.396 -10.862 1.00 41.19 349 THR A C 1
ATOM 2677 O O . THR A 1 349 ? 46.441 13.258 -11.450 1.00 41.19 349 THR A O 1
ATOM 2680 N N . THR A 1 350 ? 44.521 12.143 -11.167 1.00 42.78 350 THR A N 1
ATOM 2681 C CA . THR A 1 350 ? 43.680 13.117 -11.865 1.00 42.78 350 THR A CA 1
ATOM 2682 C C . THR A 1 350 ? 43.257 14.183 -10.868 1.00 42.78 350 THR A C 1
ATOM 2684 O O . THR A 1 350 ? 42.539 13.909 -9.906 1.00 42.78 350 THR A O 1
ATOM 2687 N N . THR A 1 351 ? 43.729 15.403 -11.097 1.00 50.72 351 THR A N 1
ATOM 2688 C CA . THR A 1 351 ? 43.227 16.629 -10.477 1.00 50.72 351 THR A CA 1
ATOM 2689 C C . THR A 1 351 ? 41.693 16.647 -10.574 1.00 50.72 351 THR A C 1
ATOM 2691 O O . THR A 1 351 ? 41.179 16.360 -11.659 1.00 50.72 351 THR A O 1
ATOM 2694 N N . PRO A 1 352 ? 40.942 16.955 -9.496 1.00 52.00 352 PRO A N 1
ATOM 2695 C CA . PRO A 1 352 ? 39.489 17.055 -9.577 1.00 52.00 352 PRO A CA 1
ATOM 2696 C C . PRO A 1 352 ? 39.108 18.062 -10.661 1.00 52.00 352 PRO A C 1
ATOM 2698 O O . PRO A 1 352 ? 39.607 19.190 -10.658 1.00 52.00 352 PRO A O 1
ATOM 2701 N N . ALA A 1 353 ? 38.249 17.650 -11.594 1.00 54.09 353 ALA A N 1
ATOM 2702 C CA . ALA A 1 353 ? 37.675 18.576 -12.557 1.00 54.09 353 ALA A CA 1
ATOM 2703 C C . ALA A 1 353 ? 36.956 19.708 -11.794 1.00 54.09 353 ALA A C 1
ATOM 2705 O O . ALA A 1 353 ? 36.349 19.447 -10.747 1.00 54.09 353 ALA A O 1
ATOM 2706 N N . PRO A 1 354 ? 37.038 20.963 -12.267 1.00 65.12 354 PRO A N 1
ATOM 2707 C CA . PRO A 1 354 ? 36.304 22.057 -11.650 1.00 65.12 354 PRO A CA 1
ATOM 2708 C C . PRO A 1 354 ? 34.800 21.739 -11.654 1.00 65.12 354 PRO A C 1
ATOM 2710 O O . PRO A 1 354 ? 34.315 21.114 -12.602 1.00 65.12 354 PRO A O 1
ATOM 2713 N N . PRO A 1 355 ? 34.057 22.137 -10.606 1.00 70.81 355 PRO A N 1
ATOM 2714 C CA . PRO A 1 355 ? 32.634 21.857 -10.531 1.00 70.81 355 PRO A CA 1
ATOM 2715 C C . PRO A 1 355 ? 31.884 22.472 -11.710 1.00 70.81 355 PRO A C 1
ATOM 2717 O O . PRO A 1 355 ? 32.144 23.613 -12.097 1.00 70.81 355 PRO A O 1
ATOM 2720 N N . PHE A 1 356 ? 30.916 21.732 -12.242 1.00 78.25 356 PHE A N 1
ATOM 2721 C CA . PHE A 1 356 ? 29.988 22.259 -13.233 1.00 78.25 356 PHE A CA 1
ATOM 2722 C C . PHE A 1 356 ? 29.028 23.240 -12.553 1.00 78.25 356 PHE A C 1
ATOM 2724 O O . PHE A 1 356 ? 28.513 22.951 -11.475 1.00 78.25 356 PHE A O 1
ATOM 2731 N N . ILE A 1 357 ? 28.791 24.399 -13.167 1.00 85.31 357 ILE A N 1
ATOM 2732 C CA . ILE A 1 357 ? 27.818 25.380 -12.679 1.00 85.31 357 ILE A CA 1
ATOM 2733 C C . ILE A 1 357 ? 26.581 25.296 -13.570 1.00 85.31 357 ILE A C 1
ATOM 2735 O O . ILE A 1 357 ? 26.679 25.494 -14.781 1.00 85.31 357 ILE A O 1
ATOM 2739 N N . SER A 1 358 ? 25.428 24.977 -12.982 1.00 85.06 358 SER A N 1
ATOM 2740 C CA . SER A 1 358 ? 24.166 24.906 -13.721 1.00 85.06 358 SER A CA 1
ATOM 2741 C C . SER A 1 358 ? 23.699 26.295 -14.189 1.00 85.06 358 SER A C 1
ATOM 2743 O O . SER A 1 358 ? 24.141 27.309 -13.641 1.00 85.06 358 SER A O 1
ATOM 2745 N N . PRO A 1 359 ? 22.740 26.382 -15.134 1.00 82.31 359 PRO A N 1
ATOM 2746 C CA . PRO A 1 359 ? 22.108 27.652 -15.518 1.00 82.31 359 PRO A CA 1
ATOM 2747 C C . PRO A 1 359 ? 21.464 28.423 -14.351 1.00 82.31 359 PRO A C 1
ATOM 2749 O O . PRO A 1 359 ? 21.206 29.617 -14.468 1.00 82.31 359 PRO A O 1
ATOM 2752 N N . HIS A 1 360 ? 21.232 27.755 -13.216 1.00 85.19 360 HIS A N 1
ATOM 2753 C CA . HIS A 1 360 ? 20.687 28.332 -11.984 1.00 85.19 360 HIS A CA 1
ATOM 2754 C C . HIS A 1 360 ? 21.768 28.670 -10.946 1.00 85.19 360 HIS A C 1
ATOM 2756 O O . HIS A 1 360 ? 21.458 28.934 -9.787 1.00 85.19 360 HIS A O 1
ATOM 2762 N N . ASN A 1 361 ? 23.038 28.681 -11.362 1.00 88.44 361 ASN A N 1
ATOM 2763 C CA . ASN A 1 361 ? 24.202 29.008 -10.544 1.00 88.44 361 ASN A CA 1
ATOM 2764 C C . ASN A 1 361 ? 24.445 28.043 -9.364 1.00 88.44 361 ASN A C 1
ATOM 2766 O O . ASN A 1 361 ? 25.132 28.393 -8.403 1.00 88.44 361 ASN A O 1
ATOM 2770 N N . CYS A 1 362 ? 23.910 26.818 -9.432 1.00 87.25 362 CYS A N 1
ATOM 2771 C CA . CYS A 1 362 ? 24.226 25.771 -8.465 1.00 87.25 362 CYS A CA 1
ATOM 2772 C C . CYS A 1 362 ? 25.500 25.035 -8.896 1.00 87.25 362 CYS A C 1
ATOM 2774 O O . CYS A 1 362 ? 25.671 24.702 -10.070 1.00 87.25 362 CYS A O 1
ATOM 2776 N N . SER A 1 363 ? 26.397 24.781 -7.945 1.00 82.38 363 SER A N 1
ATOM 2777 C CA . SER A 1 363 ? 27.667 24.098 -8.196 1.00 82.38 363 SER A CA 1
ATOM 2778 C C . SER A 1 363 ? 27.514 22.592 -8.016 1.00 82.38 363 SER A C 1
ATOM 2780 O O . SER A 1 363 ? 26.979 22.157 -7.003 1.00 82.38 363 SER A O 1
ATOM 2782 N N . TYR A 1 364 ? 28.007 21.811 -8.978 1.00 79.06 364 TYR A N 1
ATOM 2783 C CA . TYR A 1 364 ? 27.967 20.355 -8.968 1.00 79.06 364 TYR A CA 1
ATOM 2784 C C . TYR A 1 364 ? 29.369 19.741 -9.063 1.00 79.06 364 TYR A C 1
ATOM 2786 O O . TYR A 1 364 ? 30.123 20.039 -9.990 1.00 79.06 364 TYR A O 1
ATOM 2794 N N . ARG A 1 365 ? 29.716 18.857 -8.115 1.00 68.62 365 ARG A N 1
ATOM 2795 C CA . ARG A 1 365 ? 31.058 18.244 -7.987 1.00 68.62 365 ARG A CA 1
ATOM 2796 C C . ARG A 1 365 ? 31.155 16.761 -8.377 1.00 68.62 365 ARG A C 1
ATOM 2798 O O . ARG A 1 365 ? 32.220 16.172 -8.220 1.00 68.62 365 ARG A O 1
ATOM 2805 N N . GLY A 1 366 ? 30.076 16.140 -8.856 1.00 64.94 366 GLY A N 1
ATOM 2806 C CA . GLY A 1 366 ? 30.055 14.719 -9.235 1.00 64.94 366 GLY A CA 1
ATOM 2807 C C . GLY A 1 366 ? 30.099 14.469 -10.747 1.00 64.94 366 GLY A C 1
ATOM 2808 O O . GLY A 1 366 ? 30.166 15.396 -11.550 1.00 64.94 366 GLY A O 1
ATOM 2809 N N . LEU A 1 367 ? 30.029 13.194 -11.143 1.00 67.50 367 LEU A N 1
ATOM 2810 C CA . LEU A 1 367 ? 29.940 12.799 -12.553 1.00 67.50 367 LEU A CA 1
ATOM 2811 C C . LEU A 1 367 ? 28.598 13.260 -13.146 1.00 67.50 367 LEU A C 1
ATOM 2813 O O . LEU A 1 367 ? 27.552 13.010 -12.544 1.00 67.50 367 LEU A O 1
ATOM 2817 N N . ARG A 1 368 ? 28.608 13.947 -14.294 1.00 79.50 368 ARG A N 1
ATOM 2818 C CA . ARG A 1 368 ? 27.360 14.270 -15.004 1.00 79.50 368 ARG A CA 1
ATOM 2819 C C . ARG A 1 368 ? 26.768 12.998 -15.591 1.00 79.50 368 ARG A C 1
ATOM 2821 O O . ARG A 1 368 ? 27.509 12.149 -16.085 1.00 79.50 368 ARG A O 1
ATOM 2828 N N . SER A 1 369 ? 25.450 12.901 -15.533 1.00 79.44 369 SER A N 1
ATOM 2829 C CA . SER A 1 369 ? 24.734 11.782 -16.128 1.00 79.44 369 SER A CA 1
ATOM 2830 C C . SER A 1 369 ? 24.625 11.954 -17.633 1.00 79.44 369 SER A C 1
ATOM 2832 O O . SER A 1 369 ? 24.632 13.072 -18.155 1.00 79.44 369 SER A O 1
ATOM 2834 N N . ASN A 1 370 ? 24.571 10.832 -18.344 1.00 81.94 370 ASN A N 1
ATOM 2835 C CA . ASN A 1 370 ? 24.361 10.860 -19.787 1.00 81.94 370 ASN A CA 1
ATOM 2836 C C . ASN A 1 370 ? 22.887 11.151 -20.124 1.00 81.94 370 ASN A C 1
ATOM 2838 O O . ASN A 1 370 ? 22.022 11.148 -19.251 1.00 81.94 370 ASN A O 1
ATOM 2842 N N . LEU A 1 371 ? 22.591 11.405 -21.403 1.00 78.06 371 LEU A N 1
ATOM 2843 C CA . LEU A 1 371 ? 21.243 11.775 -21.845 1.00 78.06 371 LEU A CA 1
ATOM 2844 C C . LEU A 1 371 ? 20.177 10.739 -21.455 1.00 78.06 371 LEU A C 1
ATOM 2846 O O . LEU A 1 371 ? 19.077 11.118 -21.069 1.00 78.06 371 LEU A O 1
ATOM 2850 N N . GLU A 1 372 ? 20.495 9.450 -21.541 1.00 78.31 372 GLU A N 1
ATOM 2851 C CA . GLU A 1 372 ? 19.544 8.378 -21.245 1.00 78.31 372 GLU A CA 1
ATOM 2852 C C . GLU A 1 372 ? 19.299 8.233 -19.740 1.00 78.31 372 GLU A C 1
ATOM 2854 O O . GLU A 1 372 ? 18.166 8.067 -19.303 1.00 78.31 372 GLU A O 1
ATOM 2859 N N . GLU A 1 373 ? 20.345 8.384 -18.930 1.00 76.50 373 GLU A N 1
ATOM 2860 C CA . GLU A 1 373 ? 20.225 8.465 -17.472 1.00 76.50 373 GLU A CA 1
ATOM 2861 C C . GLU A 1 373 ? 19.415 9.690 -17.046 1.00 76.50 373 GLU A C 1
ATOM 2863 O O . GLU A 1 373 ? 18.543 9.588 -16.188 1.00 76.50 373 GLU A O 1
ATOM 2868 N N . CYS A 1 374 ? 19.647 10.832 -17.694 1.00 81.31 374 CYS A N 1
ATOM 2869 C CA . CYS A 1 374 ? 18.917 12.054 -17.408 1.00 81.31 374 CYS A CA 1
ATOM 2870 C C . CYS A 1 374 ? 17.424 11.917 -17.691 1.00 81.31 374 CYS A C 1
ATOM 2872 O O . CYS A 1 374 ? 16.631 12.413 -16.902 1.00 81.31 374 CYS A O 1
ATOM 2874 N N . LYS A 1 375 ? 17.004 11.179 -18.724 1.00 81.38 375 LYS A N 1
ATOM 2875 C CA . LYS A 1 375 ? 15.574 10.905 -18.967 1.00 81.38 375 LYS A CA 1
ATOM 2876 C C . LYS A 1 375 ? 14.882 10.152 -17.827 1.00 81.38 375 LYS A C 1
ATOM 2878 O O . LYS A 1 375 ? 13.657 10.167 -17.767 1.00 81.38 375 LYS A O 1
ATOM 2883 N N . ASN A 1 376 ? 15.636 9.519 -16.931 1.00 76.25 376 ASN A N 1
ATOM 2884 C CA . ASN A 1 376 ? 15.093 8.823 -15.765 1.00 76.25 376 ASN A CA 1
ATOM 2885 C C . ASN A 1 376 ? 15.078 9.695 -14.497 1.00 76.25 376 ASN A C 1
ATOM 2887 O O . ASN A 1 376 ? 14.623 9.239 -13.452 1.00 76.25 376 ASN A O 1
ATOM 2891 N N . PHE A 1 377 ? 15.568 10.933 -14.582 1.00 77.56 377 PHE A N 1
ATOM 2892 C CA . PHE A 1 377 ? 15.684 11.881 -13.476 1.00 77.56 377 PHE A CA 1
ATOM 2893 C C . PHE A 1 377 ? 14.658 13.005 -13.577 1.00 77.56 377 PHE A C 1
ATOM 2895 O O . PHE A 1 377 ? 14.281 13.395 -14.676 1.00 77.56 377 PHE A O 1
ATOM 2902 N N . GLY A 1 378 ? 14.225 13.570 -12.449 1.00 75.62 378 GLY A N 1
ATOM 2903 C CA . GLY A 1 378 ? 13.243 14.662 -12.450 1.00 75.62 378 GLY A CA 1
ATOM 2904 C C . GLY A 1 378 ? 11.976 14.342 -13.261 1.00 75.62 378 GLY A C 1
ATOM 2905 O O . GLY A 1 378 ? 11.505 13.207 -13.299 1.00 75.62 378 GLY A O 1
ATOM 2906 N N . ASP A 1 379 ? 11.442 15.340 -13.967 1.00 79.38 379 ASP A N 1
ATOM 2907 C CA . ASP A 1 379 ? 10.397 15.136 -14.981 1.00 79.38 379 ASP A CA 1
ATOM 2908 C C . ASP A 1 379 ? 11.053 14.858 -16.344 1.00 79.38 379 ASP A C 1
ATOM 2910 O O . ASP A 1 379 ? 11.182 15.745 -17.193 1.00 79.38 379 ASP A O 1
ATOM 2914 N N . ARG A 1 380 ? 11.568 13.633 -16.513 1.00 83.00 380 ARG A N 1
ATOM 2915 C CA . ARG A 1 380 ? 12.260 13.153 -17.727 1.00 83.00 380 ARG A CA 1
ATOM 2916 C C . ARG A 1 380 ? 13.464 13.997 -18.166 1.00 83.00 380 ARG A C 1
ATOM 2918 O O . ARG A 1 380 ? 13.593 14.409 -19.319 1.00 83.00 380 ARG A O 1
ATOM 2925 N N . GLY A 1 381 ? 14.358 14.261 -17.232 1.00 81.44 381 GLY A N 1
ATOM 2926 C CA . GLY A 1 381 ? 15.566 15.061 -17.399 1.00 81.44 381 GLY A CA 1
ATOM 2927 C C . GLY A 1 381 ? 15.359 16.542 -17.158 1.00 81.44 381 GLY A C 1
ATOM 2928 O O . GLY A 1 381 ? 16.322 17.291 -17.267 1.00 81.44 381 GLY A O 1
ATOM 2929 N N . SER A 1 382 ? 14.141 16.975 -16.812 1.00 84.75 382 SER A N 1
ATOM 2930 C CA . SER A 1 382 ? 13.844 18.349 -16.402 1.00 84.75 382 SER A CA 1
ATOM 2931 C C . SER A 1 382 ? 13.651 18.479 -14.895 1.00 84.75 382 SER A C 1
ATOM 2933 O O . SER A 1 382 ? 13.362 17.512 -14.194 1.00 84.75 382 SER A O 1
ATOM 2935 N N . ASP A 1 383 ? 13.750 19.708 -14.400 1.00 87.00 383 ASP A N 1
ATOM 2936 C CA . ASP A 1 383 ? 13.373 20.026 -13.028 1.00 87.00 383 ASP A CA 1
ATOM 2937 C C . ASP A 1 383 ? 11.855 19.953 -12.840 1.00 87.00 383 ASP A C 1
ATOM 2939 O O . ASP A 1 383 ? 11.077 20.505 -13.625 1.00 87.00 383 ASP A O 1
ATOM 2943 N N . THR A 1 384 ? 11.440 19.328 -11.744 1.00 80.12 384 THR A N 1
ATOM 2944 C CA . THR A 1 384 ? 10.052 19.322 -11.277 1.00 80.12 384 THR A CA 1
ATOM 2945 C C . THR A 1 384 ? 9.641 20.698 -10.732 1.00 80.12 384 THR A C 1
ATOM 2947 O O . THR A 1 384 ? 10.470 21.563 -10.441 1.00 80.12 384 THR A O 1
ATOM 2950 N N . ARG A 1 385 ? 8.335 20.916 -10.516 1.00 77.69 385 ARG A N 1
ATOM 2951 C CA . ARG A 1 385 ? 7.812 22.182 -9.950 1.00 77.69 385 ARG A CA 1
ATOM 2952 C C . ARG A 1 385 ? 8.293 22.472 -8.526 1.00 77.69 385 ARG A C 1
ATOM 2954 O O . ARG A 1 385 ? 8.154 23.596 -8.062 1.00 77.69 385 ARG A O 1
ATOM 2961 N N . ALA A 1 386 ? 8.835 21.475 -7.828 1.00 56.56 386 ALA A N 1
ATOM 2962 C CA . ALA A 1 386 ? 9.368 21.643 -6.481 1.00 56.56 386 ALA A CA 1
ATOM 2963 C C . ALA A 1 386 ? 10.708 22.405 -6.462 1.00 56.56 386 ALA A C 1
ATOM 2965 O O . ALA A 1 386 ? 11.110 22.906 -5.412 1.00 56.56 386 ALA A O 1
ATOM 2966 N N . CYS A 1 387 ? 11.375 22.529 -7.610 1.00 79.88 387 CYS A N 1
ATOM 2967 C CA . CYS A 1 387 ? 12.671 23.182 -7.761 1.00 79.88 387 CYS A CA 1
ATOM 2968 C C . CYS A 1 387 ? 12.533 24.695 -7.895 1.00 79.88 387 CYS A C 1
ATOM 2970 O O . CYS A 1 387 ? 11.633 25.185 -8.579 1.00 79.88 387 CYS A O 1
ATOM 2972 N N . ALA A 1 388 ? 13.461 25.450 -7.310 1.00 81.56 388 ALA A N 1
ATOM 2973 C CA . ALA A 1 388 ? 13.485 26.908 -7.407 1.00 81.56 388 ALA A CA 1
ATOM 2974 C C . ALA A 1 388 ? 13.581 27.397 -8.863 1.00 81.56 388 ALA A C 1
ATOM 2976 O O . ALA A 1 388 ? 12.999 28.424 -9.205 1.00 81.56 388 ALA A O 1
ATOM 2977 N N . SER A 1 389 ? 14.214 26.620 -9.750 1.00 81.12 389 SER A N 1
ATOM 2978 C CA . SER A 1 389 ? 14.220 26.845 -11.205 1.00 81.12 389 SER A CA 1
ATOM 2979 C C . SER A 1 389 ? 12.824 26.884 -11.846 1.00 81.12 389 SER A C 1
ATOM 2981 O O . SER A 1 389 ? 12.658 27.437 -12.934 1.00 81.12 389 SER A O 1
ATOM 2983 N N . LYS A 1 390 ? 11.812 26.326 -11.174 1.00 77.94 390 LYS A N 1
ATOM 2984 C CA . LYS A 1 390 ? 10.396 26.311 -11.565 1.00 77.94 390 LYS A CA 1
ATOM 2985 C C . LYS A 1 390 ? 9.497 27.058 -10.566 1.00 77.94 390 LYS A C 1
ATOM 2987 O O . LYS A 1 390 ? 8.279 26.906 -10.621 1.00 77.94 390 LYS A O 1
ATOM 2992 N N . GLY A 1 391 ? 10.078 27.860 -9.667 1.00 68.75 391 GLY A N 1
ATOM 2993 C CA . GLY A 1 391 ? 9.351 28.620 -8.641 1.00 68.75 391 GLY A CA 1
ATOM 2994 C C . GLY A 1 391 ? 8.995 27.829 -7.375 1.00 68.75 391 GLY A C 1
ATOM 2995 O O . GLY A 1 391 ? 8.203 28.306 -6.566 1.00 68.75 391 GLY A O 1
ATOM 2996 N N . GLY A 1 392 ? 9.556 26.630 -7.207 1.00 61.84 392 GLY A N 1
ATOM 2997 C CA . GLY A 1 392 ? 9.392 25.796 -6.019 1.00 61.84 392 GLY A CA 1
ATOM 2998 C C . GLY A 1 392 ? 10.373 26.114 -4.886 1.00 61.84 392 GLY A C 1
ATOM 2999 O O . GLY A 1 392 ? 11.155 27.059 -4.942 1.00 61.84 392 GLY A O 1
ATOM 3000 N N . GLN A 1 393 ? 10.322 25.302 -3.831 1.00 66.56 393 GLN A N 1
ATOM 3001 C CA . GLN A 1 393 ? 11.029 25.533 -2.564 1.00 66.56 393 GLN A CA 1
ATOM 3002 C C . GLN A 1 393 ? 12.463 24.975 -2.500 1.00 66.56 393 GLN A C 1
ATOM 3004 O O . GLN A 1 393 ? 13.236 25.395 -1.640 1.00 66.56 393 GLN A O 1
ATOM 3009 N N . PHE A 1 394 ? 12.846 24.038 -3.374 1.00 63.66 394 PHE A N 1
ATOM 3010 C CA . PHE A 1 394 ? 14.190 23.452 -3.357 1.00 63.66 394 PHE A CA 1
ATOM 3011 C C . PHE A 1 394 ? 15.202 24.370 -4.044 1.00 63.66 394 PHE A C 1
ATOM 3013 O O . PHE A 1 394 ? 15.145 24.564 -5.255 1.00 63.66 394 PHE 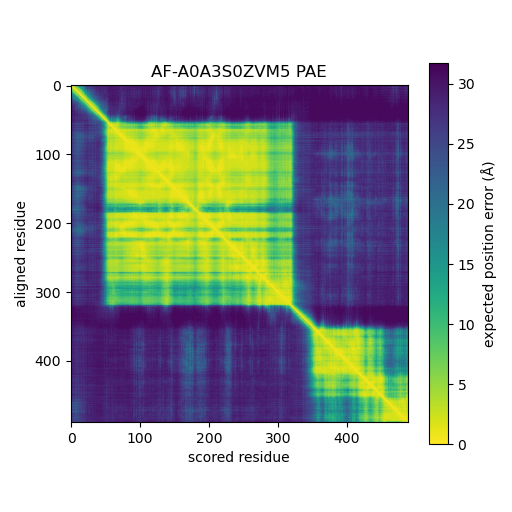A O 1
ATOM 3020 N N . GLY A 1 395 ? 16.132 24.926 -3.265 1.00 80.19 395 GLY A N 1
ATOM 3021 C CA . GLY A 1 395 ? 17.235 25.768 -3.741 1.00 80.19 395 GLY A CA 1
ATOM 3022 C C . GLY A 1 395 ? 18.550 25.007 -3.949 1.00 80.19 395 GLY A C 1
ATOM 3023 O O . GLY A 1 395 ? 18.647 23.812 -3.675 1.00 80.19 395 GLY A O 1
ATOM 3024 N N . CYS A 1 396 ? 19.598 25.704 -4.403 1.00 86.81 396 CYS A N 1
ATOM 3025 C CA . CYS A 1 396 ? 20.912 25.100 -4.677 1.00 86.81 396 CYS A CA 1
ATOM 3026 C C . CYS A 1 396 ? 21.542 24.383 -3.470 1.00 86.81 396 CYS A C 1
ATOM 3028 O O . CYS A 1 396 ? 22.269 23.409 -3.644 1.00 86.81 396 CYS A O 1
ATOM 3030 N N . ASP A 1 397 ? 21.276 24.839 -2.246 1.00 80.81 397 ASP A N 1
ATOM 3031 C CA . ASP A 1 397 ? 21.773 24.219 -1.012 1.00 80.81 397 ASP A CA 1
ATOM 3032 C C . ASP A 1 397 ? 21.212 22.801 -0.793 1.00 80.81 397 ASP A C 1
ATOM 3034 O O . ASP A 1 397 ? 21.853 21.959 -0.162 1.00 80.81 397 ASP A O 1
ATOM 3038 N N . HIS A 1 398 ? 20.044 22.509 -1.371 1.00 76.75 398 HIS A N 1
ATOM 3039 C CA . HIS A 1 398 ? 19.401 21.202 -1.297 1.00 76.75 398 HIS A CA 1
ATOM 3040 C C . HIS A 1 398 ? 20.057 20.171 -2.229 1.00 76.75 398 HIS A C 1
ATOM 3042 O O . HIS A 1 398 ? 19.977 18.977 -1.948 1.00 76.75 398 HIS A O 1
ATOM 3048 N N . CYS A 1 399 ? 20.759 20.612 -3.279 1.00 72.88 399 CYS A N 1
ATOM 3049 C CA . CYS A 1 399 ? 21.431 19.739 -4.247 1.00 72.88 399 CYS A CA 1
ATOM 3050 C C . CYS A 1 399 ? 22.588 18.926 -3.648 1.00 72.88 399 CYS A C 1
ATOM 3052 O O . CYS A 1 399 ? 22.820 17.790 -4.054 1.00 72.88 399 CYS A O 1
ATOM 3054 N N . GLU A 1 400 ? 23.317 19.504 -2.690 1.00 65.62 400 GLU A N 1
ATOM 3055 C CA . GLU A 1 400 ? 24.430 18.839 -1.991 1.00 65.62 400 GLU A CA 1
ATOM 3056 C C . GLU A 1 400 ? 23.956 18.115 -0.720 1.00 65.62 400 GLU A C 1
ATOM 3058 O O . GLU A 1 400 ? 24.601 17.181 -0.246 1.00 65.62 400 GLU A O 1
ATOM 3063 N N . ARG A 1 401 ? 22.811 18.528 -0.159 1.00 53.16 401 ARG A N 1
ATOM 3064 C CA . ARG A 1 401 ? 22.268 17.964 1.083 1.00 53.16 401 ARG A CA 1
ATOM 3065 C C . ARG A 1 401 ? 21.416 16.714 0.852 1.00 53.16 401 ARG A C 1
ATOM 3067 O O . ARG A 1 401 ? 21.404 15.835 1.712 1.00 53.16 401 ARG A O 1
ATOM 3074 N N . TYR A 1 402 ? 20.705 16.633 -0.273 1.00 49.88 402 TYR A N 1
ATOM 3075 C CA . TYR A 1 402 ? 19.707 15.596 -0.520 1.00 49.88 402 TYR A CA 1
ATOM 3076 C C . TYR A 1 402 ? 19.899 14.953 -1.896 1.00 49.88 402 TYR A C 1
ATOM 3078 O O . TYR A 1 402 ? 19.696 15.579 -2.936 1.00 49.88 402 TYR A O 1
ATOM 3086 N N . TYR A 1 403 ? 20.269 13.670 -1.896 1.00 50.56 403 TYR A N 1
ATOM 3087 C CA . TYR A 1 403 ? 20.546 12.912 -3.119 1.00 50.56 403 TYR A CA 1
ATOM 3088 C C . TYR A 1 403 ? 19.337 12.860 -4.066 1.00 50.56 403 TYR A C 1
ATOM 3090 O O . TYR A 1 403 ? 19.484 13.079 -5.264 1.00 50.56 403 TYR A O 1
ATOM 3098 N N . ASN A 1 404 ? 18.135 12.673 -3.520 1.00 52.47 404 ASN A N 1
ATOM 3099 C CA . ASN A 1 404 ? 16.887 12.662 -4.282 1.00 52.47 404 ASN A CA 1
ATOM 3100 C C . ASN A 1 404 ? 16.532 14.040 -4.862 1.00 52.47 404 ASN A C 1
ATOM 3102 O O . ASN A 1 404 ? 16.015 14.111 -5.968 1.00 52.47 404 ASN A O 1
ATOM 3106 N N . VAL A 1 405 ? 16.845 15.159 -4.191 1.00 66.94 405 VAL A N 1
ATOM 3107 C CA . VAL A 1 405 ? 16.655 16.494 -4.801 1.00 66.94 405 VAL A CA 1
ATOM 3108 C C . VAL A 1 405 ? 17.497 16.617 -6.064 1.00 66.94 405 VAL A C 1
ATOM 3110 O O . VAL A 1 405 ? 17.051 17.184 -7.054 1.00 66.94 405 VAL A O 1
ATOM 3113 N N . LYS A 1 406 ? 18.692 16.033 -6.056 1.00 70.00 406 LYS A N 1
ATOM 3114 C CA . LYS A 1 406 ? 19.605 16.057 -7.189 1.00 70.00 406 LYS A CA 1
ATOM 3115 C C . LYS A 1 406 ? 19.194 15.120 -8.330 1.00 70.00 406 LYS A C 1
ATOM 3117 O O . LYS A 1 406 ? 19.346 15.529 -9.471 1.00 70.00 406 LYS A O 1
ATOM 3122 N N . SER A 1 407 ? 18.716 13.903 -8.078 1.00 67.06 407 SER A N 1
ATOM 3123 C CA . SER A 1 407 ? 18.371 12.942 -9.146 1.00 67.06 407 SER A CA 1
ATOM 3124 C C . SER A 1 407 ? 16.878 12.884 -9.467 1.00 67.06 407 SER A C 1
ATOM 3126 O O . SER A 1 407 ? 16.498 12.751 -10.620 1.00 67.06 407 SER A O 1
ATOM 3128 N N . ASP A 1 408 ? 16.005 13.032 -8.481 1.00 67.94 408 ASP A N 1
ATOM 3129 C CA . ASP A 1 408 ? 14.589 12.675 -8.622 1.00 67.94 408 ASP A CA 1
ATOM 3130 C C . ASP A 1 408 ? 13.701 13.912 -8.788 1.00 67.94 408 ASP A C 1
ATOM 3132 O O . ASP A 1 408 ? 12.612 13.817 -9.348 1.00 67.94 408 ASP A O 1
ATOM 3136 N N . TYR A 1 409 ? 14.168 15.085 -8.342 1.00 72.25 409 TYR A N 1
ATOM 3137 C CA . TYR A 1 409 ? 13.388 16.324 -8.398 1.00 72.25 409 TYR A CA 1
ATOM 3138 C C . TYR A 1 409 ? 14.010 17.402 -9.283 1.00 72.25 409 TYR A C 1
ATOM 3140 O O . TYR A 1 409 ? 13.308 17.943 -10.134 1.00 72.25 409 TYR A O 1
ATOM 3148 N N . CYS A 1 410 ? 15.281 17.748 -9.075 1.00 88.00 410 CYS A N 1
ATOM 3149 C CA . CYS A 1 410 ? 15.912 18.956 -9.617 1.00 88.00 410 CYS A CA 1
ATOM 3150 C C . CYS A 1 410 ? 17.234 18.689 -10.361 1.00 88.00 410 CYS A C 1
ATOM 3152 O O . CYS A 1 410 ? 18.254 19.320 -10.056 1.00 88.00 410 CYS A O 1
ATOM 3154 N N . PRO A 1 411 ? 17.266 17.754 -11.327 1.00 88.56 411 PRO A N 1
ATOM 3155 C CA . PRO A 1 411 ? 18.511 17.329 -11.953 1.00 88.56 411 PRO A CA 1
ATOM 3156 C C . PRO A 1 411 ? 19.186 18.391 -12.833 1.00 88.56 411 PRO A C 1
ATOM 3158 O O . PRO A 1 411 ? 20.411 18.385 -12.987 1.00 88.56 411 PRO A O 1
ATOM 3161 N N . VAL A 1 412 ? 18.427 19.338 -13.384 1.00 91.12 412 VAL A N 1
ATOM 3162 C CA . VAL A 1 412 ? 18.976 20.428 -14.203 1.00 91.12 412 VAL A CA 1
ATOM 3163 C C . VAL A 1 412 ? 19.484 21.542 -13.298 1.00 91.12 412 VAL A C 1
ATOM 3165 O O . VAL A 1 412 ? 20.630 21.980 -13.435 1.00 91.12 412 VAL A O 1
ATOM 3168 N N . MET A 1 413 ? 18.680 21.951 -12.312 1.00 91.94 413 MET A N 1
ATOM 3169 C CA . MET A 1 413 ? 19.076 22.932 -11.302 1.00 91.94 413 MET A CA 1
ATOM 3170 C C . MET A 1 413 ? 20.341 22.481 -10.575 1.00 91.94 413 MET A C 1
ATOM 3172 O O . MET A 1 413 ? 21.264 23.277 -10.431 1.00 91.94 413 MET A O 1
ATOM 3176 N N . CYS A 1 414 ? 20.428 21.208 -10.188 1.00 89.19 414 CYS A N 1
ATOM 3177 C CA . CYS A 1 414 ? 21.574 20.650 -9.474 1.00 89.19 414 CYS A CA 1
ATOM 3178 C C . CYS A 1 414 ? 22.761 20.270 -10.374 1.00 89.19 414 CYS A C 1
ATOM 3180 O O . CYS A 1 414 ? 23.736 19.714 -9.875 1.00 89.19 414 CYS A O 1
ATOM 3182 N N . GLY A 1 415 ? 22.706 20.550 -11.681 1.00 87.62 415 GLY A N 1
ATOM 3183 C CA . GLY A 1 415 ? 23.835 20.395 -12.603 1.00 87.62 415 GLY A CA 1
ATOM 3184 C C . GLY A 1 415 ? 24.201 18.953 -12.980 1.00 87.62 415 GLY A C 1
ATOM 3185 O O . GLY A 1 415 ? 25.194 18.750 -13.685 1.00 87.62 415 GLY A O 1
ATOM 3186 N N . ILE A 1 416 ? 23.413 17.957 -12.557 1.00 85.06 416 ILE A N 1
ATOM 3187 C CA . ILE A 1 416 ? 23.622 16.548 -12.931 1.00 85.06 416 ILE A CA 1
ATOM 3188 C C . ILE A 1 416 ? 23.195 16.283 -14.383 1.00 85.06 416 ILE A C 1
ATOM 3190 O O . ILE A 1 416 ? 23.829 15.460 -15.042 1.00 85.06 416 ILE A O 1
ATOM 3194 N N . CYS A 1 417 ? 22.209 17.034 -14.890 1.00 88.06 417 CYS A N 1
ATOM 3195 C CA . CYS A 1 417 ? 21.670 16.928 -16.246 1.00 88.06 417 CYS A CA 1
ATOM 3196 C C . CYS A 1 417 ? 21.704 18.253 -17.004 1.00 88.06 417 CYS A C 1
ATOM 3198 O O . CYS A 1 417 ? 21.686 19.333 -16.411 1.00 88.06 417 CYS A O 1
ATOM 3200 N N . ASP A 1 418 ? 21.778 18.166 -18.332 1.00 87.88 418 ASP A N 1
ATOM 3201 C CA . ASP A 1 418 ? 21.502 19.301 -19.212 1.00 87.88 418 ASP A CA 1
ATOM 3202 C C . ASP A 1 418 ? 19.992 19.507 -19.337 1.00 87.88 418 ASP A C 1
ATOM 3204 O O . ASP A 1 418 ? 19.218 18.552 -19.278 1.00 87.88 418 ASP A O 1
ATOM 3208 N N . ALA A 1 419 ? 19.571 20.759 -19.527 1.00 83.88 419 ALA A N 1
ATOM 3209 C CA . ALA A 1 419 ? 18.167 21.056 -19.763 1.00 83.88 419 ALA A CA 1
ATOM 3210 C C . ALA A 1 419 ? 17.697 20.365 -21.059 1.00 83.88 419 ALA A C 1
ATOM 3212 O O . ALA A 1 419 ? 18.344 20.532 -22.103 1.00 83.88 419 ALA A O 1
ATOM 3213 N N . PRO A 1 420 ? 16.572 19.629 -21.036 1.00 81.69 420 PRO A N 1
ATOM 3214 C CA . PRO A 1 420 ? 16.070 18.958 -22.224 1.00 81.69 420 PRO A CA 1
ATOM 3215 C C . PRO A 1 420 ? 15.776 19.980 -23.324 1.00 81.69 420 PRO A C 1
ATOM 3217 O O . PRO A 1 420 ? 15.402 21.126 -23.057 1.00 81.69 420 PRO A O 1
ATOM 3220 N N . CYS A 1 421 ? 15.975 19.567 -24.577 1.00 86.50 421 CYS A N 1
ATOM 3221 C CA . CYS A 1 421 ? 15.690 20.387 -25.757 1.00 86.50 421 CYS A CA 1
ATOM 3222 C C . CYS A 1 421 ? 16.406 21.749 -25.775 1.00 86.50 421 CYS A C 1
ATOM 3224 O O . CYS A 1 421 ? 15.859 22.732 -26.271 1.00 86.50 421 CYS A O 1
ATOM 3226 N N . GLY A 1 422 ? 17.608 21.830 -25.191 1.00 83.50 422 GLY A N 1
ATOM 3227 C CA . GLY A 1 422 ? 18.386 23.070 -25.128 1.00 83.50 422 GLY A CA 1
ATOM 3228 C C . GLY A 1 422 ? 17.762 24.150 -24.239 1.00 83.50 422 GLY A C 1
ATOM 3229 O O . GLY A 1 422 ? 18.053 25.328 -24.426 1.00 83.50 422 GLY A O 1
ATOM 3230 N N . GLY A 1 423 ? 16.890 23.771 -23.298 1.00 81.12 423 GLY A N 1
ATOM 3231 C CA . GLY A 1 423 ? 16.213 24.715 -22.406 1.00 81.12 423 GLY A CA 1
ATOM 3232 C C . GLY A 1 423 ? 14.957 25.358 -22.997 1.00 81.12 423 GLY A C 1
ATOM 3233 O O . GLY A 1 423 ? 14.518 26.392 -22.497 1.00 81.12 423 GLY A O 1
ATOM 3234 N N . LYS A 1 424 ? 14.363 24.764 -24.040 1.00 85.88 424 LYS A N 1
ATOM 3235 C CA . LYS A 1 424 ? 13.066 25.197 -24.580 1.00 85.88 424 LYS A CA 1
ATOM 3236 C C . LYS A 1 424 ? 11.991 25.204 -23.481 1.00 85.88 424 LYS A C 1
ATOM 3238 O O . LYS A 1 424 ? 11.913 24.281 -22.673 1.00 85.88 424 LYS A O 1
ATOM 3243 N N . VAL A 1 425 ? 11.147 26.237 -23.460 1.00 83.06 425 VAL A N 1
ATOM 3244 C CA . VAL A 1 425 ? 10.052 26.396 -22.487 1.00 83.06 425 VAL A CA 1
ATOM 3245 C C . VAL A 1 425 ? 8.735 26.597 -23.230 1.00 83.06 425 VAL A C 1
ATOM 3247 O O . VAL A 1 425 ? 8.651 27.438 -24.122 1.00 83.06 425 VAL A O 1
ATOM 3250 N N . CYS A 1 426 ? 7.707 25.843 -22.839 1.00 85.62 426 CYS A N 1
ATOM 3251 C CA . CYS A 1 426 ? 6.336 26.069 -23.287 1.00 85.62 426 CYS A CA 1
ATOM 3252 C C . CYS A 1 426 ? 5.640 27.027 -22.316 1.00 85.62 426 CYS A C 1
ATOM 3254 O O . CYS A 1 426 ? 5.707 26.836 -21.099 1.00 85.62 426 CYS A O 1
ATOM 3256 N N . VAL A 1 427 ? 4.989 28.058 -22.842 1.00 81.69 427 VAL A N 1
ATOM 3257 C CA . VAL A 1 427 ? 4.286 29.082 -22.056 1.00 81.69 427 VAL A CA 1
ATOM 3258 C C . VAL A 1 427 ? 2.772 28.848 -22.082 1.00 81.69 427 VAL A C 1
ATOM 3260 O O . VAL A 1 427 ? 2.298 27.910 -22.719 1.00 81.69 427 VAL A O 1
ATOM 3263 N N . ASN A 1 428 ? 2.003 29.659 -21.348 1.00 79.00 428 ASN A N 1
ATOM 3264 C CA . ASN A 1 428 ? 0.531 29.639 -21.360 1.00 79.00 428 ASN A CA 1
ATOM 3265 C C . ASN A 1 428 ? -0.100 28.255 -21.092 1.00 79.00 428 ASN A C 1
ATOM 3267 O O . ASN A 1 428 ? -1.129 27.894 -21.658 1.00 79.00 428 ASN A O 1
ATOM 3271 N N . GLY A 1 429 ? 0.539 27.458 -20.229 1.00 71.88 429 GLY A N 1
ATOM 3272 C CA . GLY A 1 429 ? 0.074 26.111 -19.884 1.00 71.88 429 GLY A CA 1
ATOM 3273 C C . GLY A 1 429 ? 0.421 25.027 -20.910 1.00 71.88 429 GLY A C 1
ATOM 3274 O O . GLY A 1 429 ? -0.070 23.906 -20.785 1.00 71.88 429 GLY A O 1
ATOM 3275 N N . GLY A 1 430 ? 1.262 25.327 -21.904 1.00 82.12 430 GLY A N 1
ATOM 3276 C CA . GLY A 1 430 ? 1.814 24.326 -22.811 1.00 82.12 430 GLY A CA 1
ATOM 3277 C C . GLY A 1 430 ? 2.716 23.314 -22.095 1.00 82.12 430 GLY A C 1
ATOM 3278 O O . GLY A 1 430 ? 3.407 23.647 -21.132 1.00 82.12 430 GLY A O 1
ATOM 3279 N N . VAL A 1 431 ? 2.735 22.074 -22.584 1.00 83.00 431 VAL A N 1
ATOM 3280 C CA . VAL A 1 431 ? 3.537 20.976 -22.015 1.00 83.00 431 VAL A CA 1
ATOM 3281 C C . VAL A 1 431 ? 4.624 20.563 -23.003 1.00 83.00 431 VAL A C 1
ATOM 3283 O O . VAL A 1 431 ? 4.316 20.177 -24.130 1.00 83.00 431 VAL A O 1
ATOM 3286 N N . LEU A 1 432 ? 5.894 20.633 -22.590 1.00 84.69 432 LEU A N 1
ATOM 3287 C CA . LEU A 1 432 ? 7.024 20.210 -23.422 1.00 84.69 432 LEU A CA 1
ATOM 3288 C C . LEU A 1 432 ? 7.127 18.688 -23.421 1.00 84.69 432 LEU A C 1
ATOM 3290 O O . LEU A 1 432 ? 7.229 18.079 -22.359 1.00 84.69 432 LEU A O 1
ATOM 3294 N N . ASN A 1 433 ? 7.171 18.081 -24.604 1.00 84.62 433 ASN A N 1
ATOM 3295 C CA . ASN A 1 433 ? 7.602 16.698 -24.741 1.00 84.62 433 ASN A CA 1
ATOM 3296 C C . ASN A 1 433 ? 9.142 16.660 -24.854 1.00 84.62 433 ASN A C 1
ATOM 3298 O O . ASN A 1 433 ? 9.674 17.172 -25.841 1.00 84.62 433 ASN A O 1
ATOM 3302 N N . PRO A 1 434 ? 9.866 16.071 -23.885 1.00 76.50 434 PRO A N 1
ATOM 3303 C CA . PRO A 1 434 ? 11.330 16.057 -23.874 1.00 76.50 434 PRO A CA 1
ATOM 3304 C C . PRO A 1 434 ? 11.943 15.115 -24.921 1.00 76.50 434 PRO A C 1
ATOM 3306 O O . PRO A 1 434 ? 13.106 15.285 -25.273 1.00 76.50 434 PRO A O 1
ATOM 3309 N N . ASP A 1 435 ? 11.171 14.160 -25.447 1.00 81.69 435 ASP A N 1
ATOM 3310 C CA . ASP A 1 435 ? 11.633 13.210 -26.463 1.00 81.69 435 ASP A CA 1
ATOM 3311 C C . ASP A 1 435 ? 11.528 13.796 -27.879 1.00 81.69 435 ASP A C 1
ATOM 3313 O O . ASP A 1 435 ? 12.365 13.519 -28.737 1.00 81.69 435 ASP A O 1
ATOM 3317 N N . THR A 1 436 ? 10.507 14.623 -28.133 1.00 88.00 436 THR A N 1
ATOM 3318 C CA . THR A 1 436 ? 10.265 15.227 -29.458 1.00 88.00 436 THR A CA 1
ATOM 3319 C C . THR A 1 436 ? 10.601 16.715 -29.527 1.00 88.00 436 THR A C 1
ATOM 3321 O O . THR A 1 436 ? 10.554 17.291 -30.608 1.00 88.00 436 THR A O 1
ATOM 3324 N N . CYS A 1 437 ? 10.874 17.357 -28.391 1.00 88.62 437 CYS A N 1
ATOM 3325 C CA . CYS A 1 437 ? 11.108 18.796 -28.255 1.00 88.62 437 CYS A CA 1
ATOM 3326 C C . CYS A 1 437 ? 9.989 19.706 -28.778 1.00 88.62 437 CYS A C 1
ATOM 3328 O O . CYS A 1 437 ? 10.219 20.877 -29.093 1.00 88.62 437 CYS A O 1
ATOM 3330 N N . ASN A 1 438 ? 8.759 19.188 -28.795 1.00 92.12 438 ASN A N 1
ATOM 3331 C CA . ASN A 1 438 ? 7.572 19.923 -29.217 1.00 92.12 438 ASN A CA 1
ATOM 3332 C C . ASN A 1 438 ? 6.712 20.291 -28.012 1.00 92.12 438 ASN A C 1
ATOM 3334 O O . ASN A 1 438 ? 6.552 19.494 -27.083 1.00 92.12 438 ASN A O 1
ATOM 3338 N N . CYS A 1 439 ? 6.128 21.484 -28.053 1.00 89.94 439 CYS A N 1
ATOM 3339 C CA . CYS A 1 439 ? 5.132 21.900 -27.082 1.00 89.94 439 CYS A CA 1
ATOM 3340 C C . CYS A 1 439 ? 3.745 21.400 -27.494 1.00 89.94 439 CYS A C 1
ATOM 3342 O O . CYS A 1 439 ? 3.309 21.590 -28.627 1.00 89.94 439 CYS A O 1
ATOM 3344 N N . THR A 1 440 ? 3.037 20.776 -26.557 1.00 91.12 440 THR A N 1
ATOM 3345 C CA . THR A 1 440 ? 1.603 20.516 -26.688 1.00 91.12 440 THR A CA 1
ATOM 3346 C C . THR A 1 440 ? 0.865 21.707 -26.103 1.00 91.12 440 THR A C 1
ATOM 3348 O O . THR A 1 440 ? 0.919 21.931 -24.893 1.00 91.12 440 THR A O 1
ATOM 3351 N N . CYS A 1 441 ? 0.215 22.484 -26.962 1.00 85.25 441 CYS A N 1
ATOM 3352 C CA . CYS A 1 441 ? -0.496 23.690 -26.564 1.00 85.25 441 CYS A CA 1
ATOM 3353 C C . CYS A 1 441 ? -1.961 23.401 -26.260 1.00 85.25 441 CYS A C 1
ATOM 3355 O O . CYS A 1 441 ? -2.581 22.537 -26.881 1.00 85.25 441 CYS A O 1
ATOM 3357 N N . THR A 1 442 ? -2.509 24.149 -25.309 1.00 78.88 442 THR A N 1
ATOM 3358 C CA . THR A 1 442 ? -3.942 24.135 -25.017 1.00 78.88 442 THR A CA 1
ATOM 3359 C C . THR A 1 442 ? -4.574 25.328 -25.717 1.00 78.88 442 THR A C 1
ATOM 3361 O O . THR A 1 442 ? -4.073 26.442 -25.577 1.00 78.88 442 THR A O 1
ATOM 3364 N N . LEU A 1 443 ? -5.666 25.110 -26.456 1.00 74.00 443 LEU A N 1
ATOM 3365 C CA . LEU A 1 443 ? -6.431 26.201 -27.066 1.00 74.00 443 LEU A CA 1
ATOM 3366 C C . LEU A 1 443 ? -6.818 27.246 -26.001 1.00 74.00 443 LEU A C 1
ATOM 3368 O O . LEU A 1 443 ? -7.148 26.849 -24.885 1.00 74.00 443 LEU A O 1
ATOM 3372 N N . PRO A 1 444 ? -6.802 28.553 -26.314 1.00 70.44 444 PRO A N 1
ATOM 3373 C CA . PRO A 1 444 ? -6.577 29.156 -27.635 1.00 70.44 444 PRO A CA 1
ATOM 3374 C C . PRO A 1 444 ? -5.104 29.236 -28.078 1.00 70.44 444 PRO A C 1
ATOM 3376 O O . PRO A 1 444 ? -4.820 29.784 -29.137 1.00 70.44 444 PRO A O 1
ATOM 3379 N N . PHE A 1 445 ? -4.147 28.720 -27.309 1.00 84.62 445 PHE A N 1
ATOM 3380 C CA . PHE A 1 445 ? -2.728 28.880 -27.619 1.00 84.62 445 PHE A CA 1
ATOM 3381 C C . PHE A 1 445 ? -2.206 27.851 -28.626 1.00 84.62 445 PHE A C 1
ATOM 3383 O O . PHE A 1 445 ? -2.600 26.682 -28.614 1.00 84.62 445 PHE A O 1
ATOM 3390 N N . PHE A 1 446 ? -1.279 28.280 -29.479 1.00 85.75 446 PHE A N 1
ATOM 3391 C CA . PHE A 1 446 ? -0.601 27.447 -30.471 1.00 85.75 446 PHE A CA 1
ATOM 3392 C C . PHE A 1 446 ? 0.829 27.954 -30.739 1.00 85.75 446 PHE A C 1
ATOM 3394 O O . PHE A 1 446 ? 1.338 28.838 -30.044 1.00 85.75 446 PHE A O 1
ATOM 3401 N N . GLY A 1 447 ? 1.499 27.358 -31.725 1.00 85.31 447 GLY A N 1
ATOM 3402 C CA . GLY A 1 447 ? 2.875 27.693 -32.088 1.00 85.31 447 GLY A CA 1
ATOM 3403 C C . GLY A 1 447 ? 3.907 26.866 -31.324 1.00 85.31 447 GLY A C 1
ATOM 3404 O O . GLY A 1 447 ? 3.577 26.073 -30.441 1.00 85.31 447 GLY A O 1
ATOM 3405 N N . ASP A 1 448 ? 5.181 27.043 -31.672 1.00 87.94 448 ASP A N 1
ATOM 3406 C CA . ASP A 1 448 ? 6.270 26.156 -31.231 1.00 87.94 448 ASP A CA 1
ATOM 3407 C C . ASP A 1 448 ? 6.523 26.178 -29.709 1.00 87.94 448 ASP A C 1
ATOM 3409 O O . ASP A 1 448 ? 7.048 25.218 -29.139 1.00 87.94 448 ASP A O 1
ATOM 3413 N N . THR A 1 449 ? 6.116 27.258 -29.038 1.00 90.31 449 THR A N 1
ATOM 3414 C CA . THR A 1 449 ? 6.243 27.466 -27.585 1.00 90.31 449 THR A CA 1
ATOM 3415 C C . THR A 1 449 ? 4.907 27.736 -26.892 1.00 90.31 449 THR A C 1
ATOM 3417 O O . THR A 1 449 ? 4.895 28.024 -25.697 1.00 90.31 449 THR A O 1
ATOM 3420 N N . CYS A 1 450 ? 3.777 27.634 -27.601 1.00 89.69 450 CYS A N 1
ATOM 3421 C CA . CYS A 1 450 ? 2.444 28.013 -27.104 1.00 89.69 450 CYS A CA 1
ATOM 3422 C C . CYS A 1 450 ? 2.295 29.501 -26.744 1.00 89.69 450 CYS A C 1
ATOM 3424 O O . CYS A 1 450 ? 1.444 29.878 -25.936 1.00 89.69 450 CYS A O 1
ATOM 3426 N N . SER A 1 451 ? 3.139 30.361 -27.313 1.00 86.25 451 SER A N 1
ATOM 3427 C CA . SER A 1 451 ? 3.053 31.811 -27.123 1.00 86.25 451 SER A CA 1
ATOM 3428 C C . SER A 1 451 ? 2.053 32.487 -28.057 1.00 86.25 451 SER A C 1
ATOM 3430 O O . SER A 1 451 ? 1.683 33.631 -27.810 1.00 86.25 451 SER A O 1
ATOM 3432 N N . GLU A 1 452 ? 1.645 31.819 -29.136 1.00 86.19 452 GLU A N 1
ATOM 3433 C CA . GLU A 1 452 ? 0.741 32.386 -30.137 1.00 86.19 452 GLU A CA 1
ATOM 3434 C C . GLU A 1 452 ? -0.713 32.119 -29.745 1.00 86.19 452 GLU A C 1
ATOM 3436 O O . GLU A 1 452 ? -1.018 31.088 -29.150 1.00 86.19 452 GLU A O 1
ATOM 3441 N N . LEU A 1 453 ? -1.609 33.055 -30.061 1.00 82.44 453 LEU A N 1
ATOM 3442 C CA . LEU A 1 453 ? -3.010 33.029 -29.644 1.00 82.44 453 LEU A CA 1
ATOM 3443 C C . LEU A 1 453 ? -3.930 32.929 -30.867 1.00 82.44 453 LEU A C 1
ATOM 3445 O O . LEU A 1 453 ? -3.885 33.781 -31.751 1.00 82.44 453 LEU A O 1
ATOM 3449 N N . ALA A 1 454 ? -4.774 31.900 -30.902 1.00 81.50 454 ALA A N 1
ATOM 3450 C CA . ALA A 1 454 ? -5.837 31.685 -31.880 1.00 81.50 454 ALA A CA 1
ATOM 3451 C C . ALA A 1 454 ? -7.185 31.667 -31.153 1.00 81.50 454 ALA A C 1
ATOM 3453 O O . ALA A 1 454 ? -7.652 30.632 -30.672 1.00 81.50 454 ALA A O 1
ATOM 3454 N N . CYS A 1 455 ? -7.796 32.843 -31.045 1.00 82.00 455 CYS A N 1
ATOM 3455 C CA . CYS A 1 455 ? -9.070 33.002 -30.362 1.00 82.00 455 CYS A CA 1
ATOM 3456 C C . CYS A 1 455 ? -10.218 32.350 -31.146 1.00 82.00 455 CYS A C 1
ATOM 3458 O O . CYS A 1 455 ? -10.349 32.616 -32.342 1.00 82.00 455 CYS A O 1
ATOM 3460 N N . PRO A 1 456 ? -11.061 31.520 -30.503 1.00 79.31 456 PRO A N 1
ATOM 3461 C CA . PRO A 1 456 ? -12.319 31.099 -31.106 1.00 79.31 456 PRO A CA 1
ATOM 3462 C C . PRO A 1 456 ? -13.268 32.300 -31.230 1.00 79.31 456 PRO A C 1
ATOM 3464 O O . PRO A 1 456 ? -13.203 33.213 -30.412 1.00 79.31 456 PRO A O 1
ATOM 3467 N N . ASP A 1 457 ? -14.183 32.288 -32.203 1.00 83.38 457 ASP A N 1
ATOM 3468 C CA . ASP A 1 457 ? -15.141 33.392 -32.404 1.00 83.38 457 ASP A CA 1
ATOM 3469 C C . ASP A 1 457 ? -16.081 33.598 -31.202 1.00 83.38 457 ASP A C 1
ATOM 3471 O O . ASP A 1 457 ? -16.580 34.698 -30.981 1.00 83.38 457 ASP A O 1
ATOM 3475 N N . GLN A 1 458 ? -16.355 32.533 -30.439 1.00 83.06 458 GLN A N 1
ATOM 3476 C CA . GLN A 1 458 ? -17.199 32.554 -29.244 1.00 83.06 458 GLN A CA 1
ATOM 3477 C C . GLN A 1 458 ? -16.700 31.552 -28.198 1.00 83.06 458 GLN A C 1
ATOM 3479 O O . GLN A 1 458 ? -16.102 30.525 -28.530 1.00 83.06 458 GLN A O 1
ATOM 3484 N N . ASP A 1 459 ? -17.012 31.833 -26.933 1.00 89.25 459 ASP A N 1
ATOM 3485 C CA . ASP A 1 459 ? -16.835 30.895 -25.825 1.00 89.25 459 ASP A CA 1
ATOM 3486 C C . ASP A 1 459 ? -17.714 29.645 -25.977 1.00 89.25 459 ASP A C 1
ATOM 3488 O O . ASP A 1 459 ? -18.753 29.651 -26.647 1.00 89.25 459 ASP A O 1
ATOM 3492 N N . LYS A 1 460 ? -17.334 28.551 -25.306 1.00 85.56 460 LYS A N 1
ATOM 3493 C CA . LYS A 1 460 ? -18.166 27.340 -25.280 1.00 85.56 460 LYS A CA 1
ATOM 3494 C C . LYS A 1 460 ? -19.521 27.610 -24.612 1.00 85.56 460 LYS A C 1
ATOM 3496 O O . LYS A 1 460 ? -19.650 28.404 -23.689 1.00 85.56 460 LYS A O 1
ATOM 3501 N N . TRP A 1 461 ? -20.543 26.858 -25.023 1.00 85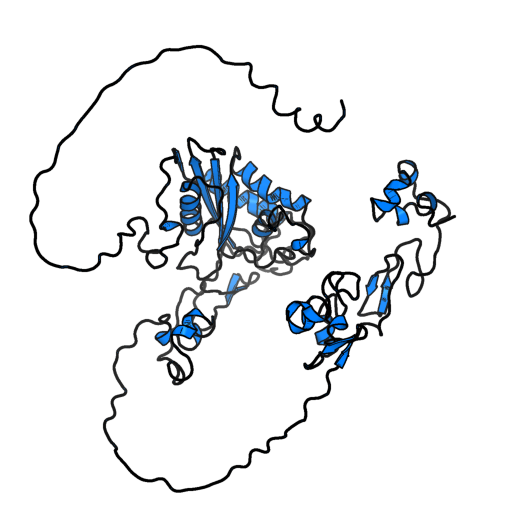.88 461 TRP A N 1
ATOM 3502 C CA . TRP A 1 461 ? -21.938 27.061 -24.596 1.00 85.88 461 TRP A CA 1
ATOM 3503 C C . TRP A 1 461 ? -22.165 27.091 -23.071 1.00 85.88 461 TRP A C 1
ATOM 3505 O O . TRP A 1 461 ? -23.101 27.731 -22.606 1.00 85.88 461 TRP A O 1
ATOM 3515 N N . HIS A 1 462 ? -21.338 26.399 -22.282 1.00 82.50 462 HIS A N 1
ATOM 3516 C CA . HIS A 1 462 ? -21.484 26.335 -20.825 1.00 82.50 462 HIS A CA 1
ATOM 3517 C C . HIS A 1 462 ? -20.925 27.574 -20.105 1.00 82.50 462 HIS A C 1
ATOM 3519 O O . HIS A 1 462 ? -21.204 27.776 -18.924 1.00 82.50 462 HIS A O 1
ATOM 3525 N N . CYS A 1 463 ? -20.169 28.422 -20.805 1.00 88.00 463 CYS A N 1
ATOM 3526 C CA . CYS A 1 463 ? -19.537 29.614 -20.247 1.00 88.00 463 CYS A CA 1
ATOM 3527 C C . CYS A 1 463 ? -20.550 30.684 -19.826 1.00 88.00 463 CYS A C 1
ATOM 3529 O O . CYS A 1 463 ? -20.279 31.451 -18.908 1.00 88.00 463 CYS A O 1
ATOM 3531 N N . SER A 1 464 ? -21.761 30.687 -20.398 1.00 88.00 464 SER A N 1
ATOM 3532 C CA . SER A 1 464 ? -22.836 31.609 -20.001 1.00 88.00 464 SER A CA 1
ATOM 3533 C C . SER A 1 464 ? -23.343 31.392 -18.568 1.00 88.00 464 SER A C 1
ATOM 3535 O O . SER A 1 464 ? -24.023 32.257 -18.023 1.00 88.00 464 SER A O 1
ATOM 3537 N N . ALA A 1 465 ? -23.057 30.232 -17.965 1.00 87.69 465 ALA A N 1
ATOM 3538 C CA . ALA A 1 465 ? -23.392 29.921 -16.574 1.00 87.69 465 ALA A CA 1
ATOM 3539 C C . ALA A 1 465 ? -22.255 30.262 -15.591 1.00 87.69 465 ALA A C 1
ATOM 3541 O O . ALA A 1 465 ? -22.410 30.082 -14.382 1.00 87.69 465 ALA A O 1
ATOM 3542 N N . LEU A 1 466 ? -21.109 30.726 -16.097 1.00 88.31 466 LEU A N 1
ATOM 3543 C CA . LEU A 1 466 ? -19.921 31.037 -15.313 1.00 88.31 466 LEU A CA 1
ATOM 3544 C C . LEU A 1 466 ? -19.765 32.554 -15.133 1.00 88.31 466 LEU A C 1
ATOM 3546 O O . LEU A 1 466 ? -20.349 33.357 -15.852 1.00 88.31 466 LEU A O 1
ATOM 3550 N N . GLN A 1 467 ? -18.984 32.949 -14.129 1.00 91.62 467 GLN A N 1
ATOM 3551 C CA . GLN A 1 467 ? -18.646 34.337 -13.828 1.00 91.62 467 GLN A CA 1
ATOM 3552 C C . GLN A 1 467 ? -17.131 34.518 -13.919 1.00 91.62 467 GLN A C 1
ATOM 3554 O O . GLN A 1 467 ? -16.387 33.551 -13.783 1.00 91.62 467 GLN A O 1
ATOM 3559 N N . ALA A 1 468 ? -16.668 35.758 -14.085 1.00 85.56 468 ALA A N 1
ATOM 3560 C CA . ALA A 1 468 ? -15.250 36.069 -14.288 1.00 85.56 468 ALA A CA 1
ATOM 3561 C C . ALA A 1 468 ? -14.321 35.535 -13.178 1.00 85.56 468 ALA A C 1
ATOM 3563 O O . ALA A 1 468 ? -13.180 35.182 -13.451 1.00 85.56 468 ALA A O 1
ATOM 3564 N N . PHE A 1 469 ? -14.795 35.413 -11.933 1.00 85.31 469 PHE A N 1
ATOM 3565 C CA . PHE A 1 469 ? -13.975 34.854 -10.850 1.00 85.31 469 PHE A CA 1
ATOM 3566 C C . PHE A 1 469 ? -13.672 33.353 -11.043 1.00 85.31 469 PHE A C 1
ATOM 3568 O O . PHE A 1 469 ? -12.639 32.863 -10.596 1.00 85.31 469 PHE A O 1
ATOM 3575 N N . HIS A 1 470 ? -14.506 32.619 -11.790 1.00 86.44 470 HIS A N 1
ATOM 3576 C CA . HIS A 1 470 ? -14.238 31.219 -12.128 1.00 86.44 470 HIS A CA 1
ATOM 3577 C C . HIS A 1 470 ? -12.998 31.049 -13.016 1.00 86.44 470 HIS A C 1
ATOM 3579 O O . HIS A 1 470 ? -12.427 29.962 -13.047 1.00 86.44 470 HIS A O 1
ATOM 3585 N N . CYS A 1 471 ? -12.555 32.109 -13.697 1.00 81.50 471 CYS A N 1
ATOM 3586 C CA . CYS A 1 471 ? -11.332 32.104 -14.496 1.00 81.50 471 CYS A CA 1
ATOM 3587 C C . CYS A 1 471 ? -10.070 31.899 -13.647 1.00 81.50 471 CYS A C 1
ATOM 3589 O O . CYS A 1 471 ? -9.074 31.388 -14.148 1.00 81.50 471 CYS A O 1
ATOM 3591 N N . THR A 1 472 ? -10.097 32.278 -12.366 1.00 75.38 472 THR A N 1
ATOM 3592 C CA . THR A 1 472 ? -8.975 32.062 -11.440 1.00 75.38 472 THR A CA 1
ATOM 3593 C C . THR A 1 472 ? -9.152 30.820 -10.574 1.00 75.38 472 THR A C 1
ATOM 3595 O O . THR A 1 472 ? -8.159 30.224 -10.165 1.00 75.38 472 THR A O 1
ATOM 3598 N N . ASP A 1 473 ? -10.396 30.408 -10.322 1.00 70.25 473 ASP A N 1
ATOM 3599 C CA . ASP A 1 473 ? -10.705 29.269 -9.448 1.00 70.25 473 ASP A CA 1
ATOM 3600 C C . ASP A 1 473 ? -10.604 27.916 -10.167 1.00 70.25 473 ASP A C 1
ATOM 3602 O O . ASP A 1 473 ? -10.361 26.886 -9.533 1.00 70.25 473 ASP A O 1
ATOM 3606 N N . TYR A 1 474 ? -10.768 27.904 -11.493 1.00 71.25 474 TYR A N 1
ATOM 3607 C CA . TYR A 1 474 ? -10.808 26.683 -12.290 1.00 71.25 474 TYR A CA 1
ATOM 3608 C C . TYR A 1 474 ? -9.881 26.780 -13.494 1.00 71.25 474 TYR A C 1
ATOM 3610 O O . TYR A 1 474 ? -10.094 27.568 -14.412 1.00 71.25 474 TYR A O 1
ATOM 3618 N N . VAL A 1 475 ? -8.878 25.902 -13.522 1.00 70.19 475 VAL A N 1
ATOM 3619 C CA . VAL A 1 475 ? -7.820 25.909 -14.541 1.00 70.19 475 VAL A CA 1
ATOM 3620 C C . VAL A 1 475 ? -8.375 25.766 -15.961 1.00 70.19 475 VAL A C 1
ATOM 3622 O O . VAL A 1 475 ? -7.789 26.317 -16.876 1.00 70.19 475 VAL A O 1
ATOM 3625 N N . ASN A 1 476 ? -9.498 25.073 -16.173 1.00 73.44 476 ASN A N 1
ATOM 3626 C CA . ASN A 1 476 ? -10.068 24.876 -17.510 1.00 73.44 476 ASN A CA 1
ATOM 3627 C C . ASN A 1 476 ? -10.875 26.079 -18.037 1.00 73.44 476 ASN A C 1
ATOM 3629 O O . ASN A 1 476 ? -11.024 26.220 -19.248 1.00 73.44 476 ASN A O 1
ATOM 3633 N N . VAL A 1 477 ? -11.386 26.946 -17.156 1.00 78.12 477 VAL A N 1
ATOM 3634 C CA . VAL A 1 477 ? -12.318 28.027 -17.529 1.00 78.12 477 VAL A CA 1
ATOM 3635 C C . VAL A 1 477 ? -11.671 29.078 -18.444 1.00 78.12 477 VAL A C 1
ATOM 3637 O O . VAL A 1 477 ? -12.286 29.406 -19.454 1.00 78.12 477 VAL A O 1
ATOM 3640 N N . PRO A 1 478 ? -10.423 29.530 -18.217 1.00 80.44 478 PRO A N 1
ATOM 3641 C CA . PRO A 1 478 ? -9.688 30.375 -19.165 1.00 80.44 478 PRO A CA 1
ATOM 3642 C C . PRO A 1 478 ? -9.530 29.805 -20.581 1.00 80.44 478 PRO A C 1
ATOM 3644 O O . PRO A 1 478 ? -9.389 30.565 -21.535 1.00 80.44 478 PRO A O 1
ATOM 3647 N N . PHE A 1 479 ? -9.542 28.478 -20.729 1.00 79.62 479 PHE A N 1
ATOM 3648 C CA . PHE A 1 479 ? -9.355 27.801 -22.016 1.00 79.62 479 PHE A CA 1
ATOM 3649 C C . PHE A 1 479 ? -10.685 27.514 -22.725 1.00 79.62 479 PHE A C 1
ATOM 3651 O O . PHE A 1 479 ? -10.776 27.612 -23.947 1.00 79.62 479 PHE A O 1
ATOM 3658 N N . ASP A 1 480 ? -11.724 27.160 -21.964 1.00 82.00 480 ASP A N 1
ATOM 3659 C CA . ASP A 1 480 ? -13.072 26.917 -22.488 1.00 82.00 480 ASP A CA 1
ATOM 3660 C C . ASP A 1 480 ? -13.842 28.221 -22.762 1.00 82.00 480 ASP A C 1
ATOM 3662 O O . ASP A 1 480 ? -14.699 28.253 -23.654 1.00 82.00 480 ASP A O 1
ATOM 3666 N N . CYS A 1 481 ? -13.521 29.274 -22.004 1.00 87.56 481 CYS A N 1
ATOM 3667 C CA . CYS A 1 481 ? -14.202 30.564 -21.983 1.00 87.56 481 CYS A CA 1
ATOM 3668 C C . CYS A 1 481 ? -13.216 31.752 -22.093 1.00 87.56 481 CYS A C 1
ATOM 3670 O O . CYS A 1 481 ? -13.188 32.621 -21.211 1.00 87.56 481 CYS A O 1
ATOM 3672 N N . PRO A 1 482 ? -12.333 31.787 -23.108 1.00 86.44 482 PRO A N 1
ATOM 3673 C CA . PRO A 1 482 ? -11.282 32.796 -23.188 1.00 86.44 482 PRO A CA 1
ATOM 3674 C C . PRO A 1 482 ? -11.809 34.233 -23.329 1.00 86.44 482 PRO A C 1
ATOM 3676 O O . PRO A 1 482 ? -11.119 35.152 -22.891 1.00 86.44 482 PRO A O 1
ATOM 3679 N N . HIS A 1 483 ? -13.012 34.456 -23.869 1.00 88.75 483 HIS A N 1
ATOM 3680 C CA . HIS A 1 483 ? -13.639 35.785 -23.916 1.00 88.75 483 HIS A CA 1
ATOM 3681 C C . HIS A 1 483 ? -14.184 36.206 -22.550 1.00 88.75 483 HIS A C 1
ATOM 3683 O O . HIS A 1 483 ? -13.895 37.309 -22.087 1.00 88.75 483 HIS A O 1
ATOM 3689 N N . LEU A 1 484 ? -14.889 35.313 -21.841 1.00 90.56 484 LEU A N 1
ATOM 3690 C CA . LEU A 1 484 ? -15.336 35.536 -20.458 1.00 90.56 484 LEU A CA 1
ATOM 3691 C C . LEU A 1 484 ? -14.163 35.900 -19.539 1.00 90.56 484 LEU A C 1
ATOM 3693 O O . LEU A 1 484 ? -14.308 36.735 -18.646 1.00 90.56 484 LEU A O 1
ATOM 3697 N N . CYS A 1 485 ? -13.009 35.271 -19.761 1.00 87.75 485 CYS A N 1
ATOM 3698 C CA . CYS A 1 485 ? -11.800 35.486 -18.975 1.00 87.75 485 CYS A CA 1
ATOM 3699 C C . CYS A 1 485 ? -10.911 36.629 -19.482 1.00 87.75 485 CYS A C 1
ATOM 3701 O O . CYS A 1 485 ? -9.844 36.853 -18.910 1.00 87.75 485 CYS A O 1
ATOM 3703 N N . GLY A 1 486 ? -11.325 37.354 -20.528 1.00 86.44 486 GLY A N 1
ATOM 3704 C CA . GLY A 1 486 ? -10.581 38.488 -21.083 1.00 86.44 486 GLY A CA 1
ATOM 3705 C C . GLY A 1 486 ? -9.233 38.117 -21.713 1.00 86.44 486 GLY A C 1
ATOM 3706 O O . GLY A 1 486 ? -8.358 38.972 -21.827 1.00 86.44 486 GLY A O 1
ATOM 3707 N N . ILE A 1 487 ? -9.046 36.848 -22.084 1.00 84.56 487 ILE A N 1
ATOM 3708 C CA . ILE A 1 487 ? -7.879 36.345 -22.827 1.00 84.56 487 ILE A CA 1
ATOM 3709 C C . ILE A 1 487 ? -8.052 36.618 -24.322 1.00 84.56 487 ILE A C 1
ATOM 3711 O O . ILE A 1 487 ? -7.090 36.967 -25.003 1.00 84.56 487 ILE A O 1
ATOM 3715 N N . CYS A 1 488 ? -9.279 36.470 -24.813 1.00 84.31 488 CYS A N 1
ATOM 3716 C CA . CYS A 1 488 ? -9.693 36.827 -26.161 1.00 84.31 488 CYS A CA 1
ATOM 3717 C C . CYS A 1 488 ? -10.605 38.056 -26.114 1.00 84.31 488 CYS A C 1
ATOM 3719 O O . CYS A 1 488 ? -11.303 38.265 -25.120 1.00 84.31 488 CYS A O 1
ATOM 3721 N N . ALA A 1 489 ? -10.506 38.894 -27.149 1.00 77.88 489 ALA A N 1
ATOM 3722 C CA . ALA A 1 489 ? -11.182 40.186 -27.247 1.00 77.88 489 ALA A CA 1
ATOM 3723 C C . ALA A 1 489 ? -12.474 40.112 -28.060 1.00 77.88 489 ALA A C 1
ATOM 3725 O O . ALA A 1 489 ? -12.474 39.372 -29.074 1.00 77.88 489 ALA A O 1
#

Solvent-accessible surface area (backbone atoms only — not comparable to full-atom values): 28741 Å² total; per-residue (Å²): 142,85,92,80,85,75,85,81,68,85,83,79,80,87,82,90,83,82,84,90,82,90,81,89,88,84,84,90,83,84,88,88,86,84,81,88,84,84,91,84,89,83,83,90,79,76,92,72,72,78,81,69,82,50,34,52,78,89,46,58,90,40,78,71,25,41,58,37,50,73,75,41,90,41,57,74,46,72,64,67,54,71,73,51,53,48,52,52,40,53,49,44,40,47,51,55,58,64,50,78,73,40,36,17,53,41,37,46,51,32,81,34,69,70,39,13,54,48,18,29,46,47,18,32,55,72,60,99,67,85,73,90,31,74,71,54,83,88,37,52,52,57,59,25,74,42,75,43,64,50,48,92,42,71,68,52,41,55,43,63,31,47,56,23,54,80,76,56,54,82,69,40,67,50,81,78,39,58,43,93,92,69,46,52,62,38,54,50,25,29,50,62,44,23,31,77,25,24,33,37,11,47,13,25,19,35,24,53,102,49,98,47,39,33,30,37,24,36,23,24,48,35,36,71,88,37,73,29,56,23,50,50,77,42,58,60,15,72,63,6,80,80,22,52,52,88,56,19,18,49,47,86,41,66,65,34,18,58,64,19,44,68,40,51,34,81,58,42,37,52,45,49,89,48,30,31,68,77,34,18,78,41,78,55,72,72,98,66,58,52,88,50,53,78,72,80,41,54,65,71,41,39,81,73,37,86,62,39,36,72,65,22,22,50,75,47,59,73,32,72,85,74,76,95,72,87,86,85,78,95,83,82,84,85,82,80,86,80,82,87,80,89,78,87,75,85,78,80,82,72,76,82,74,80,58,46,66,18,100,73,72,13,77,22,85,71,82,64,53,53,75,73,59,20,46,75,15,26,61,49,15,27,54,28,64,55,17,41,92,60,76,27,82,45,49,63,76,40,37,82,71,31,71,56,42,23,42,55,31,17,13,20,46,32,33,37,23,67,50,44,66,84,60,69,68,38,36,84,81,19,46,68,38,65,90,76,61,44,35,50,46,47,58,45,28,33,64,80,32,14,78,41,78,54,69,69,99,64,55,45,86,71,46,83,83,59,57,62,69,44,39,79,77,32,87,61,39,42,46,51,16,24,50,71,48,66,76,32,134

Organism: Elysia chlorotica (NCBI:txid188477)

Sequence (489 aa):
MSRAMIFCAIFFILAAAYAQRNEGPSVASEIFSVADPGSGSGDGEVDAWPEISTCTAEFAREPDHTMCLKDDDRVQTTGVTDSQKKVIVDYHNKVRRTVQPSATDLTPLVWDDNLAKVAQKLTMQCKIEHDKNRIIPSYGVFIGQNLAAGQRTWKKAMQSWFDEVLLYRYGEDADQYLGPGGWKKIGHYTQMVQNATHRVGCGFSLCSRTTYGKYYACNYAQGQSSTSFPYTRGERCSACPNSCKNGLCACNGKLCLNRGELDIDSCTCKCPDLYGGDDCSILHCPASDPFYCRRSILPADCQVYANVPHLCPYMCGVCGEQPLAMIANPNKSGKNRPEGTTRTTTSTTTTPAPPFISPHNCSYRGLRSNLEECKNFGDRGSDTRACASKGGQFGCDHCERYYNVKSDYCPVMCGICDAPCGGKVCVNGGVLNPDTCNCTCTLPFFGDTCSELACPDQDKWHCSALQAFHCTDYVNVPFDCPHLCGICA

pLDDT: mean 77.66, std 22.34, range [24.8, 98.88]

InterPro domains:
  IPR001283 Cysteine-rich secretory protein-related [PR00837] (109-127)
  IPR001283 Cysteine-rich secretory protein-related [PR00837] (157-170)
  IPR001283 Cysteine-rich secretory protein-related [PR00837] (186-202)
  IPR001283 Cysteine-rich secretory protein-related [PR00837] (215-228)
  IPR001283 Cysteine-rich secretory protein-related [PTHR10334] (86-237)
  IPR002413 Venom allergen 5-like [PR00838] (79-95)
  IPR002413 Venom allergen 5-like [PR00838] (185-204)
  IPR014044 CAP domain [PF00188] (89-220)
  IPR014044 CAP domain [SM00198] (83-227)
  IPR035940 CAP superfamily [G3DSA:3.40.33.10] (73-250)
  IPR035940 CAP superfamily [SSF55797] (78-234)

Radius of gyration: 31.96 Å; Cα contacts (8 Å, |Δi|>4): 812; chains: 1; bounding box: 102×69×90 Å